Protein AF-A0A3D4P7Y1-F1 (afdb_monomer)

Solvent-accessible surface area (backbone atoms only — not comparable to full-atom values): 39171 Å² total; per-residue (Å²): 140,80,93,87,83,83,74,100,61,92,59,95,66,49,61,38,55,25,68,18,43,74,47,66,62,67,62,36,53,53,43,44,75,72,70,48,55,57,65,36,82,91,61,59,46,40,88,91,63,63,77,65,74,54,50,28,49,48,73,47,78,39,27,16,21,24,69,93,56,85,46,46,64,48,61,42,47,24,67,36,56,42,85,52,76,59,93,48,49,47,78,55,70,54,76,62,45,60,67,29,68,47,60,91,87,57,82,50,56,31,33,36,39,35,15,42,27,80,40,62,62,55,13,34,49,51,38,46,52,34,61,71,57,42,43,72,35,61,48,51,47,32,51,69,45,54,46,40,50,58,67,31,68,53,51,60,70,69,68,65,56,99,54,43,71,86,73,36,69,70,49,70,68,68,82,79,78,82,56,48,70,61,21,40,51,49,46,34,51,47,20,55,74,72,45,28,85,93,46,65,93,40,59,69,52,79,44,74,74,84,56,62,67,59,90,76,69,83,91,51,81,76,50,82,16,42,27,50,49,33,73,74,43,37,40,69,47,32,29,55,52,52,62,71,51,67,39,34,35,36,29,37,26,50,67,32,58,12,32,36,34,42,26,75,37,65,78,50,59,45,70,54,52,69,45,31,43,49,43,28,64,51,47,21,60,33,48,24,40,29,55,40,38,50,67,42,49,57,36,25,28,65,74,62,49,29,62,48,67,55,47,46,37,55,42,33,68,46,23,70,24,38,25,35,24,29,43,32,36,26,53,31,40,63,45,93,55,74,40,19,61,64,55,45,42,51,49,46,42,52,43,42,74,52,52,47,39,33,41,38,35,32,38,43,37,59,35,62,83,51,31,46,64,45,44,50,34,30,50,76,62,60,32,34,25,26,38,38,43,65,58,57,76,44,65,76,42,90,83,46,67,84,50,25,65,66,50,56,49,55,50,51,47,51,43,46,75,70,64,37,34,28,40,29,42,34,19,61,36,33,58,62,43,38,69,41,25,30,53,51,39,40,51,44,66,74,70,47,92,55,32,42,32,46,36,49,17,8,32,54,69,53,41,58,50,13,52,53,36,16,43,77,44,67,40,36,31,37,49,19,5,45,53,71,45,28,40,44,43,9,20,27,40,35,57,59,52,51,60,70,27,67,86,43,89,43,29,46,79,68,54,63,69,47,48,54,41,52,26,52,23,46,47,47,50,52,29,51,46,44,50,39,56,56,83,86,68,80,58,51,76,61,50,80,60,36,52,52,20,29,53,52,49,58,50,49,49,53,50,30,44,77,70,72,37,52,92,43,44,68,57,40,43,52,38,27,27,50,42,34,54,64,54,51,62,64,50,48,34,81,64,47,38,50,24,38,45,55,50,16,50,53,26,60,78,65,75,50,52,76,67,58,73,70,36,85,89,57,91,77,88,74,55,67,54,42,46,37,43,67,33,13,64,66,49,56,45,82,92,46,65,42,64,70,53,40,44,68,69,43,55,91,54,87,58,50,87,61,61,54,30,78,76,42,71,72,70,63,60,69,59,43,41,54,53,46,22,66,72,66,77,42,90,65,54,72,67,56,36,51,46,30,73,63,34,52,66,48,39,51,54,30,49,53,46,36,72,62,26,32,76,53,41,54,43,57,69,47,40,62,53,54,14,76,59,93,90,65,84,85,84,68,76,90,121

Mean predicted aligned error: 7.91 Å

Nearest PDB structures (foldseek):
  3tw6-assembly1_A-2  TM=9.078E-01  e=8.905E-88  Rhizobium etli CFN 42
  3tw6-assembly2_D-3  TM=8.125E-01  e=9.048E-86  Rhizobium etli CFN 42
  4jx4-assembly1_A  TM=9.872E-01  e=5.400E-67  Rhizobium etli CFN 42
  4jx6-assembly1_A  TM=9.865E-01  e=1.508E-66  Rhizobium etli CFN 42
  4mim-assembly1_A  TM=9.852E-01  e=2.393E-66  Rhizobium etli CFN 42

Structure (mmCIF, N/CA/C/O backbone):
data_AF-A0A3D4P7Y1-F1
#
_entry.id   AF-A0A3D4P7Y1-F1
#
loop_
_atom_site.group_PDB
_atom_site.id
_atom_site.type_symbol
_atom_site.label_atom_id
_atom_site.label_alt_id
_atom_site.label_comp_id
_atom_site.label_asym_id
_atom_site.label_entity_id
_atom_site.label_seq_id
_atom_site.pdbx_PDB_ins_code
_atom_site.Cartn_x
_atom_site.Cartn_y
_atom_site.Cartn_z
_atom_site.occupancy
_atom_site.B_iso_or_equiv
_atom_site.auth_seq_id
_atom_site.auth_comp_id
_atom_site.auth_asym_id
_atom_site.auth_atom_id
_atom_site.pdbx_PDB_model_num
ATOM 1 N N . VAL A 1 1 ? 45.507 18.214 -51.808 1.00 87.06 1 VAL A N 1
ATOM 2 C CA . VAL A 1 1 ? 45.651 16.740 -51.769 1.00 87.06 1 VAL A CA 1
ATOM 3 C C . VAL A 1 1 ? 47.129 16.429 -51.632 1.00 87.06 1 VAL A C 1
ATOM 5 O O . VAL A 1 1 ? 47.903 17.001 -52.387 1.00 87.06 1 VAL A O 1
ATOM 8 N N . TYR A 1 2 ? 47.508 15.592 -50.666 1.00 94.31 2 TYR A N 1
ATOM 9 C CA . TYR A 1 2 ? 48.885 15.137 -50.454 1.00 94.31 2 TYR A CA 1
ATOM 10 C C . TYR A 1 2 ? 48.887 13.608 -50.479 1.00 94.31 2 TYR A C 1
ATOM 12 O O . TYR A 1 2 ? 48.035 12.993 -49.841 1.00 94.31 2 TYR A O 1
ATOM 20 N N . PHE A 1 3 ? 49.796 13.004 -51.241 1.00 95.81 3 PHE A N 1
ATOM 21 C CA . PHE A 1 3 ? 49.959 11.551 -51.260 1.00 95.81 3 PHE A CA 1
ATOM 22 C C . PHE A 1 3 ? 50.552 11.066 -49.929 1.00 95.81 3 PHE A C 1
ATOM 24 O O . PHE A 1 3 ? 51.461 11.708 -49.404 1.00 95.81 3 PHE A O 1
ATOM 31 N N . ILE A 1 4 ? 50.044 9.944 -49.405 1.00 96.00 4 ILE A N 1
ATOM 32 C CA . ILE A 1 4 ? 50.495 9.365 -48.128 1.00 96.00 4 ILE A CA 1
ATOM 33 C C . ILE A 1 4 ? 50.930 7.901 -48.244 1.00 96.00 4 ILE A C 1
ATOM 35 O O . ILE A 1 4 ? 51.923 7.522 -47.633 1.00 96.00 4 ILE A O 1
ATOM 39 N N . GLU A 1 5 ? 50.216 7.075 -49.013 1.00 95.88 5 GLU A N 1
ATOM 40 C CA . GLU A 1 5 ? 50.400 5.622 -49.019 1.00 95.88 5 GLU A CA 1
ATOM 41 C C . GLU A 1 5 ? 49.778 4.987 -50.278 1.00 95.88 5 GLU A C 1
ATOM 43 O O . GLU A 1 5 ? 48.851 5.540 -50.875 1.00 95.88 5 GLU A O 1
ATOM 48 N N . VAL A 1 6 ? 50.266 3.799 -50.651 1.00 96.25 6 VAL A N 1
ATOM 49 C CA . VAL A 1 6 ? 49.567 2.838 -51.518 1.00 96.25 6 VAL A CA 1
ATOM 50 C C . VAL A 1 6 ? 49.255 1.585 -50.705 1.00 96.25 6 VAL A C 1
ATOM 52 O O . VAL A 1 6 ? 50.143 1.037 -50.058 1.00 96.25 6 VAL A O 1
ATOM 55 N N . ASN A 1 7 ? 48.022 1.088 -50.802 1.00 95.69 7 ASN A N 1
ATOM 56 C CA . ASN A 1 7 ? 47.625 -0.208 -50.258 1.00 95.69 7 ASN A CA 1
ATOM 57 C C . ASN A 1 7 ? 47.592 -1.238 -51.403 1.00 95.69 7 ASN A C 1
ATOM 59 O O . ASN A 1 7 ? 46.615 -1.268 -52.150 1.00 95.69 7 ASN A O 1
ATOM 63 N N . PRO A 1 8 ? 48.630 -2.080 -51.590 1.00 94.81 8 PRO A N 1
ATOM 64 C CA . PRO A 1 8 ? 48.731 -3.000 -52.730 1.00 94.81 8 PRO A CA 1
ATOM 65 C C . PRO A 1 8 ? 47.887 -4.272 -52.526 1.00 94.81 8 PRO A C 1
ATOM 67 O O . PRO A 1 8 ? 48.345 -5.391 -52.744 1.00 94.81 8 PRO A O 1
ATOM 70 N N . ARG A 1 9 ? 46.656 -4.109 -52.036 1.00 96.00 9 ARG A N 1
ATOM 71 C CA . ARG A 1 9 ? 45.696 -5.177 -51.734 1.00 96.00 9 ARG A CA 1
ATOM 72 C C . ARG A 1 9 ? 44.276 -4.615 -51.709 1.00 96.00 9 ARG A C 1
ATOM 74 O O . ARG A 1 9 ? 44.085 -3.406 -51.611 1.00 96.00 9 ARG A O 1
ATOM 81 N N . ILE A 1 10 ? 43.281 -5.501 -51.712 1.00 97.19 10 ILE A N 1
ATOM 82 C CA . ILE A 1 10 ? 41.899 -5.103 -51.423 1.00 97.19 10 ILE A CA 1
ATOM 83 C C . ILE A 1 10 ? 41.807 -4.491 -50.015 1.00 97.19 10 ILE A C 1
ATOM 85 O O . ILE A 1 10 ? 42.505 -4.912 -49.081 1.00 97.19 10 ILE A O 1
ATOM 89 N N . GLN A 1 11 ? 40.949 -3.487 -49.861 1.00 97.25 11 GLN A N 1
ATOM 90 C CA . GLN A 1 11 ? 40.673 -2.859 -48.571 1.00 97.25 11 GLN A CA 1
ATOM 91 C C . GLN A 1 11 ? 39.293 -3.248 -48.046 1.00 97.25 11 GLN A C 1
ATOM 93 O O . GLN A 1 11 ? 38.419 -3.690 -48.793 1.00 97.25 11 GLN A O 1
ATOM 98 N N . VAL A 1 12 ? 39.093 -3.113 -46.736 1.00 96.38 12 VAL A N 1
ATOM 99 C CA . VAL A 1 12 ? 37.854 -3.542 -46.073 1.00 96.38 12 VAL A CA 1
ATOM 100 C C . VAL A 1 12 ? 36.636 -2.752 -46.571 1.00 96.38 12 VAL A C 1
ATOM 102 O O . VAL A 1 12 ? 35.534 -3.296 -46.628 1.00 96.38 12 VAL A O 1
ATOM 105 N N . GLU A 1 13 ? 36.860 -1.506 -46.978 1.00 97.25 13 GLU A N 1
ATOM 106 C CA . GLU A 1 13 ? 35.926 -0.507 -47.492 1.00 97.25 13 GLU A CA 1
ATOM 107 C C . GLU A 1 13 ? 35.675 -0.562 -49.003 1.00 97.25 13 GLU A C 1
ATOM 109 O O . GLU A 1 13 ? 34.955 0.288 -49.512 1.00 97.25 13 GLU A O 1
ATOM 114 N N . HIS A 1 14 ? 36.185 -1.561 -49.734 1.00 97.75 14 HIS A N 1
ATOM 115 C CA . HIS A 1 14 ? 35.887 -1.692 -51.171 1.00 97.75 14 HIS A CA 1
ATOM 116 C C . HIS A 1 14 ? 34.377 -1.721 -51.467 1.00 97.75 14 HIS A C 1
ATOM 118 O O . HIS A 1 14 ? 33.945 -1.216 -52.498 1.00 97.75 14 HIS A O 1
ATOM 124 N N . THR A 1 15 ? 33.576 -2.233 -50.527 1.00 97.94 15 THR A N 1
ATOM 125 C CA . THR A 1 15 ? 32.117 -2.363 -50.636 1.00 97.94 15 THR A CA 1
ATOM 126 C C . THR A 1 15 ? 31.417 -1.041 -50.959 1.00 97.94 15 THR A C 1
ATOM 128 O O . THR A 1 15 ? 30.469 -1.053 -51.735 1.00 97.94 15 THR A O 1
ATOM 131 N N . VAL A 1 16 ? 31.871 0.113 -50.440 1.00 97.94 16 VAL A N 1
ATOM 132 C CA . VAL A 1 16 ? 31.232 1.403 -50.777 1.00 97.94 16 VAL A CA 1
ATOM 133 C C . VAL A 1 16 ? 31.453 1.775 -52.238 1.00 97.94 16 VAL A C 1
ATOM 135 O O . VAL A 1 16 ? 30.556 2.335 -52.863 1.00 97.94 16 VAL A O 1
ATOM 138 N N . THR A 1 17 ? 32.619 1.436 -52.791 1.00 97.12 17 THR A N 1
ATOM 139 C CA . THR A 1 17 ? 32.945 1.669 -54.199 1.00 97.12 17 THR A CA 1
ATOM 140 C C . THR A 1 17 ? 32.098 0.774 -55.091 1.00 97.12 17 THR A C 1
ATOM 142 O O . THR A 1 17 ? 31.533 1.263 -56.066 1.00 97.12 17 THR A O 1
ATOM 145 N N . GLU A 1 18 ? 31.957 -0.506 -54.743 1.00 97.12 18 GLU A N 1
ATOM 146 C CA . GLU A 1 18 ? 31.109 -1.441 -55.493 1.00 97.12 18 GLU A CA 1
ATOM 147 C C . GLU A 1 18 ? 29.651 -0.967 -55.522 1.00 97.12 18 GLU A C 1
ATOM 149 O O . GLU A 1 18 ? 29.050 -0.911 -56.590 1.00 97.12 18 GLU A O 1
ATOM 154 N N . GLU A 1 19 ? 29.103 -0.526 -54.385 1.00 97.12 19 GLU A N 1
ATOM 155 C CA . GLU A 1 19 ? 27.711 -0.059 -54.301 1.00 97.12 19 GLU A CA 1
ATOM 156 C C . GLU A 1 19 ? 27.434 1.197 -55.141 1.00 97.12 19 GLU A C 1
ATOM 158 O O . GLU A 1 19 ? 26.353 1.326 -55.714 1.00 97.12 19 GLU A O 1
ATOM 163 N N . VAL A 1 20 ? 28.383 2.137 -55.243 1.00 97.25 20 VAL A N 1
ATOM 164 C CA . VAL A 1 20 ? 28.171 3.354 -56.052 1.00 97.25 20 VAL A CA 1
ATOM 165 C C . VAL A 1 20 ? 28.552 3.177 -57.517 1.00 97.25 20 VAL A C 1
ATOM 167 O O . VAL A 1 20 ? 28.049 3.917 -58.353 1.00 97.25 20 VAL A O 1
ATOM 170 N N . THR A 1 21 ? 29.428 2.235 -57.864 1.00 94.88 21 THR A N 1
ATOM 171 C CA . THR A 1 21 ? 29.854 2.025 -59.263 1.00 94.88 21 THR A CA 1
ATOM 172 C C . THR A 1 21 ? 29.117 0.881 -59.953 1.00 94.88 21 THR A C 1
ATOM 174 O O . THR A 1 21 ? 29.083 0.838 -61.180 1.00 94.88 21 THR A O 1
ATOM 177 N N . GLY A 1 22 ? 28.532 -0.039 -59.184 1.00 92.38 22 GLY A N 1
ATOM 178 C CA . GLY A 1 22 ? 28.003 -1.309 -59.680 1.00 92.38 22 GLY A CA 1
ATOM 179 C C . GLY A 1 22 ? 29.092 -2.291 -60.125 1.00 92.38 22 GLY A C 1
ATOM 180 O O . GLY A 1 22 ? 28.776 -3.282 -60.779 1.00 92.38 22 GLY A O 1
ATOM 181 N N . PHE A 1 23 ? 30.362 -2.010 -59.820 1.00 92.12 23 PHE A N 1
ATOM 182 C CA . PHE A 1 23 ? 31.501 -2.783 -60.296 1.00 92.12 23 PHE A CA 1
ATOM 183 C C . PHE A 1 23 ? 32.023 -3.731 -59.213 1.00 92.12 23 PHE A C 1
ATOM 185 O O . PHE A 1 23 ? 32.364 -3.280 -58.124 1.00 92.12 23 PHE A O 1
ATOM 192 N N . ASP A 1 24 ? 32.115 -5.027 -59.517 1.00 94.31 24 ASP A N 1
ATOM 193 C CA . ASP A 1 24 ? 32.625 -6.053 -58.595 1.00 94.31 24 ASP A CA 1
ATOM 194 C C . ASP A 1 24 ? 34.160 -6.100 -58.644 1.00 94.31 24 ASP A C 1
ATOM 196 O O . ASP A 1 24 ? 34.776 -6.585 -59.602 1.00 94.31 24 ASP A O 1
ATOM 200 N N . ILE A 1 25 ? 34.787 -5.555 -57.604 1.00 95.38 25 ILE A N 1
ATOM 201 C CA . ILE A 1 25 ? 36.235 -5.379 -57.525 1.00 95.38 25 ILE A CA 1
ATOM 202 C C . ILE A 1 25 ? 36.915 -6.724 -57.271 1.00 95.38 25 ILE A C 1
ATOM 204 O O . ILE A 1 25 ? 37.978 -6.988 -57.835 1.00 95.38 25 ILE A O 1
ATOM 208 N N . VAL A 1 26 ? 36.317 -7.594 -56.454 1.00 96.69 26 VAL A N 1
ATOM 209 C CA . VAL A 1 26 ? 36.908 -8.896 -56.111 1.00 96.69 26 VAL A CA 1
ATOM 210 C C . VAL A 1 26 ? 36.896 -9.824 -57.325 1.00 96.69 26 VAL A C 1
ATOM 212 O O . VAL A 1 26 ? 37.917 -10.443 -57.638 1.00 96.69 26 VAL A O 1
ATOM 215 N N . LYS A 1 27 ? 35.786 -9.864 -58.072 1.00 95.75 27 LYS A N 1
ATOM 216 C CA . LYS A 1 27 ? 35.703 -10.572 -59.356 1.00 95.75 27 LYS A CA 1
ATOM 217 C C . LYS A 1 27 ? 36.771 -10.067 -60.324 1.00 95.75 27 LYS A C 1
ATOM 219 O O . LYS A 1 27 ? 37.481 -10.874 -60.925 1.00 95.75 27 LYS A O 1
ATOM 224 N N . ALA A 1 28 ? 36.924 -8.748 -60.450 1.00 94.31 28 ALA A N 1
ATOM 225 C CA . ALA A 1 28 ? 37.934 -8.166 -61.326 1.00 94.31 28 ALA A CA 1
ATOM 226 C C . ALA A 1 28 ? 39.361 -8.562 -60.910 1.00 94.31 28 ALA A C 1
ATOM 228 O O . ALA A 1 28 ? 40.154 -8.931 -61.772 1.00 94.31 28 ALA A O 1
ATOM 229 N N . GLN A 1 29 ? 39.688 -8.568 -59.612 1.00 96.69 29 GLN A N 1
ATOM 230 C CA . GLN A 1 29 ? 40.996 -9.031 -59.127 1.00 96.69 29 GLN A CA 1
ATOM 231 C C . GLN A 1 29 ? 41.293 -10.478 -59.547 1.00 96.69 29 GLN A C 1
ATOM 233 O O . GLN A 1 29 ? 42.399 -10.766 -60.009 1.00 96.69 29 GLN A O 1
ATOM 238 N N . ILE A 1 30 ? 40.308 -11.375 -59.439 1.00 97.19 30 ILE A N 1
ATOM 239 C CA . ILE A 1 30 ? 40.445 -12.784 -59.835 1.00 97.19 30 ILE A CA 1
ATOM 240 C C . ILE A 1 30 ? 40.667 -12.906 -61.349 1.00 97.19 30 ILE A C 1
ATOM 242 O O . ILE A 1 30 ? 41.593 -13.595 -61.786 1.00 97.19 30 ILE A O 1
ATOM 246 N N . LEU A 1 31 ? 39.872 -12.206 -62.159 1.00 96.31 31 LEU A N 1
ATOM 247 C CA . LEU A 1 31 ? 39.979 -12.266 -63.620 1.00 96.31 31 LEU A CA 1
ATOM 248 C C . LEU A 1 31 ? 41.294 -11.662 -64.130 1.00 96.31 31 LEU A C 1
ATOM 250 O O . LEU A 1 31 ? 41.964 -12.266 -64.967 1.00 96.31 31 LEU A O 1
ATOM 254 N N . VAL A 1 32 ? 41.732 -10.533 -63.565 1.00 95.62 32 VAL A N 1
ATOM 255 C CA . VAL A 1 32 ? 43.046 -9.944 -63.875 1.00 95.62 32 VAL A CA 1
ATOM 256 C C . VAL A 1 32 ? 44.169 -10.912 -63.512 1.00 95.62 32 VAL A C 1
ATOM 258 O O . VAL A 1 32 ? 45.087 -11.112 -64.306 1.00 95.62 32 VAL A O 1
ATOM 261 N N . SER A 1 33 ? 44.086 -11.572 -62.350 1.00 96.25 33 SER A N 1
ATOM 262 C CA . SER A 1 33 ? 45.079 -12.581 -61.955 1.00 96.25 33 SER A CA 1
ATOM 263 C C . SER A 1 33 ? 45.100 -13.803 -62.885 1.00 96.25 33 SER A C 1
ATOM 265 O O . SER A 1 33 ? 46.129 -14.465 -63.004 1.00 96.25 33 SER A O 1
ATOM 267 N N . SER A 1 34 ? 43.998 -14.051 -63.600 1.00 96.25 34 SER A N 1
ATOM 268 C CA . SER A 1 34 ? 43.862 -15.105 -64.613 1.00 96.25 34 SER A CA 1
ATOM 269 C C . SER A 1 34 ? 44.314 -14.661 -66.016 1.00 96.25 34 SER A C 1
ATOM 271 O O . SER A 1 34 ? 44.172 -15.412 -66.976 1.00 96.25 34 SER A O 1
ATOM 273 N N . GLY A 1 35 ? 44.875 -13.453 -66.152 1.00 95.50 35 GLY A N 1
ATOM 274 C CA . GLY A 1 35 ? 45.423 -12.926 -67.406 1.00 95.50 35 GLY A CA 1
ATOM 275 C C . GLY A 1 35 ? 44.443 -12.117 -68.260 1.00 95.50 35 GLY A C 1
ATOM 276 O O . GLY A 1 35 ? 44.823 -11.672 -69.346 1.00 95.50 35 GLY A O 1
ATOM 277 N N . HIS A 1 36 ? 43.211 -11.887 -67.794 1.00 95.94 36 HIS A N 1
ATOM 278 C CA . HIS A 1 36 ? 42.263 -11.028 -68.504 1.00 95.94 36 HIS A CA 1
ATOM 279 C C . HIS A 1 36 ? 42.707 -9.559 -68.451 1.00 95.94 36 HIS A C 1
ATOM 281 O O . HIS A 1 36 ? 43.233 -9.069 -67.448 1.00 95.94 36 HIS A O 1
ATOM 287 N N . LYS A 1 37 ? 42.474 -8.831 -69.547 1.00 94.00 37 LYS A N 1
ATOM 288 C CA . LYS A 1 37 ? 42.652 -7.371 -69.595 1.00 94.00 37 LYS A CA 1
ATOM 289 C C . LYS A 1 37 ? 41.461 -6.695 -68.918 1.00 94.00 37 LYS A C 1
ATOM 291 O O . LYS A 1 37 ? 40.361 -7.221 -68.975 1.00 94.00 37 LYS A O 1
ATOM 296 N N . LEU A 1 38 ? 41.639 -5.493 -68.367 1.00 91.25 38 LEU A N 1
ATOM 297 C CA . LEU A 1 38 ? 40.538 -4.738 -67.740 1.00 91.25 38 LEU A CA 1
ATOM 298 C C . LEU A 1 38 ? 39.335 -4.518 -68.678 1.00 91.25 38 LEU A C 1
ATOM 300 O O . LEU A 1 38 ? 38.191 -4.553 -68.235 1.00 91.25 38 LEU A O 1
ATOM 304 N N . THR A 1 39 ? 39.603 -4.365 -69.977 1.00 91.88 39 THR A N 1
ATOM 305 C CA . THR A 1 39 ? 38.596 -4.184 -71.032 1.00 91.88 39 THR A CA 1
ATOM 306 C C . THR A 1 39 ? 37.911 -5.477 -71.476 1.00 91.88 39 THR A C 1
ATOM 308 O O . THR A 1 39 ? 37.048 -5.431 -72.351 1.00 91.88 39 THR A O 1
ATOM 311 N N . ASP A 1 40 ? 38.299 -6.632 -70.930 1.00 92.06 40 ASP A N 1
ATOM 312 C CA . ASP A 1 40 ? 37.631 -7.902 -71.207 1.00 92.06 40 ASP A CA 1
ATOM 313 C C . ASP A 1 40 ? 36.137 -7.789 -70.855 1.00 92.06 40 ASP A C 1
ATOM 315 O O . ASP A 1 40 ? 35.834 -7.289 -69.771 1.00 92.06 40 ASP A O 1
ATOM 319 N N . PRO A 1 41 ? 35.197 -8.224 -71.715 1.00 89.69 41 PRO A N 1
ATOM 320 C CA . PRO A 1 41 ? 33.762 -8.120 -71.448 1.00 89.69 41 PRO A CA 1
ATOM 321 C C . PRO A 1 41 ? 33.302 -8.734 -70.118 1.00 89.69 41 PRO A C 1
ATOM 323 O O . PRO A 1 41 ? 32.285 -8.300 -69.579 1.00 89.69 41 PRO A O 1
ATOM 326 N N . GLU A 1 42 ? 34.024 -9.718 -69.568 1.00 88.38 42 GLU A N 1
ATOM 327 C CA . GLU A 1 42 ? 33.702 -10.297 -68.259 1.00 88.38 42 GLU A CA 1
ATOM 328 C C . GLU A 1 42 ? 34.056 -9.379 -67.077 1.00 88.38 42 GLU A C 1
ATOM 330 O O . GLU A 1 42 ? 33.420 -9.472 -66.018 1.00 88.38 42 GLU A O 1
ATOM 335 N N . ILE A 1 43 ? 35.047 -8.498 -67.258 1.00 90.94 43 ILE A N 1
ATOM 336 C CA . ILE A 1 43 ? 35.441 -7.449 -66.308 1.00 90.94 43 ILE A CA 1
ATOM 337 C C . ILE A 1 43 ? 34.653 -6.169 -66.603 1.00 90.94 43 ILE A C 1
ATOM 339 O O . ILE A 1 43 ? 33.995 -5.641 -65.716 1.00 90.94 43 ILE A O 1
ATOM 343 N N . GLY A 1 44 ? 34.688 -5.690 -67.847 1.00 87.50 44 GLY A N 1
ATOM 344 C CA . GLY A 1 44 ? 33.907 -4.554 -68.329 1.00 87.50 44 GLY A CA 1
ATOM 345 C C . GLY A 1 44 ? 34.437 -3.183 -67.902 1.00 87.50 44 GLY A C 1
ATOM 346 O O . GLY A 1 44 ? 33.652 -2.240 -67.821 1.00 87.50 44 GLY A O 1
ATOM 347 N N . LEU A 1 45 ? 35.738 -3.052 -67.610 1.00 89.50 45 LEU A N 1
ATOM 348 C CA . LEU A 1 45 ? 36.347 -1.789 -67.186 1.00 89.50 45 LEU A CA 1
ATOM 349 C C . LEU A 1 45 ? 37.144 -1.147 -68.326 1.00 89.50 45 LEU A C 1
ATOM 351 O O . LEU A 1 45 ? 38.293 -1.509 -68.585 1.00 89.50 45 LEU A O 1
ATOM 355 N N . ASP A 1 46 ? 36.536 -0.161 -68.982 1.00 86.94 46 ASP A N 1
ATOM 356 C CA . ASP A 1 46 ? 37.192 0.667 -69.993 1.00 86.94 46 ASP A CA 1
ATOM 357 C C . ASP A 1 46 ? 37.892 1.875 -69.338 1.00 86.94 46 ASP A C 1
ATOM 359 O O . ASP A 1 46 ? 37.208 2.727 -68.762 1.00 86.94 46 ASP A O 1
ATOM 363 N N . PRO A 1 47 ? 39.234 1.988 -69.410 1.00 80.62 47 PRO A N 1
ATOM 364 C CA . PRO A 1 47 ? 39.959 3.142 -68.879 1.00 80.62 47 PRO A CA 1
ATOM 365 C C . PRO A 1 47 ? 39.548 4.479 -69.508 1.00 80.62 47 PRO A C 1
ATOM 367 O O . PRO A 1 47 ? 39.644 5.507 -68.840 1.00 80.62 47 PRO A O 1
ATOM 370 N N . GLU A 1 48 ? 39.076 4.473 -70.758 1.00 87.94 48 GLU A N 1
ATOM 371 C CA . GLU A 1 48 ? 38.634 5.686 -71.458 1.00 87.94 48 GLU A CA 1
ATOM 372 C C . GLU A 1 48 ? 37.220 6.118 -71.034 1.00 87.94 48 GLU A C 1
ATOM 374 O O . GLU A 1 48 ? 36.838 7.279 -71.192 1.00 87.94 48 GLU A O 1
ATOM 379 N N . ASN A 1 49 ? 36.438 5.203 -70.453 1.00 85.44 49 ASN A N 1
ATOM 380 C CA . ASN A 1 49 ? 35.093 5.473 -69.955 1.00 85.44 49 ASN A CA 1
ATOM 381 C C . ASN A 1 49 ? 34.852 4.788 -68.597 1.00 85.44 49 ASN A C 1
ATOM 383 O O . ASN A 1 49 ? 34.083 3.824 -68.508 1.00 85.44 49 ASN A O 1
ATOM 387 N N . PRO A 1 50 ? 35.498 5.277 -67.523 1.00 84.38 50 PRO A N 1
ATOM 388 C CA . PRO A 1 50 ? 35.382 4.665 -66.209 1.00 84.38 50 PRO A CA 1
ATOM 389 C C . PRO A 1 50 ? 33.950 4.782 -65.657 1.00 84.38 50 PRO A C 1
ATOM 391 O O . PRO A 1 50 ? 33.256 5.773 -65.922 1.00 84.38 50 PRO A O 1
ATOM 394 N N . PRO A 1 51 ? 33.501 3.810 -64.840 1.00 86.44 51 PRO A N 1
ATOM 395 C CA . PRO A 1 51 ? 32.180 3.844 -64.229 1.00 86.44 51 PRO A CA 1
ATOM 396 C C . PRO A 1 51 ? 32.027 5.093 -63.359 1.00 86.44 51 PRO A C 1
ATOM 398 O O . PRO A 1 51 ? 32.862 5.399 -62.504 1.00 86.44 51 PRO A O 1
ATOM 401 N N . LYS A 1 52 ? 30.936 5.830 -63.578 1.00 91.06 52 LYS A N 1
ATOM 402 C CA . LYS A 1 52 ? 30.618 7.022 -62.791 1.00 91.06 52 LYS A CA 1
ATOM 403 C C . LYS A 1 52 ? 29.917 6.608 -61.496 1.00 91.06 52 LYS A C 1
ATOM 405 O O . LYS A 1 52 ? 28.986 5.806 -61.567 1.00 91.06 52 LYS A O 1
ATOM 410 N N . PRO A 1 53 ? 30.292 7.179 -60.339 1.00 93.06 53 PRO A N 1
ATOM 411 C CA . PRO A 1 53 ? 29.556 6.955 -59.103 1.00 93.06 53 PRO A CA 1
ATOM 412 C C . PRO A 1 53 ? 28.081 7.356 -59.248 1.00 93.06 53 PRO A C 1
ATOM 414 O O . PRO A 1 53 ? 27.763 8.453 -59.710 1.00 93.06 53 PRO A O 1
ATOM 417 N N . ASN A 1 54 ? 27.184 6.470 -58.830 1.00 95.31 54 ASN A N 1
ATOM 418 C CA . ASN A 1 54 ? 25.745 6.660 -58.782 1.00 95.31 54 ASN A CA 1
ATOM 419 C C . ASN A 1 54 ? 25.273 6.659 -57.323 1.00 95.31 54 ASN A C 1
ATOM 421 O O . ASN A 1 54 ? 25.155 5.611 -56.685 1.00 95.31 54 ASN A O 1
ATOM 425 N N . GLY A 1 55 ? 24.977 7.851 -56.807 1.00 96.19 55 GLY A N 1
ATOM 426 C CA . GLY A 1 55 ? 24.556 8.042 -55.423 1.00 96.19 55 GLY A CA 1
ATOM 427 C C . GLY A 1 55 ? 25.722 8.019 -54.436 1.00 96.19 55 GLY A C 1
ATOM 428 O O . GLY A 1 55 ? 26.847 8.392 -54.762 1.00 96.19 55 GLY A O 1
ATOM 429 N N . PHE A 1 56 ? 25.421 7.621 -53.205 1.00 97.94 56 PHE A N 1
ATOM 430 C CA . PHE A 1 56 ? 26.339 7.601 -52.073 1.00 97.94 56 PHE A CA 1
ATOM 431 C C . PHE A 1 56 ? 26.262 6.248 -51.377 1.00 97.94 56 PHE A C 1
ATOM 433 O O . PHE A 1 56 ? 25.198 5.630 -51.334 1.00 97.94 56 PHE A O 1
ATOM 440 N N . ALA A 1 57 ? 27.376 5.826 -50.782 1.00 98.06 57 ALA A N 1
ATOM 441 C CA . ALA A 1 57 ? 27.417 4.661 -49.916 1.00 98.06 57 ALA A CA 1
ATOM 442 C C . ALA A 1 57 ? 28.169 4.964 -48.616 1.00 98.06 57 ALA A C 1
ATOM 444 O O . ALA A 1 57 ? 29.120 5.744 -48.598 1.00 98.06 57 ALA A O 1
ATOM 445 N N . ILE A 1 58 ? 27.724 4.352 -47.520 1.00 98.44 58 ILE A N 1
ATOM 446 C CA . ILE A 1 58 ? 28.336 4.447 -46.191 1.00 98.44 58 ILE A CA 1
ATOM 447 C C . ILE A 1 58 ? 28.534 3.026 -45.681 1.00 98.44 58 ILE A C 1
ATOM 449 O O . ILE A 1 58 ? 27.572 2.264 -45.643 1.00 98.44 58 ILE A O 1
ATOM 453 N N . GLN A 1 59 ? 29.747 2.686 -45.243 1.00 98.44 59 GLN A N 1
ATOM 454 C CA . GLN A 1 59 ? 30.017 1.423 -44.559 1.00 98.44 59 GLN A CA 1
ATOM 455 C C . GLN A 1 59 ? 30.208 1.651 -43.057 1.00 98.44 59 GLN A C 1
ATOM 457 O O . GLN A 1 59 ? 31.019 2.477 -42.642 1.00 98.44 59 GLN A O 1
ATOM 462 N N . CYS A 1 60 ? 29.527 0.849 -42.244 1.00 98.31 60 CYS A N 1
ATOM 463 C CA . CYS A 1 60 ? 29.775 0.711 -40.815 1.00 98.31 60 CYS A CA 1
ATOM 464 C C . CYS A 1 60 ? 30.221 -0.720 -40.500 1.00 98.31 60 CYS A C 1
ATOM 466 O O . CYS A 1 60 ? 29.631 -1.691 -40.973 1.00 98.31 60 CYS A O 1
ATOM 468 N N . ARG A 1 61 ? 31.259 -0.862 -39.674 1.00 97.94 61 ARG A N 1
ATOM 469 C CA . ARG A 1 61 ? 31.719 -2.159 -39.160 1.00 97.94 61 ARG A CA 1
ATOM 470 C C . ARG A 1 61 ? 31.136 -2.358 -37.771 1.00 97.94 61 ARG A C 1
ATOM 472 O O . ARG A 1 61 ? 31.517 -1.643 -36.848 1.00 97.94 61 ARG A O 1
ATOM 479 N N . ILE A 1 62 ? 30.215 -3.303 -37.633 1.00 97.31 62 ILE A N 1
ATOM 480 C CA . ILE A 1 62 ? 29.675 -3.680 -36.330 1.00 97.31 62 ILE A CA 1
ATOM 481 C C . ILE A 1 62 ? 30.671 -4.636 -35.673 1.00 97.31 62 ILE A C 1
ATOM 483 O O . ILE A 1 62 ? 30.951 -5.704 -36.221 1.00 97.31 62 ILE A O 1
ATOM 487 N N . THR A 1 63 ? 31.198 -4.245 -34.516 1.00 97.12 63 THR A N 1
ATOM 488 C CA . THR A 1 63 ? 32.202 -4.990 -33.739 1.00 97.12 63 THR A CA 1
ATOM 489 C C . THR A 1 63 ? 31.686 -5.307 -32.336 1.00 97.12 63 THR A C 1
ATOM 491 O O . THR A 1 63 ? 30.639 -4.785 -31.938 1.00 97.12 63 THR A O 1
ATOM 494 N N . THR A 1 64 ? 32.409 -6.138 -31.578 1.00 95.88 64 THR A N 1
ATOM 495 C CA . THR A 1 64 ? 32.148 -6.371 -30.144 1.00 95.88 64 THR A CA 1
ATOM 496 C C . THR A 1 64 ? 32.791 -5.350 -29.206 1.00 95.88 64 THR A C 1
ATOM 498 O O . THR A 1 64 ? 32.711 -5.501 -27.991 1.00 95.88 64 THR A O 1
ATOM 501 N N . GLU A 1 65 ? 33.414 -4.297 -29.731 1.00 95.88 65 GLU A N 1
ATOM 502 C CA . GLU A 1 65 ? 34.026 -3.238 -28.921 1.00 95.88 65 GLU A CA 1
ATOM 503 C C . GLU A 1 65 ? 32.956 -2.506 -28.108 1.00 95.88 65 GLU A C 1
ATOM 505 O O . GLU A 1 65 ? 31.969 -2.023 -28.671 1.00 95.88 65 GLU A O 1
ATOM 510 N N . ASP A 1 66 ? 33.143 -2.422 -26.788 1.00 92.69 66 ASP A N 1
ATOM 511 C CA . ASP A 1 66 ? 32.238 -1.698 -25.896 1.00 92.69 66 ASP A CA 1
ATOM 512 C C . ASP A 1 66 ? 32.669 -0.226 -25.778 1.00 92.69 66 ASP A C 1
ATOM 514 O O . ASP A 1 66 ? 33.663 0.073 -25.106 1.00 92.69 66 ASP A O 1
ATOM 518 N N . PRO A 1 67 ? 31.929 0.732 -26.371 1.00 90.75 67 PRO A N 1
ATOM 519 C CA . PRO A 1 67 ? 32.309 2.140 -26.314 1.00 90.75 67 PRO A CA 1
ATOM 520 C C . PRO A 1 67 ? 32.287 2.720 -24.893 1.00 90.75 67 PRO A C 1
ATOM 522 O O . PRO A 1 67 ? 32.912 3.747 -24.646 1.00 90.75 67 PRO A O 1
ATOM 525 N N . MET A 1 68 ? 31.563 2.088 -23.961 1.00 86.38 68 MET A N 1
ATOM 526 C CA . MET A 1 68 ? 31.525 2.498 -22.553 1.00 86.38 68 MET A CA 1
ATOM 527 C C . MET A 1 68 ? 32.710 1.955 -21.747 1.00 86.38 68 MET A C 1
ATOM 529 O O . MET A 1 68 ? 32.912 2.366 -20.608 1.00 86.38 68 MET A O 1
ATOM 533 N N . ASN A 1 69 ? 33.490 1.046 -22.330 1.00 89.00 69 ASN A N 1
ATOM 534 C CA . ASN A 1 69 ? 34.641 0.406 -21.707 1.00 89.00 69 ASN A CA 1
ATOM 535 C C . ASN A 1 69 ? 35.891 0.576 -22.581 1.00 89.00 69 ASN A C 1
ATOM 537 O O . ASN A 1 69 ? 36.579 -0.387 -22.919 1.00 89.00 69 ASN A O 1
ATOM 541 N N . SER A 1 70 ? 36.142 1.818 -23.006 1.00 89.62 70 SER A N 1
ATOM 542 C CA . SER A 1 70 ? 37.304 2.200 -23.822 1.00 89.62 70 SER A CA 1
ATOM 543 C C . SER A 1 70 ? 37.462 1.383 -25.112 1.00 89.62 70 SER A C 1
ATOM 545 O O . SER A 1 70 ? 38.583 1.129 -25.543 1.00 89.62 70 SER A O 1
ATOM 547 N N . PHE A 1 71 ? 36.346 0.961 -25.720 1.00 92.69 71 PHE A N 1
ATOM 548 C CA . PHE A 1 71 ? 36.314 0.125 -26.926 1.00 92.69 71 PHE A CA 1
ATOM 549 C C . PHE A 1 71 ? 37.043 -1.214 -26.766 1.00 92.69 71 PHE A C 1
ATOM 551 O O . PHE A 1 71 ? 37.430 -1.828 -27.757 1.00 92.69 71 PHE A O 1
ATOM 558 N N . MET A 1 72 ? 37.200 -1.715 -25.535 1.00 92.81 72 MET A N 1
ATOM 559 C CA . MET A 1 72 ? 37.690 -3.077 -25.342 1.00 92.81 72 MET A CA 1
ATOM 560 C C . MET A 1 72 ? 36.710 -4.067 -25.990 1.00 92.81 72 MET A C 1
ATOM 562 O O . MET A 1 72 ? 35.501 -3.961 -25.749 1.00 92.81 72 MET A O 1
ATOM 566 N N . PRO A 1 73 ? 37.191 -5.013 -26.817 1.00 92.94 73 PRO A N 1
ATOM 567 C CA . PRO A 1 73 ? 36.333 -6.035 -27.392 1.00 92.94 73 PRO A CA 1
ATOM 568 C C . PRO A 1 73 ? 35.732 -6.932 -26.315 1.00 92.94 73 PRO A C 1
ATOM 570 O O . PRO A 1 73 ? 36.442 -7.451 -25.454 1.00 92.94 73 PRO A O 1
ATOM 573 N N . ASP A 1 74 ? 34.421 -7.124 -26.387 1.00 91.81 74 ASP A N 1
ATOM 574 C CA . ASP A 1 74 ? 33.707 -8.118 -25.599 1.00 91.81 74 ASP A CA 1
ATOM 575 C C . ASP A 1 74 ? 33.785 -9.496 -26.274 1.00 91.81 74 ASP A C 1
ATOM 577 O O . ASP A 1 74 ? 33.891 -9.611 -27.502 1.00 91.81 74 ASP A O 1
ATOM 581 N N . TYR A 1 75 ? 33.717 -10.552 -25.467 1.00 91.19 75 TYR A N 1
ATOM 582 C CA . TYR A 1 75 ? 33.899 -11.933 -25.906 1.00 91.19 75 TYR A CA 1
ATOM 583 C C . TYR A 1 75 ? 32.825 -12.837 -25.316 1.00 91.19 75 TYR A C 1
ATOM 585 O O . TYR A 1 75 ? 32.259 -12.568 -24.261 1.00 91.19 75 TYR A O 1
ATOM 593 N N . GLY A 1 76 ? 32.580 -13.964 -25.978 1.00 91.06 76 GLY A N 1
ATOM 594 C CA . GLY A 1 76 ? 31.627 -14.959 -25.506 1.00 91.06 76 GLY A CA 1
ATOM 595 C C . GLY A 1 76 ? 30.590 -15.334 -26.549 1.00 91.06 76 GLY A C 1
ATOM 596 O O . GLY A 1 76 ? 30.771 -15.145 -27.754 1.00 91.06 76 GLY A O 1
ATOM 597 N N . ARG A 1 77 ? 29.507 -15.954 -26.081 1.00 91.06 77 ARG A N 1
ATOM 598 C CA . ARG A 1 77 ? 28.476 -16.508 -26.956 1.00 91.06 77 ARG A CA 1
ATOM 599 C C . ARG A 1 77 ? 27.478 -15.430 -27.364 1.00 91.06 77 ARG A C 1
ATOM 601 O O . ARG A 1 77 ? 26.808 -14.851 -26.515 1.00 91.06 77 ARG A O 1
ATOM 608 N N . VAL A 1 78 ? 27.288 -15.256 -28.667 1.00 90.62 78 VAL A N 1
ATOM 609 C CA . VAL A 1 78 ? 26.173 -14.489 -29.227 1.00 90.62 78 VAL A CA 1
ATOM 610 C C . VAL A 1 78 ? 24.899 -15.311 -29.039 1.00 90.62 78 VAL A C 1
ATOM 612 O O . VAL A 1 78 ? 24.664 -16.279 -29.759 1.00 90.62 78 VAL A O 1
ATOM 615 N N . SER A 1 79 ? 24.080 -14.970 -28.045 1.00 85.44 79 SER A N 1
ATOM 616 C CA . SER A 1 79 ? 22.853 -15.713 -27.733 1.00 85.44 79 SER A CA 1
ATOM 617 C C . SER A 1 79 ? 21.757 -15.488 -28.770 1.00 85.44 79 SER A C 1
ATOM 619 O O . SER A 1 79 ? 21.006 -16.407 -29.078 1.00 85.44 79 SER A O 1
ATOM 621 N N . HIS A 1 80 ? 21.694 -14.287 -29.351 1.00 87.06 80 HIS A N 1
ATOM 622 C CA . HIS A 1 80 ? 20.739 -13.960 -30.405 1.00 87.06 80 HIS A CA 1
ATOM 623 C C . HIS A 1 80 ? 21.356 -12.993 -31.405 1.00 87.06 80 HIS A C 1
ATOM 625 O O . HIS A 1 80 ? 21.894 -11.959 -31.009 1.00 87.06 80 HIS A O 1
ATOM 631 N N . TYR A 1 81 ? 21.240 -13.308 -32.692 1.00 91.38 81 TYR A N 1
ATOM 632 C CA . TYR A 1 81 ? 21.664 -12.457 -33.795 1.00 91.38 81 TYR A CA 1
ATOM 633 C C . TYR A 1 81 ? 20.535 -12.349 -34.821 1.00 91.38 81 TYR A C 1
ATOM 635 O O . TYR A 1 81 ? 20.132 -13.339 -35.431 1.00 91.38 81 TYR A O 1
ATOM 643 N N . ARG A 1 82 ? 20.025 -11.134 -35.030 1.00 92.06 82 ARG A N 1
ATOM 644 C CA . ARG A 1 82 ? 19.184 -10.796 -36.182 1.00 92.06 82 ARG A CA 1
ATOM 645 C C . ARG A 1 82 ? 19.762 -9.586 -36.889 1.00 92.06 82 ARG A C 1
ATOM 647 O O . ARG A 1 82 ? 19.906 -8.521 -36.279 1.00 92.06 82 ARG A O 1
ATOM 654 N N . SER A 1 83 ? 20.087 -9.781 -38.161 1.00 92.25 83 SER A N 1
ATOM 655 C CA . SER A 1 83 ? 20.541 -8.727 -39.051 1.00 92.25 83 SER A CA 1
ATOM 656 C C . SER A 1 83 ? 19.376 -7.901 -39.587 1.00 92.25 83 SER A C 1
ATOM 658 O O . SER A 1 83 ? 18.250 -8.385 -39.701 1.00 92.25 83 SER A O 1
ATOM 660 N N . ALA A 1 84 ? 19.660 -6.641 -39.905 1.00 89.81 84 ALA A N 1
ATOM 661 C CA . ALA A 1 84 ? 18.718 -5.735 -40.543 1.00 89.81 84 ALA A CA 1
ATOM 662 C C . ALA A 1 84 ? 19.038 -5.627 -42.039 1.00 89.81 84 ALA A C 1
ATOM 664 O O . ALA A 1 84 ? 20.158 -5.278 -42.406 1.00 89.81 84 ALA A O 1
ATOM 665 N N . SER A 1 85 ? 18.068 -5.932 -42.900 1.00 89.81 85 SER A N 1
ATOM 666 C CA . SER A 1 85 ? 18.225 -5.976 -44.363 1.00 89.81 85 SER A CA 1
ATOM 667 C C . SER A 1 85 ? 17.183 -5.093 -45.067 1.00 89.81 85 SER A C 1
ATOM 669 O O . SER A 1 85 ? 16.534 -4.258 -44.437 1.00 89.81 85 SER A O 1
ATOM 671 N N . GLY A 1 86 ? 17.037 -5.206 -46.387 1.00 92.81 86 GLY A N 1
ATOM 672 C CA . GLY A 1 86 ? 16.068 -4.447 -47.185 1.00 92.81 86 GLY A CA 1
ATOM 673 C C . GLY A 1 86 ? 16.734 -3.491 -48.172 1.00 92.81 86 GLY A C 1
ATOM 674 O O . GLY A 1 86 ? 17.951 -3.496 -48.330 1.00 92.81 86 GLY A O 1
ATOM 675 N N . MET A 1 87 ? 15.926 -2.678 -48.858 1.00 95.06 87 MET A N 1
ATOM 676 C CA . MET A 1 87 ? 16.387 -1.827 -49.961 1.00 95.06 87 MET A CA 1
ATOM 677 C C . MET A 1 87 ? 17.592 -0.955 -49.572 1.00 95.06 87 MET A C 1
ATOM 679 O O . MET A 1 87 ? 17.531 -0.189 -48.606 1.00 95.06 87 MET A O 1
ATOM 683 N N . GLY A 1 88 ? 18.661 -1.052 -50.369 1.00 95.44 88 GLY A N 1
ATOM 684 C CA . GLY A 1 88 ? 19.885 -0.270 -50.208 1.00 95.44 88 GLY A CA 1
ATOM 685 C C . GLY A 1 88 ? 20.730 -0.645 -48.994 1.00 95.44 88 GLY A C 1
ATOM 686 O O . GLY A 1 88 ? 21.467 0.213 -48.520 1.00 95.44 88 GLY A O 1
ATOM 687 N N . ILE A 1 89 ? 20.595 -1.864 -48.460 1.00 98.19 89 ILE A N 1
ATOM 688 C CA . ILE A 1 89 ? 21.467 -2.407 -47.414 1.00 98.19 89 ILE A CA 1
ATOM 689 C C . ILE A 1 89 ? 22.149 -3.673 -47.931 1.00 98.19 89 ILE A C 1
ATOM 691 O O . ILE A 1 89 ? 21.484 -4.661 -48.243 1.00 98.19 89 ILE A O 1
ATOM 695 N N . ARG A 1 90 ? 23.479 -3.651 -47.941 1.00 97.81 90 ARG A N 1
ATOM 696 C CA . ARG A 1 90 ? 24.362 -4.795 -48.166 1.00 97.81 90 ARG A CA 1
ATOM 697 C C . ARG A 1 90 ? 24.997 -5.223 -46.844 1.00 97.81 90 ARG A C 1
ATOM 699 O O . ARG A 1 90 ? 25.361 -4.382 -46.020 1.00 97.81 90 ARG A O 1
ATOM 706 N N . LEU A 1 91 ? 25.119 -6.534 -46.645 1.00 97.31 91 LEU A N 1
ATOM 707 C CA . LEU A 1 91 ? 25.714 -7.133 -45.453 1.00 97.31 91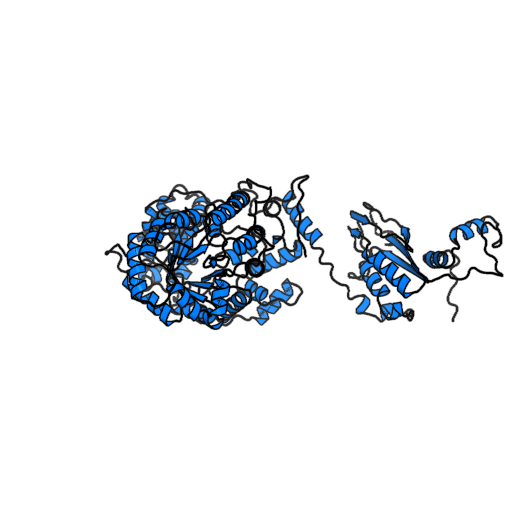 LEU A CA 1
ATOM 708 C C . LEU A 1 91 ? 26.823 -8.107 -45.850 1.00 97.31 91 LEU A C 1
ATOM 710 O O . LEU A 1 91 ? 26.564 -9.089 -46.541 1.00 97.31 91 LEU A O 1
ATOM 714 N N . ASP A 1 92 ? 28.022 -7.880 -45.328 1.00 96.12 92 ASP A N 1
ATOM 715 C CA . ASP A 1 92 ? 29.167 -8.776 -45.475 1.00 96.12 92 ASP A CA 1
ATOM 716 C C . ASP A 1 92 ? 29.521 -9.288 -44.070 1.00 96.12 92 ASP A C 1
ATOM 718 O O . ASP A 1 92 ? 30.175 -8.600 -43.274 1.00 96.12 92 ASP A O 1
ATOM 722 N N . ALA A 1 93 ? 28.993 -10.462 -43.718 1.00 89.38 93 ALA A N 1
ATOM 723 C CA . ALA A 1 93 ? 29.119 -11.035 -42.380 1.00 89.38 93 ALA A CA 1
ATOM 724 C C . ALA A 1 93 ? 30.525 -11.599 -42.116 1.00 89.38 93 ALA A C 1
ATOM 726 O O . ALA A 1 93 ? 31.133 -12.217 -42.987 1.00 89.38 93 ALA A O 1
ATOM 727 N N . GLY A 1 94 ? 31.016 -11.399 -40.891 1.00 85.88 94 GLY A N 1
ATOM 728 C CA . GLY A 1 94 ? 32.123 -12.162 -40.322 1.00 85.88 94 GLY A CA 1
ATOM 729 C C . GLY A 1 94 ? 31.590 -13.391 -39.582 1.00 85.88 94 GLY A C 1
ATOM 730 O O . GLY A 1 94 ? 30.690 -14.084 -40.055 1.00 85.88 94 GLY A O 1
ATOM 731 N N . SER A 1 95 ? 32.090 -13.634 -38.371 1.00 78.50 95 SER A N 1
ATOM 732 C CA . SER A 1 95 ? 31.706 -14.784 -37.535 1.00 78.50 95 SER A CA 1
ATOM 733 C C . SER A 1 95 ? 30.474 -14.511 -36.657 1.00 78.50 95 SER A C 1
ATOM 735 O O . SER A 1 95 ? 30.500 -14.761 -35.453 1.00 78.50 95 SER A O 1
ATOM 737 N N . ALA A 1 96 ? 29.393 -13.973 -37.232 1.00 84.38 96 ALA A N 1
ATOM 738 C CA . ALA A 1 96 ? 28.210 -13.552 -36.476 1.00 84.38 96 ALA A CA 1
ATOM 739 C C . ALA A 1 96 ? 26.928 -14.289 -36.900 1.00 84.38 96 ALA A C 1
ATOM 741 O O . ALA A 1 96 ? 26.344 -14.013 -37.944 1.00 84.38 96 ALA A O 1
ATOM 742 N N . PHE A 1 97 ? 26.469 -15.204 -36.044 1.00 89.38 97 PHE A N 1
ATOM 743 C CA . PHE A 1 97 ? 25.177 -15.893 -36.129 1.00 89.38 97 PHE A CA 1
ATOM 744 C C . PHE A 1 97 ? 24.709 -16.296 -34.721 1.00 89.38 97 PHE A C 1
ATOM 746 O O . PHE A 1 97 ? 25.503 -16.308 -33.777 1.00 89.38 97 PHE A O 1
ATOM 753 N N . SER A 1 98 ? 23.422 -16.616 -34.546 1.00 88.44 98 SER A N 1
ATOM 754 C CA . SER A 1 98 ? 22.902 -17.062 -33.244 1.00 88.44 98 SER A CA 1
ATOM 755 C C . SER A 1 98 ? 23.609 -18.345 -32.801 1.00 88.44 98 SER A C 1
ATOM 757 O O . SER A 1 98 ? 23.571 -19.352 -33.502 1.00 88.44 98 SER A O 1
ATOM 759 N N . GLY A 1 99 ? 24.258 -18.306 -31.640 1.00 87.69 99 GLY A N 1
ATOM 760 C CA . GLY A 1 99 ? 25.067 -19.396 -31.099 1.00 87.69 99 GLY A CA 1
ATOM 761 C C . GLY A 1 99 ? 26.572 -19.282 -31.370 1.00 87.69 99 GLY A C 1
ATOM 762 O O . GLY A 1 99 ? 27.323 -20.043 -30.755 1.00 87.69 99 GLY A O 1
ATOM 763 N N . ALA A 1 100 ? 27.024 -18.344 -32.211 1.00 91.56 100 ALA A N 1
ATOM 764 C CA . ALA A 1 100 ? 28.446 -18.110 -32.476 1.00 91.56 100 ALA A CA 1
ATOM 765 C C . ALA A 1 100 ? 29.214 -17.735 -31.196 1.00 91.56 100 ALA A C 1
ATOM 767 O O . ALA A 1 100 ? 28.655 -17.126 -30.282 1.00 91.56 100 ALA A O 1
ATOM 768 N N . VAL A 1 101 ? 30.501 -18.086 -31.133 1.00 91.81 101 VAL A N 1
ATOM 769 C CA . VAL A 1 101 ? 31.394 -17.737 -30.018 1.00 91.81 101 VAL A CA 1
ATOM 770 C C . VAL A 1 101 ? 32.474 -16.791 -30.528 1.00 91.81 101 VAL A C 1
ATOM 772 O O . VAL A 1 101 ? 33.271 -17.163 -31.388 1.00 91.81 101 VAL A O 1
ATOM 775 N N . VAL A 1 102 ? 32.493 -15.572 -29.992 1.00 91.69 102 VAL A N 1
ATOM 776 C CA . VAL A 1 102 ? 33.514 -14.563 -30.288 1.00 91.69 102 VAL A CA 1
ATOM 777 C C . VAL A 1 102 ? 34.710 -14.812 -29.376 1.00 91.69 102 VAL A C 1
ATOM 779 O O . VAL A 1 102 ? 34.577 -14.764 -28.153 1.00 91.69 102 VAL A O 1
ATOM 782 N N . ASN A 1 103 ? 35.864 -15.103 -29.977 1.00 89.38 103 ASN A N 1
ATOM 783 C CA . ASN A 1 103 ? 37.109 -15.396 -29.268 1.00 89.38 103 ASN A CA 1
ATOM 784 C C . ASN A 1 103 ? 38.033 -14.168 -29.224 1.00 89.38 103 ASN A C 1
ATOM 786 O O . ASN A 1 103 ? 38.025 -13.384 -30.172 1.00 89.38 103 ASN A O 1
ATOM 790 N N . PRO A 1 104 ? 38.906 -14.053 -28.207 1.00 90.75 104 PRO A N 1
ATOM 791 C CA . PRO A 1 104 ? 39.826 -12.923 -28.056 1.00 90.75 104 PRO A CA 1
ATOM 792 C C . PRO A 1 104 ? 41.039 -12.929 -28.990 1.00 90.75 104 PRO A C 1
ATOM 794 O O . PRO A 1 104 ? 41.878 -12.039 -28.916 1.00 90.75 104 PRO A O 1
ATOM 797 N N . PHE A 1 105 ? 41.169 -13.938 -29.850 1.00 91.50 105 PHE A N 1
ATOM 798 C CA . PHE A 1 105 ? 42.371 -14.150 -30.660 1.00 91.50 105 PHE A CA 1
ATOM 799 C C . PHE A 1 105 ? 42.361 -13.418 -32.009 1.00 91.50 105 PHE A C 1
ATOM 801 O O . PHE A 1 105 ? 43.389 -13.383 -32.682 1.00 91.50 105 PHE A O 1
ATOM 808 N N . TYR A 1 106 ? 41.220 -12.867 -32.425 1.00 91.75 106 TYR A N 1
ATOM 809 C CA . TYR A 1 106 ? 41.032 -12.247 -33.739 1.00 91.75 106 TYR A CA 1
ATOM 810 C C . TYR A 1 106 ? 40.347 -10.881 -33.618 1.00 91.75 106 TYR A C 1
ATOM 812 O O . TYR A 1 106 ? 39.981 -10.453 -32.525 1.00 91.75 106 TYR A O 1
ATOM 820 N N . ASP A 1 107 ? 40.176 -10.204 -34.756 1.00 90.94 107 ASP A N 1
ATOM 821 C CA . ASP A 1 107 ? 39.379 -8.978 -34.853 1.00 90.94 107 ASP A CA 1
ATOM 822 C C . ASP A 1 107 ? 37.956 -9.200 -34.300 1.00 90.94 107 ASP A C 1
ATOM 824 O O . ASP A 1 107 ? 37.351 -10.260 -34.472 1.00 90.94 107 ASP A O 1
ATOM 828 N N . SER A 1 108 ? 37.419 -8.166 -33.661 1.00 93.31 108 SER A N 1
ATOM 829 C CA . SER A 1 108 ? 36.107 -8.103 -33.019 1.00 93.31 108 SER A CA 1
ATOM 830 C C . SER A 1 108 ? 34.945 -7.930 -34.009 1.00 93.31 108 SER A C 1
ATOM 832 O O . SER A 1 108 ? 33.796 -7.746 -33.600 1.00 93.31 108 SER A O 1
ATOM 834 N N . LEU A 1 109 ? 35.220 -7.961 -35.318 1.00 96.25 109 LEU A N 1
ATOM 835 C CA . LEU A 1 109 ? 34.239 -7.775 -36.384 1.00 96.25 109 LEU A CA 1
ATOM 836 C C . LEU A 1 109 ? 33.136 -8.845 -36.368 1.00 96.25 109 LEU A C 1
ATOM 838 O O . LEU A 1 109 ? 33.383 -10.035 -36.558 1.00 96.25 109 LEU A O 1
ATOM 842 N N . LEU A 1 110 ? 31.887 -8.386 -36.273 1.00 95.69 110 LEU A N 1
ATOM 843 C CA . LEU A 1 110 ? 30.696 -9.216 -36.433 1.00 95.69 110 LEU A CA 1
ATOM 844 C C . LEU A 1 110 ? 30.174 -9.174 -37.872 1.00 95.69 110 LEU A C 1
ATOM 846 O O . LEU A 1 110 ? 29.974 -10.210 -38.502 1.00 95.69 110 LEU A O 1
ATOM 850 N N . VAL A 1 111 ? 29.934 -7.975 -38.402 1.00 97.00 111 VAL A N 1
ATOM 851 C CA . VAL A 1 111 ? 29.374 -7.776 -39.747 1.00 97.00 111 VAL A CA 1
ATOM 852 C C . VAL A 1 111 ? 29.718 -6.386 -40.266 1.00 97.00 111 VAL A C 1
ATOM 854 O O . VAL A 1 111 ? 29.718 -5.410 -39.511 1.00 97.00 111 VAL A O 1
ATOM 857 N N . LYS A 1 112 ? 29.996 -6.279 -41.565 1.00 97.81 112 LYS A N 1
ATOM 858 C CA . LYS A 1 112 ? 30.051 -4.993 -42.261 1.00 97.81 112 LYS A CA 1
ATOM 859 C C . LYS A 1 112 ? 28.679 -4.706 -42.850 1.00 97.81 112 LYS A C 1
ATOM 861 O O . LYS A 1 112 ? 28.085 -5.563 -43.499 1.00 97.81 112 LYS A O 1
ATOM 866 N N . VAL A 1 113 ? 28.193 -3.500 -42.612 1.00 98.00 113 VAL A N 1
ATOM 867 C CA . VAL A 1 113 ? 26.938 -2.996 -43.154 1.00 98.00 113 VAL A CA 1
ATOM 868 C C . VAL A 1 113 ? 27.290 -1.893 -44.126 1.00 98.00 113 VAL A C 1
ATOM 870 O O . VAL A 1 113 ? 27.934 -0.928 -43.721 1.00 98.00 113 VAL A O 1
ATOM 873 N N . THR A 1 114 ? 26.847 -2.006 -45.371 1.00 98.44 114 THR A N 1
ATOM 874 C CA . THR A 1 114 ? 26.981 -0.939 -46.360 1.00 98.44 114 THR A CA 1
ATOM 875 C C . THR A 1 114 ? 25.594 -0.468 -46.761 1.00 98.44 114 THR A C 1
ATOM 877 O O . THR A 1 114 ? 24.776 -1.246 -47.241 1.00 98.44 114 THR A O 1
ATOM 880 N N . ALA A 1 115 ? 25.306 0.808 -46.519 1.00 98.25 115 ALA A N 1
ATOM 881 C CA . ALA A 1 115 ? 24.078 1.448 -46.962 1.00 98.25 115 ALA A CA 1
ATOM 882 C C . ALA A 1 115 ? 24.343 2.226 -48.250 1.00 98.25 115 ALA A C 1
ATOM 884 O O . ALA A 1 115 ? 25.361 2.907 -48.336 1.00 98.25 115 ALA A O 1
ATOM 885 N N . HIS A 1 116 ? 23.410 2.179 -49.198 1.00 98.06 116 HIS A N 1
ATOM 886 C CA . HIS A 1 116 ? 23.427 2.941 -50.450 1.00 98.06 116 HIS A CA 1
ATOM 887 C C . HIS A 1 116 ? 22.174 3.813 -50.571 1.00 98.06 116 HIS A C 1
ATOM 889 O O . HIS A 1 116 ? 21.086 3.406 -50.149 1.00 98.06 116 HIS A O 1
ATOM 895 N N . GLY A 1 117 ? 22.301 5.011 -51.140 1.00 96.94 117 GLY A N 1
ATOM 896 C CA . GLY A 1 117 ? 21.190 5.934 -51.376 1.00 96.94 117 GLY A CA 1
ATOM 897 C C . GLY A 1 117 ? 21.511 6.997 -52.427 1.00 96.94 117 GLY A C 1
ATOM 898 O O . GLY A 1 117 ? 22.651 7.157 -52.854 1.00 96.94 117 GLY A O 1
ATOM 899 N N . ARG A 1 118 ? 20.501 7.763 -52.860 1.00 96.56 118 ARG A N 1
ATOM 900 C CA . ARG A 1 118 ? 20.691 8.787 -53.908 1.00 96.56 118 ARG A CA 1
ATOM 901 C C . ARG A 1 118 ? 21.397 10.032 -53.385 1.00 96.56 118 ARG A C 1
ATOM 903 O O . ARG A 1 118 ? 22.069 10.723 -54.143 1.00 96.56 118 ARG A O 1
ATOM 910 N N . THR A 1 119 ? 21.228 10.324 -52.098 1.00 96.81 119 THR A N 1
ATOM 911 C CA . THR A 1 119 ? 21.869 11.448 -51.405 1.00 96.81 119 THR A CA 1
ATOM 912 C C . THR A 1 119 ? 22.581 10.963 -50.146 1.00 96.81 119 THR A C 1
ATOM 914 O O . THR A 1 119 ? 22.197 9.947 -49.557 1.00 96.81 119 THR A O 1
ATOM 917 N N . PHE A 1 120 ? 23.599 11.697 -49.698 1.00 96.69 120 PHE A N 1
ATOM 918 C CA . PHE A 1 120 ? 24.324 11.353 -48.475 1.00 96.69 120 PHE A CA 1
ATOM 919 C C . PHE A 1 120 ? 23.410 11.309 -47.227 1.00 96.69 120 PHE A C 1
ATOM 921 O O . PHE A 1 120 ? 23.427 10.290 -46.533 1.00 96.69 120 PHE A O 1
ATOM 928 N N . PRO A 1 121 ? 22.505 12.286 -46.981 1.00 96.19 121 PRO A N 1
ATOM 929 C CA . PRO A 1 121 ? 21.577 12.215 -45.845 1.00 96.19 121 PRO A CA 1
ATOM 930 C C . PRO A 1 121 ? 20.566 11.063 -45.930 1.00 96.19 121 PRO A C 1
ATOM 932 O O . PRO A 1 121 ? 20.150 10.515 -44.911 1.00 96.19 121 PRO A O 1
ATOM 935 N N . GLU A 1 122 ? 20.131 10.674 -47.131 1.00 96.50 122 GLU A N 1
ATOM 936 C CA . GLU A 1 122 ? 19.295 9.478 -47.304 1.00 96.50 122 GLU A CA 1
ATOM 937 C C . GLU A 1 122 ? 20.065 8.205 -46.938 1.00 96.50 122 GLU A C 1
ATOM 939 O O . GLU A 1 122 ? 19.547 7.355 -46.215 1.00 96.50 122 GLU A O 1
ATOM 944 N N . THR A 1 123 ? 21.312 8.102 -47.390 1.00 98.00 123 THR A N 1
ATOM 945 C CA . THR A 1 123 ? 22.200 6.969 -47.103 1.00 98.00 123 THR A CA 1
ATOM 946 C C . THR A 1 123 ? 22.465 6.846 -45.602 1.00 98.00 123 THR A C 1
ATOM 948 O O . THR A 1 123 ? 22.328 5.761 -45.037 1.00 98.00 123 THR A O 1
ATOM 951 N N . ALA A 1 124 ? 22.735 7.968 -44.925 1.00 97.81 124 ALA A N 1
ATOM 952 C CA . ALA A 1 124 ? 22.905 8.016 -43.474 1.00 97.81 124 ALA A CA 1
ATOM 953 C C . ALA A 1 124 ? 21.628 7.595 -42.726 1.00 97.81 124 ALA A C 1
ATOM 955 O O . ALA A 1 124 ? 21.706 6.822 -41.772 1.00 97.81 124 ALA A O 1
ATOM 956 N N . ARG A 1 125 ? 20.437 8.009 -43.189 1.00 97.25 125 ARG A N 1
ATOM 957 C CA . ARG A 1 125 ? 19.153 7.550 -42.622 1.00 97.25 125 ARG A CA 1
ATOM 958 C C . ARG A 1 125 ? 18.929 6.047 -42.809 1.00 97.25 125 ARG A C 1
ATOM 960 O O . ARG A 1 125 ? 18.448 5.392 -41.887 1.00 97.25 125 ARG A O 1
ATOM 967 N N . ARG A 1 126 ? 19.293 5.482 -43.966 1.00 97.88 126 ARG A N 1
ATOM 968 C CA . ARG A 1 126 ? 19.229 4.027 -44.204 1.00 97.88 126 ARG A CA 1
ATOM 969 C C . ARG A 1 126 ? 20.186 3.270 -43.281 1.00 97.88 126 ARG A C 1
ATOM 971 O O . ARG A 1 126 ? 19.776 2.271 -42.693 1.00 97.88 126 ARG A O 1
ATOM 978 N N . MET A 1 127 ? 21.407 3.780 -43.100 1.00 98.25 127 MET A N 1
ATOM 979 C CA . MET A 1 127 ? 22.377 3.230 -42.149 1.00 98.25 127 MET A CA 1
ATOM 980 C C . MET A 1 127 ? 21.848 3.285 -40.712 1.00 98.25 127 MET A C 1
ATOM 982 O O . MET A 1 127 ? 21.851 2.272 -40.021 1.00 98.25 127 MET A O 1
ATOM 986 N N . LEU A 1 128 ? 21.321 4.435 -40.282 1.00 97.38 128 LEU A N 1
ATOM 987 C CA . LEU A 1 128 ? 20.722 4.610 -38.958 1.00 97.38 128 LEU A CA 1
ATOM 988 C C . LEU A 1 128 ? 19.604 3.593 -38.702 1.00 97.38 128 LEU A C 1
ATOM 990 O O . LEU A 1 128 ? 19.612 2.917 -37.674 1.00 97.38 128 LEU A O 1
ATOM 994 N N . ARG A 1 129 ? 18.678 3.448 -39.656 1.00 97.00 129 ARG A N 1
ATOM 995 C CA . ARG A 1 129 ? 17.588 2.467 -39.588 1.00 97.00 129 ARG A CA 1
ATOM 996 C C . ARG A 1 129 ? 18.136 1.051 -39.423 1.00 97.00 129 ARG A C 1
ATOM 998 O O . ARG A 1 129 ? 17.707 0.330 -38.529 1.00 97.00 129 ARG A O 1
ATOM 1005 N N . CYS A 1 130 ? 19.115 0.672 -40.243 1.00 96.88 130 CYS A N 1
ATOM 1006 C CA . CYS A 1 130 ? 19.751 -0.640 -40.171 1.00 96.88 130 CYS A CA 1
ATOM 1007 C C . CYS A 1 130 ? 20.393 -0.884 -38.790 1.00 96.88 130 CYS A C 1
ATOM 1009 O O . CYS A 1 130 ? 20.088 -1.883 -38.138 1.00 96.88 130 CYS A O 1
ATOM 1011 N N . LEU A 1 131 ? 21.197 0.062 -38.289 1.00 96.19 131 LEU A N 1
ATOM 1012 C CA . LEU A 1 131 ? 21.837 -0.008 -36.968 1.00 96.19 131 LEU A CA 1
ATOM 1013 C C . LEU A 1 131 ? 20.819 -0.143 -35.818 1.00 96.19 131 LEU A C 1
ATOM 1015 O O . LEU A 1 131 ? 21.058 -0.898 -34.875 1.00 96.19 131 LEU A O 1
ATOM 1019 N N . GLN A 1 132 ? 19.679 0.552 -35.894 1.00 93.31 132 GLN A N 1
ATOM 1020 C CA . GLN A 1 132 ? 18.609 0.481 -34.890 1.00 93.31 132 GLN A CA 1
ATOM 1021 C C . GLN A 1 132 ? 17.818 -0.834 -34.934 1.00 93.31 132 GLN A C 1
ATOM 1023 O O . GLN A 1 132 ? 17.307 -1.280 -33.903 1.00 93.31 132 GLN A O 1
ATOM 1028 N N . GLU A 1 133 ? 17.709 -1.467 -36.100 1.00 93.94 133 GLU A N 1
ATOM 1029 C CA . GLU A 1 133 ? 16.989 -2.731 -36.289 1.00 93.94 133 GLU A CA 1
ATOM 1030 C C . GLU A 1 133 ? 17.808 -3.963 -35.889 1.00 93.94 133 GLU A C 1
ATOM 1032 O O . GLU A 1 133 ? 17.222 -4.972 -35.490 1.00 93.94 133 GLU A O 1
ATOM 1037 N N . PHE A 1 134 ? 19.143 -3.885 -35.906 1.00 93.25 134 PHE A N 1
ATOM 1038 C CA . PHE A 1 134 ? 19.997 -4.983 -35.448 1.00 93.25 134 PHE A CA 1
ATOM 1039 C C . PHE A 1 134 ? 19.623 -5.442 -34.028 1.00 93.25 134 PHE A C 1
ATOM 1041 O O . PHE A 1 134 ? 19.409 -4.648 -33.102 1.00 93.25 134 PHE A O 1
ATOM 1048 N N . ARG A 1 135 ? 19.558 -6.762 -33.828 1.00 90.75 135 ARG A N 1
ATOM 1049 C CA . ARG A 1 135 ? 19.391 -7.381 -32.505 1.00 90.75 135 ARG A CA 1
ATOM 1050 C C . ARG A 1 135 ? 20.537 -8.347 -32.274 1.00 90.75 135 ARG A C 1
ATOM 1052 O O . ARG A 1 135 ? 20.521 -9.459 -32.786 1.00 90.75 135 ARG A O 1
ATOM 1059 N N . ILE A 1 136 ? 21.511 -7.903 -31.490 1.00 90.75 136 ILE A N 1
ATOM 1060 C CA . ILE A 1 136 ? 22.666 -8.698 -31.074 1.00 90.75 136 ILE A CA 1
ATOM 1061 C C . ILE A 1 136 ? 22.615 -8.799 -29.547 1.00 90.75 136 ILE A C 1
ATOM 1063 O O . ILE A 1 136 ? 22.497 -7.783 -28.856 1.00 90.75 136 ILE A O 1
ATOM 1067 N N . ARG A 1 137 ? 22.604 -10.027 -29.027 1.00 88.44 137 ARG A N 1
ATOM 1068 C CA . ARG A 1 137 ? 22.554 -10.351 -27.594 1.00 88.44 137 ARG A CA 1
ATOM 1069 C C . ARG A 1 137 ? 23.673 -11.330 -27.250 1.00 88.44 137 ARG A C 1
ATOM 1071 O O . ARG A 1 137 ? 24.088 -12.111 -28.099 1.00 88.44 137 ARG A O 1
ATOM 1078 N N . GLY A 1 138 ? 24.130 -11.288 -26.002 1.00 86.31 138 GLY A N 1
ATOM 1079 C CA . GLY A 1 138 ? 25.210 -12.135 -25.484 1.00 86.31 138 GLY A CA 1
ATOM 1080 C C . GLY A 1 138 ? 26.584 -11.462 -25.460 1.00 86.31 138 GLY A C 1
ATOM 1081 O O . GLY A 1 138 ? 27.392 -11.818 -24.617 1.00 86.31 138 GLY A O 1
ATOM 1082 N N . VAL A 1 139 ? 26.803 -10.443 -26.297 1.00 91.12 139 VAL A N 1
ATOM 1083 C CA . VAL A 1 139 ? 28.002 -9.587 -26.292 1.00 91.12 139 VAL A CA 1
ATOM 1084 C C . VAL A 1 139 ? 27.618 -8.116 -26.485 1.00 91.12 139 VAL A C 1
ATOM 1086 O O . VAL A 1 139 ? 26.546 -7.810 -27.027 1.00 91.12 139 VAL A O 1
ATOM 1089 N N . LYS A 1 140 ? 28.474 -7.197 -26.036 1.00 91.69 140 LYS A N 1
ATOM 1090 C CA . LYS A 1 140 ? 28.403 -5.760 -26.336 1.00 91.69 140 LYS A CA 1
ATOM 1091 C C . LYS A 1 140 ? 28.736 -5.492 -27.803 1.00 91.69 140 LYS A C 1
ATOM 1093 O O . LYS A 1 140 ? 29.273 -6.345 -28.500 1.00 91.69 140 LYS A O 1
ATOM 1098 N N . THR A 1 141 ? 28.354 -4.307 -28.284 1.00 94.44 141 THR A N 1
ATOM 1099 C CA . THR A 1 141 ? 28.614 -3.886 -29.667 1.00 94.44 141 THR A CA 1
ATOM 1100 C C . THR A 1 141 ? 28.856 -2.389 -29.762 1.00 94.44 141 THR A C 1
ATOM 1102 O O . THR A 1 141 ? 28.200 -1.628 -29.043 1.00 94.44 141 THR A O 1
ATOM 1105 N N . ASN A 1 142 ? 29.613 -1.958 -30.766 1.00 96.19 142 ASN A N 1
ATOM 1106 C CA . ASN A 1 142 ? 29.856 -0.543 -31.064 1.00 96.19 142 ASN A CA 1
ATOM 1107 C C . ASN A 1 142 ? 28.664 0.206 -31.720 1.00 96.19 142 ASN A C 1
ATOM 1109 O O . ASN A 1 142 ? 28.762 1.403 -31.994 1.00 96.19 142 ASN A O 1
ATOM 1113 N N . ILE A 1 143 ? 27.514 -0.449 -31.946 1.00 95.69 143 ILE A N 1
ATOM 1114 C CA . ILE A 1 143 ? 26.308 0.139 -32.574 1.00 95.69 143 ILE A CA 1
ATOM 1115 C C . ILE A 1 143 ? 25.880 1.495 -31.970 1.00 95.69 143 ILE A C 1
ATOM 1117 O O . ILE A 1 143 ? 25.554 2.397 -32.749 1.00 95.69 143 ILE A O 1
ATOM 1121 N N . PRO A 1 144 ? 25.854 1.700 -30.633 1.00 94.06 144 PRO A N 1
ATOM 1122 C CA . PRO A 1 144 ? 25.467 2.993 -30.064 1.00 94.06 144 PRO A CA 1
ATOM 1123 C C . PRO A 1 144 ? 26.390 4.140 -30.497 1.00 94.06 144 PRO A C 1
ATOM 1125 O O . PRO A 1 144 ? 25.910 5.233 -30.792 1.00 94.06 144 PRO A O 1
ATOM 1128 N N . PHE A 1 145 ? 27.695 3.875 -30.596 1.00 96.38 145 PHE A N 1
ATOM 1129 C CA . PHE A 1 145 ? 28.676 4.842 -31.084 1.00 96.38 145 PHE A CA 1
ATOM 1130 C C . PHE A 1 145 ? 28.475 5.133 -32.576 1.00 96.38 145 PHE A C 1
ATOM 1132 O O . PHE A 1 145 ? 28.364 6.293 -32.970 1.00 96.38 145 PHE A O 1
ATOM 1139 N N . LEU A 1 146 ? 28.317 4.093 -33.402 1.00 97.19 146 LEU A N 1
ATOM 1140 C CA . LEU A 1 146 ? 28.040 4.251 -34.836 1.00 97.19 146 LEU A CA 1
ATOM 1141 C C . LEU A 1 146 ? 26.768 5.072 -35.086 1.00 97.19 146 LEU A C 1
ATOM 1143 O O . LEU A 1 146 ? 26.748 5.931 -35.962 1.00 97.19 146 LEU A O 1
ATOM 1147 N N . THR A 1 147 ? 25.732 4.853 -34.271 1.00 95.81 147 THR A N 1
ATOM 1148 C CA . THR A 1 147 ? 24.477 5.615 -34.309 1.00 95.81 147 THR A CA 1
ATOM 1149 C C . THR A 1 147 ? 24.730 7.106 -34.088 1.00 95.81 147 THR A C 1
ATOM 1151 O O . THR A 1 147 ? 24.261 7.922 -34.878 1.00 95.81 147 THR A O 1
ATOM 1154 N N . LYS A 1 148 ? 25.518 7.472 -33.067 1.00 95.38 148 LYS A N 1
ATOM 1155 C CA . LYS A 1 148 ? 25.894 8.869 -32.801 1.00 95.38 148 LYS A CA 1
ATOM 1156 C C . LYS A 1 148 ? 26.640 9.491 -33.977 1.00 95.38 148 LYS A C 1
ATOM 1158 O O . LYS A 1 148 ? 26.287 10.598 -34.378 1.00 95.38 148 LYS A O 1
ATOM 1163 N N . VAL A 1 149 ? 27.603 8.769 -34.554 1.00 96.62 149 VAL A N 1
ATOM 1164 C CA . VAL A 1 149 ? 28.385 9.235 -35.709 1.00 96.62 149 VAL A CA 1
ATOM 1165 C C . VAL A 1 149 ? 27.477 9.543 -36.899 1.00 96.62 149 VAL A C 1
ATOM 1167 O O . VAL A 1 149 ? 27.509 10.663 -37.399 1.00 96.62 149 VAL A O 1
ATOM 1170 N N . VAL A 1 150 ? 26.616 8.605 -37.315 1.00 96.62 150 VAL A N 1
ATOM 1171 C CA . VAL A 1 150 ? 25.776 8.795 -38.516 1.00 96.62 150 VAL A CA 1
ATOM 1172 C C . VAL A 1 150 ? 24.679 9.849 -38.343 1.00 96.62 150 VAL A C 1
ATOM 1174 O O . VAL A 1 150 ? 24.129 10.323 -39.334 1.00 96.62 150 VAL A O 1
ATOM 1177 N N . THR A 1 151 ? 24.364 10.226 -37.100 1.00 96.12 151 THR A N 1
ATOM 1178 C CA . THR A 1 151 ? 23.418 11.310 -36.774 1.00 96.12 151 THR A CA 1
ATOM 1179 C C . THR A 1 151 ? 24.079 12.656 -36.492 1.00 96.12 151 THR A C 1
ATOM 1181 O O . THR A 1 151 ? 23.372 13.648 -36.333 1.00 96.12 151 THR A O 1
ATOM 1184 N N . ASN A 1 152 ? 25.409 12.716 -36.394 1.00 96.62 152 ASN A N 1
ATOM 1185 C CA . ASN A 1 152 ? 26.103 13.953 -36.062 1.00 96.62 152 ASN A CA 1
ATOM 1186 C C . ASN A 1 152 ? 26.034 14.950 -37.229 1.00 96.62 152 ASN A C 1
ATOM 1188 O O . ASN A 1 152 ? 26.218 14.582 -38.389 1.00 96.62 152 ASN A O 1
ATOM 1192 N N . GLU A 1 153 ? 25.804 16.225 -36.921 1.00 95.81 153 GLU A N 1
ATOM 1193 C CA . GLU A 1 153 ? 25.609 17.261 -37.936 1.00 95.81 153 GLU A CA 1
ATOM 1194 C C . GLU A 1 153 ? 26.847 17.464 -38.828 1.00 95.81 153 GLU A C 1
ATOM 1196 O O . GLU A 1 153 ? 26.707 17.629 -40.039 1.00 95.81 153 GLU A O 1
ATOM 1201 N N . VAL A 1 154 ? 28.057 17.371 -38.263 1.00 95.88 154 VAL A N 1
ATOM 1202 C CA . VAL A 1 154 ? 29.324 17.477 -39.013 1.00 95.88 154 VAL A CA 1
ATOM 1203 C C . VAL A 1 154 ? 29.470 16.310 -39.990 1.00 95.88 154 VAL A C 1
ATOM 1205 O O . VAL A 1 154 ? 29.866 16.506 -41.140 1.00 95.88 154 VAL A O 1
ATOM 1208 N N . PHE A 1 155 ? 29.090 15.102 -39.557 1.00 96.56 155 PHE A N 1
ATOM 1209 C CA . PHE A 1 155 ? 29.073 13.925 -40.424 1.00 96.56 155 PHE A CA 1
ATOM 1210 C C . PHE A 1 155 ? 28.071 14.097 -41.561 1.00 96.56 155 PHE A C 1
ATOM 1212 O O . PHE A 1 155 ? 28.437 13.931 -42.720 1.00 96.56 155 PHE A O 1
ATOM 1219 N N . LEU A 1 156 ? 26.837 14.503 -41.255 1.00 96.06 156 LEU A N 1
ATOM 1220 C CA . LEU A 1 156 ? 25.768 14.694 -42.240 1.00 96.06 156 LEU A CA 1
ATOM 1221 C C . LEU A 1 156 ? 26.078 15.773 -43.288 1.00 96.06 156 LEU A C 1
ATOM 1223 O O . LEU A 1 156 ? 25.611 15.655 -44.422 1.00 96.06 156 LEU A O 1
ATOM 1227 N N . LYS A 1 157 ? 26.873 16.789 -42.932 1.00 95.88 157 LYS A N 1
ATOM 1228 C CA . LYS A 1 157 ? 27.374 17.818 -43.859 1.00 95.88 157 LYS A CA 1
ATOM 1229 C C . LYS A 1 157 ? 28.558 17.350 -44.715 1.00 95.88 157 LYS A C 1
ATOM 1231 O O . LYS A 1 157 ? 28.902 18.024 -45.679 1.00 95.88 157 LYS A O 1
ATOM 1236 N N . GLY A 1 158 ? 29.162 16.201 -44.401 1.00 93.81 158 GLY A N 1
ATOM 1237 C CA . GLY A 1 158 ? 30.357 15.702 -45.087 1.00 93.81 158 GLY A CA 1
ATOM 1238 C C . GLY A 1 158 ? 31.629 16.482 -44.739 1.00 93.81 158 GLY A C 1
ATOM 1239 O O . GLY A 1 158 ? 32.589 16.460 -45.503 1.00 93.81 158 GLY A O 1
ATOM 1240 N N . GLU A 1 159 ? 31.645 17.171 -43.595 1.00 95.38 159 GLU A N 1
ATOM 1241 C CA . GLU A 1 159 ? 32.719 18.086 -43.175 1.00 95.38 159 GLU A CA 1
ATOM 1242 C C . GLU A 1 159 ? 33.696 17.440 -42.171 1.00 95.38 159 GLU A C 1
ATOM 1244 O O . GLU A 1 159 ? 34.516 18.116 -41.547 1.00 95.38 159 GLU A O 1
ATOM 1249 N N . CYS A 1 160 ? 33.623 16.118 -41.984 1.00 94.50 160 CYS A N 1
ATOM 1250 C CA . CYS A 1 160 ? 34.509 15.401 -41.072 1.00 94.50 160 CYS A CA 1
ATOM 1251 C C . CYS A 1 160 ? 35.982 15.510 -41.494 1.00 94.50 160 CYS A C 1
ATOM 1253 O O . CYS A 1 160 ? 36.348 15.278 -42.645 1.00 94.50 160 CYS A O 1
ATOM 1255 N N . THR A 1 161 ? 36.849 15.762 -40.514 1.00 96.06 161 THR A N 1
ATOM 1256 C CA . THR A 1 161 ? 38.306 15.626 -40.649 1.00 96.06 161 THR A CA 1
ATOM 1257 C C . THR A 1 161 ? 38.789 14.375 -39.915 1.00 96.06 161 THR A C 1
ATOM 1259 O O . THR A 1 161 ? 38.040 13.762 -39.153 1.00 96.06 161 THR A O 1
ATOM 1262 N N . THR A 1 162 ? 40.063 14.008 -40.071 1.00 94.56 162 THR A N 1
ATOM 1263 C CA . THR A 1 162 ? 40.664 12.875 -39.342 1.00 94.56 162 THR A CA 1
ATOM 1264 C C . THR A 1 162 ? 40.654 13.047 -37.818 1.00 94.56 162 THR A C 1
ATOM 1266 O O . THR A 1 162 ? 40.799 12.065 -37.103 1.00 94.56 162 THR A O 1
ATOM 1269 N N . ARG A 1 163 ? 40.444 14.273 -37.316 1.00 95.12 163 ARG A N 1
ATOM 1270 C CA . ARG A 1 163 ? 40.322 14.599 -35.884 1.00 95.12 163 ARG A CA 1
ATOM 1271 C C . ARG A 1 163 ? 38.878 14.705 -35.395 1.00 95.12 163 ARG A C 1
ATOM 1273 O O . ARG A 1 163 ? 38.661 15.054 -34.243 1.00 95.12 163 ARG A O 1
ATOM 1280 N N . PHE A 1 164 ? 37.886 14.447 -36.249 1.00 96.31 164 PHE A N 1
ATOM 1281 C CA . PHE A 1 164 ? 36.472 14.622 -35.906 1.00 96.31 164 PHE A CA 1
ATOM 1282 C C . PHE A 1 164 ? 36.073 13.846 -34.644 1.00 96.31 164 PHE A C 1
ATOM 1284 O O . PHE A 1 164 ? 35.500 14.435 -33.734 1.00 96.31 164 PHE A O 1
ATOM 1291 N N . ILE A 1 165 ? 36.405 12.555 -34.573 1.00 94.38 165 ILE A N 1
ATOM 1292 C CA . ILE A 1 165 ? 36.052 11.713 -33.423 1.00 94.38 165 ILE A CA 1
ATOM 1293 C C . ILE A 1 165 ? 36.792 12.191 -32.165 1.00 94.38 165 ILE A C 1
ATOM 1295 O O . ILE A 1 165 ? 36.145 12.424 -31.146 1.00 94.38 165 ILE A O 1
ATOM 1299 N N . ASP A 1 166 ? 38.107 12.424 -32.264 1.00 92.81 166 ASP A N 1
ATOM 1300 C CA . ASP A 1 166 ? 38.952 12.923 -31.165 1.00 92.81 166 ASP A CA 1
ATOM 1301 C C . ASP A 1 166 ? 38.424 14.244 -30.571 1.00 92.81 166 ASP A C 1
ATOM 1303 O O . ASP A 1 166 ? 38.485 14.462 -29.363 1.00 92.81 166 ASP A O 1
ATOM 1307 N N . ASN A 1 167 ? 37.881 15.121 -31.422 1.00 94.19 167 ASN A N 1
ATOM 1308 C CA . ASN A 1 167 ? 37.437 16.466 -31.055 1.00 94.19 167 ASN A CA 1
ATOM 1309 C C . ASN A 1 167 ? 35.933 16.568 -30.756 1.00 94.19 167 ASN A C 1
ATOM 1311 O O . ASN A 1 167 ? 35.449 17.673 -30.511 1.00 94.19 167 ASN A O 1
ATOM 1315 N N . THR A 1 168 ? 35.186 15.458 -30.770 1.00 94.19 168 THR A N 1
ATOM 1316 C CA . THR A 1 168 ? 33.730 15.465 -30.535 1.00 94.19 168 THR A CA 1
ATOM 1317 C C . THR A 1 168 ? 33.353 14.565 -29.349 1.00 94.19 168 THR A C 1
ATOM 1319 O O . THR A 1 168 ? 32.832 13.464 -29.553 1.00 94.19 168 THR A O 1
ATOM 1322 N N . PRO A 1 169 ? 33.559 15.022 -28.094 1.00 92.00 169 PRO A N 1
ATOM 1323 C CA . PRO A 1 169 ? 33.259 14.241 -26.888 1.00 92.00 169 PRO A CA 1
ATOM 1324 C C . PRO A 1 169 ? 31.816 13.716 -26.814 1.00 92.00 169 PRO A C 1
ATOM 1326 O O . PRO A 1 169 ? 31.567 12.635 -26.284 1.00 92.00 169 PRO A O 1
ATOM 1329 N N . ASP A 1 170 ? 30.857 14.430 -27.410 1.00 90.69 170 ASP A N 1
ATOM 1330 C CA . ASP A 1 170 ? 29.438 14.053 -27.406 1.00 90.69 170 ASP A CA 1
ATOM 1331 C C . ASP A 1 170 ? 29.120 12.729 -28.117 1.00 90.69 170 ASP A C 1
ATOM 1333 O O . ASP A 1 170 ? 28.054 12.143 -27.882 1.00 90.69 170 ASP A O 1
ATOM 1337 N N . LEU A 1 171 ? 30.029 12.224 -28.960 1.00 92.00 171 LEU A N 1
ATOM 1338 C CA . LEU A 1 171 ? 29.899 10.899 -29.575 1.00 92.00 171 LEU A CA 1
ATOM 1339 C C . LEU A 1 171 ? 29.994 9.765 -28.542 1.00 92.00 171 LEU A C 1
ATOM 1341 O O . LEU A 1 171 ? 29.441 8.689 -28.771 1.00 92.00 171 LEU A O 1
ATOM 1345 N N . PHE A 1 172 ? 30.644 10.016 -27.403 1.00 90.50 172 PHE A N 1
ATOM 1346 C CA . PHE A 1 172 ? 30.832 9.052 -26.314 1.00 90.50 172 PHE A CA 1
ATOM 1347 C C . PHE A 1 172 ? 29.754 9.167 -25.222 1.00 90.50 172 PHE A C 1
ATOM 1349 O O . PHE A 1 172 ? 29.631 8.287 -24.372 1.00 90.50 172 PHE A O 1
ATOM 1356 N N . ASN A 1 173 ? 28.904 10.198 -25.287 1.00 87.75 173 ASN A N 1
ATOM 1357 C CA . ASN A 1 173 ? 27.742 10.366 -24.414 1.00 87.75 173 ASN A CA 1
ATOM 1358 C C . ASN A 1 173 ? 26.586 9.466 -24.887 1.00 87.75 173 ASN A C 1
ATOM 1360 O O . ASN A 1 173 ? 25.665 9.902 -25.593 1.00 87.75 173 ASN A O 1
ATOM 1364 N N . LEU A 1 174 ? 26.668 8.179 -24.541 1.00 85.62 174 LEU A N 1
ATOM 1365 C CA . LEU A 1 174 ? 25.743 7.139 -24.991 1.00 85.62 174 LEU A CA 1
ATOM 1366 C C . LEU A 1 174 ? 24.551 6.957 -24.038 1.00 85.62 174 LEU A C 1
ATOM 1368 O O . LEU A 1 174 ? 24.736 6.916 -22.822 1.00 85.62 174 LEU A O 1
ATOM 1372 N N . PRO A 1 175 ? 23.320 6.793 -24.559 1.00 72.38 175 PRO A N 1
ATOM 1373 C CA . PRO A 1 175 ? 22.164 6.518 -23.717 1.00 72.38 175 PRO A CA 1
ATOM 1374 C C . PRO A 1 175 ? 22.266 5.123 -23.087 1.00 72.38 175 PRO A C 1
ATOM 1376 O O . PRO A 1 175 ? 22.514 4.127 -23.774 1.00 72.38 175 PRO A O 1
ATOM 1379 N N . LEU A 1 176 ? 22.004 5.037 -21.782 1.00 68.50 176 LEU A N 1
ATOM 1380 C CA . LEU A 1 176 ? 21.915 3.765 -21.069 1.00 68.50 176 LEU A CA 1
ATOM 1381 C C . LEU A 1 176 ? 20.709 2.961 -21.578 1.00 68.50 176 LEU A C 1
ATOM 1383 O O . LEU A 1 176 ? 19.558 3.392 -21.487 1.00 68.50 176 LEU A O 1
ATOM 1387 N N . ARG A 1 177 ? 20.951 1.750 -22.092 1.00 71.12 177 ARG A N 1
ATOM 1388 C CA . ARG A 1 177 ? 19.866 0.815 -22.421 1.00 71.12 177 ARG A CA 1
ATOM 1389 C C . ARG A 1 177 ? 19.240 0.300 -21.123 1.00 71.12 177 ARG A C 1
ATOM 1391 O O . ARG A 1 177 ? 19.867 -0.479 -20.415 1.00 71.12 177 ARG A O 1
ATOM 1398 N N . LYS A 1 178 ? 17.976 0.654 -20.861 1.00 70.00 178 LYS A N 1
ATOM 1399 C CA . LYS A 1 178 ? 17.230 0.239 -19.653 1.00 70.00 178 LYS A CA 1
ATOM 1400 C C . LYS A 1 178 ? 17.157 -1.290 -19.452 1.00 70.00 178 LYS A C 1
ATOM 1402 O O . LYS A 1 178 ? 17.068 -1.756 -18.324 1.00 70.00 178 LYS A O 1
ATOM 1407 N N . ASN A 1 179 ? 17.200 -2.075 -20.539 1.00 79.81 179 ASN A N 1
ATOM 1408 C CA . ASN A 1 179 ? 17.220 -3.552 -20.550 1.00 79.81 179 ASN A CA 1
ATOM 1409 C C . ASN A 1 179 ? 16.120 -4.244 -19.704 1.00 79.81 179 ASN A C 1
ATOM 1411 O O . ASN A 1 179 ? 16.319 -5.373 -19.260 1.00 79.81 179 ASN A O 1
ATOM 1415 N N . ARG A 1 180 ? 14.965 -3.586 -19.509 1.00 85.62 180 ARG A N 1
ATOM 1416 C CA . ARG A 1 180 ? 13.882 -4.024 -18.603 1.00 85.62 180 ARG A CA 1
ATOM 1417 C C . ARG A 1 180 ? 13.415 -5.456 -18.857 1.00 85.62 180 ARG A C 1
ATOM 1419 O O . ARG A 1 180 ? 13.414 -6.251 -17.933 1.00 85.62 180 ARG A O 1
ATOM 1426 N N . ALA A 1 181 ? 13.125 -5.809 -20.112 1.00 87.19 181 ALA A N 1
ATOM 1427 C CA . ALA A 1 181 ? 12.668 -7.157 -20.465 1.00 87.19 181 ALA A CA 1
ATOM 1428 C C . ALA A 1 181 ? 13.664 -8.252 -20.047 1.00 87.19 181 ALA A C 1
ATOM 1430 O O . ALA A 1 181 ? 13.267 -9.253 -19.469 1.00 87.19 181 ALA A O 1
ATOM 1431 N N . THR A 1 182 ? 14.967 -8.047 -20.274 1.00 87.00 182 THR A N 1
ATOM 1432 C CA . THR A 1 182 ? 15.985 -9.017 -19.837 1.00 87.00 182 THR A CA 1
ATOM 1433 C C . THR A 1 182 ? 16.034 -9.110 -18.315 1.00 87.00 182 THR A C 1
ATOM 1435 O O . THR A 1 182 ? 16.157 -10.208 -17.797 1.00 87.00 182 THR A O 1
ATOM 1438 N N . LYS A 1 183 ? 15.919 -7.984 -17.598 1.00 91.75 183 LYS A N 1
ATOM 1439 C CA . LYS A 1 183 ? 15.923 -7.972 -16.127 1.00 91.75 183 LYS A CA 1
ATOM 1440 C C . LYS A 1 183 ? 14.713 -8.711 -15.540 1.00 91.75 183 LYS A C 1
ATOM 1442 O O . LYS A 1 183 ? 14.886 -9.511 -14.627 1.00 91.75 183 LYS A O 1
ATOM 1447 N N . LEU A 1 184 ? 13.525 -8.515 -16.115 1.00 94.62 184 LEU A N 1
ATOM 1448 C CA . LEU A 1 184 ? 12.319 -9.256 -15.732 1.00 94.62 184 LEU A CA 1
ATOM 1449 C C . LEU A 1 184 ? 12.455 -10.752 -16.034 1.00 94.62 184 LEU A C 1
ATOM 1451 O O . LEU A 1 184 ? 12.156 -11.577 -15.178 1.00 94.62 184 LEU A O 1
ATOM 1455 N N . LEU A 1 185 ? 12.979 -11.114 -17.211 1.00 93.44 185 LEU A N 1
ATOM 1456 C CA . LEU A 1 185 ? 13.274 -12.512 -17.545 1.00 93.44 185 LEU A CA 1
ATOM 1457 C C . LEU A 1 185 ? 14.302 -13.130 -16.589 1.00 93.44 185 LEU A C 1
ATOM 1459 O O . LEU A 1 185 ? 14.166 -14.298 -16.242 1.00 93.44 185 LEU A O 1
ATOM 1463 N N . SER A 1 186 ? 15.294 -12.362 -16.127 1.00 94.25 186 SER A N 1
ATOM 1464 C CA . SER A 1 186 ? 16.227 -12.821 -15.094 1.00 94.25 186 SER A CA 1
ATOM 1465 C C . SER A 1 186 ? 15.519 -13.106 -13.772 1.00 94.25 186 SER A C 1
ATOM 1467 O O . SER A 1 186 ? 15.807 -14.130 -13.164 1.00 94.25 186 SER A O 1
ATOM 1469 N N . TYR A 1 187 ? 14.579 -12.257 -13.340 1.00 96.75 187 TYR A N 1
ATOM 1470 C CA . TYR A 1 187 ? 13.785 -12.510 -12.131 1.00 96.75 187 TYR A CA 1
ATOM 1471 C C . TYR A 1 187 ? 12.935 -13.777 -12.261 1.00 96.75 187 TYR A C 1
ATOM 1473 O O . TYR A 1 187 ? 12.911 -14.613 -11.359 1.00 96.75 187 TYR A O 1
ATOM 1481 N N . ILE A 1 188 ? 12.269 -13.942 -13.407 1.00 96.62 188 ILE A N 1
ATOM 1482 C CA . ILE A 1 188 ? 11.460 -15.130 -13.697 1.00 96.62 188 ILE A CA 1
ATOM 1483 C C . ILE A 1 188 ? 12.346 -16.380 -13.689 1.00 96.62 188 ILE A C 1
ATOM 1485 O O . ILE A 1 188 ? 12.013 -17.352 -13.021 1.00 96.62 188 ILE A O 1
ATOM 1489 N N . GLY A 1 189 ? 13.498 -16.346 -14.368 1.00 95.81 189 GLY A N 1
ATOM 1490 C CA . GLY A 1 189 ? 14.450 -17.458 -14.392 1.00 95.81 189 GLY A CA 1
ATOM 1491 C C . GLY A 1 189 ? 14.990 -17.813 -13.004 1.00 95.81 189 GLY A C 1
ATOM 1492 O O . GLY A 1 189 ? 15.019 -18.987 -12.646 1.00 95.81 189 GLY A O 1
ATOM 1493 N N . GLU A 1 190 ? 15.349 -16.810 -12.203 1.00 96.31 190 GLU A N 1
ATOM 1494 C CA . GLU A 1 190 ? 15.773 -16.987 -10.809 1.00 96.31 190 GLU A CA 1
ATOM 1495 C C . GLU A 1 190 ? 14.671 -17.649 -9.972 1.00 96.31 190 GLU A C 1
ATOM 1497 O O . GLU A 1 190 ? 14.924 -18.617 -9.255 1.00 96.31 190 GLU A O 1
ATOM 1502 N N . THR A 1 191 ? 13.430 -17.185 -10.122 1.00 96.25 191 THR A N 1
ATOM 1503 C CA . THR A 1 191 ? 12.272 -17.744 -9.415 1.00 96.25 191 THR A CA 1
ATOM 1504 C C . THR A 1 191 ? 11.999 -19.195 -9.817 1.00 96.25 191 THR A C 1
ATOM 1506 O O . THR A 1 191 ? 11.741 -20.016 -8.940 1.00 96.25 191 THR A O 1
ATOM 1509 N N . ILE A 1 192 ? 12.110 -19.539 -11.108 1.00 95.44 192 ILE A N 1
ATOM 1510 C CA . ILE A 1 192 ? 11.945 -20.917 -11.604 1.00 95.44 192 ILE A CA 1
ATOM 1511 C C . ILE A 1 192 ? 13.010 -21.848 -11.008 1.00 95.44 192 ILE A C 1
ATOM 1513 O O . ILE A 1 192 ? 12.700 -22.967 -10.605 1.00 95.44 192 ILE A O 1
ATOM 1517 N N . VAL A 1 193 ? 14.273 -21.410 -10.972 1.00 95.38 193 VAL A N 1
ATOM 1518 C CA . VAL A 1 193 ? 15.402 -22.272 -10.589 1.00 95.38 193 VAL A CA 1
ATOM 1519 C C . VAL A 1 193 ? 15.543 -22.390 -9.071 1.00 95.38 193 VAL A C 1
ATOM 1521 O O . VAL A 1 193 ? 15.741 -23.491 -8.558 1.00 95.38 193 VAL A O 1
ATOM 1524 N N . ASN A 1 194 ? 15.450 -21.275 -8.346 1.00 95.56 194 ASN A N 1
ATOM 1525 C CA . ASN A 1 194 ? 15.781 -21.216 -6.917 1.00 95.56 194 ASN A CA 1
ATOM 1526 C C . ASN A 1 194 ? 14.547 -21.162 -5.999 1.00 95.56 194 ASN A C 1
ATOM 1528 O O . ASN A 1 194 ? 14.654 -21.443 -4.792 1.00 95.56 194 ASN A O 1
ATOM 1532 N N . GLY A 1 195 ? 13.375 -20.877 -6.577 1.00 94.06 195 GLY A N 1
ATOM 1533 C CA . GLY A 1 195 ? 12.128 -20.626 -5.865 1.00 94.06 195 GLY A CA 1
ATOM 1534 C C . GLY A 1 195 ? 12.093 -19.230 -5.242 1.00 94.06 195 GLY A C 1
ATOM 1535 O O . GLY A 1 195 ? 13.125 -18.647 -4.906 1.00 94.06 195 GLY A O 1
ATOM 1536 N N . ASN A 1 196 ? 10.892 -18.693 -5.033 1.00 94.88 196 ASN A N 1
ATOM 1537 C CA . ASN A 1 196 ? 10.731 -17.437 -4.311 1.00 94.88 196 ASN A CA 1
ATOM 1538 C C . ASN A 1 196 ? 10.752 -17.694 -2.783 1.00 94.88 196 ASN A C 1
ATOM 1540 O O . ASN A 1 196 ? 9.914 -18.451 -2.275 1.00 94.88 196 ASN A O 1
ATOM 1544 N N . PRO A 1 197 ? 11.665 -17.063 -2.015 1.00 92.19 197 PRO A N 1
ATOM 1545 C CA . PRO A 1 197 ? 11.845 -17.340 -0.589 1.00 92.19 197 PRO A CA 1
ATOM 1546 C C . PRO A 1 197 ? 10.605 -17.060 0.270 1.00 92.19 197 PRO A C 1
ATOM 1548 O O . PRO A 1 197 ? 10.472 -17.653 1.337 1.00 92.19 197 PRO A O 1
ATOM 1551 N N . ILE A 1 198 ? 9.680 -16.194 -0.164 1.00 92.06 198 ILE A N 1
ATOM 1552 C CA . ILE A 1 198 ? 8.469 -15.913 0.623 1.00 92.06 198 ILE A CA 1
ATOM 1553 C C . ILE A 1 198 ? 7.392 -17.001 0.507 1.00 92.06 198 ILE A C 1
ATOM 1555 O O . ILE A 1 198 ? 6.496 -17.015 1.350 1.00 92.06 198 ILE A O 1
ATOM 1559 N N . VAL A 1 199 ? 7.479 -17.914 -0.473 1.00 94.38 199 VAL A N 1
ATOM 1560 C CA . VAL A 1 199 ? 6.497 -19.003 -0.691 1.00 94.38 199 VAL A CA 1
ATOM 1561 C C . VAL A 1 199 ? 7.096 -20.413 -0.743 1.00 94.38 199 VAL A C 1
ATOM 1563 O O . VAL A 1 199 ? 6.336 -21.373 -0.699 1.00 94.38 199 VAL A O 1
ATOM 1566 N N . LYS A 1 200 ? 8.427 -20.556 -0.804 1.00 88.06 200 LYS A N 1
ATOM 1567 C CA . LYS A 1 200 ? 9.132 -21.832 -1.038 1.00 88.06 200 LYS A CA 1
ATOM 1568 C C . LYS A 1 200 ? 8.665 -23.008 -0.166 1.00 88.06 200 LYS A C 1
ATOM 1570 O O . LYS A 1 200 ? 8.507 -24.105 -0.686 1.00 88.06 200 LYS A O 1
ATOM 1575 N N . ASP A 1 201 ? 8.400 -22.764 1.117 1.00 86.62 201 ASP A N 1
ATOM 1576 C CA . ASP A 1 201 ? 8.009 -23.793 2.096 1.00 86.62 201 ASP A CA 1
ATOM 1577 C C . ASP A 1 201 ? 6.546 -23.647 2.556 1.00 86.62 201 ASP A C 1
ATOM 1579 O O . ASP A 1 201 ? 6.186 -23.972 3.688 1.00 86.62 201 ASP A O 1
ATOM 1583 N N . ARG A 1 202 ? 5.693 -23.086 1.694 1.00 88.88 202 ARG A N 1
ATOM 1584 C CA . ARG A 1 202 ? 4.287 -22.787 1.990 1.00 88.88 202 ARG A CA 1
ATOM 1585 C C . ARG A 1 202 ? 3.351 -23.512 1.016 1.00 88.88 202 ARG A C 1
ATOM 1587 O O . ARG A 1 202 ? 3.797 -23.961 -0.039 1.00 88.88 202 ARG A O 1
ATOM 1594 N N . PRO A 1 203 ? 2.046 -23.629 1.335 1.00 87.81 203 PRO A N 1
ATOM 1595 C CA . PRO A 1 203 ? 1.062 -24.133 0.381 1.00 87.81 203 PRO A CA 1
ATOM 1596 C C . PRO A 1 203 ? 1.124 -23.359 -0.938 1.00 87.81 203 PRO A C 1
ATOM 1598 O O . PRO A 1 203 ? 1.190 -22.136 -0.915 1.00 87.81 203 PRO A O 1
ATOM 1601 N N . VAL A 1 204 ? 1.084 -24.050 -2.075 1.00 90.38 204 VAL A N 1
ATOM 1602 C CA . VAL A 1 204 ? 1.115 -23.412 -3.401 1.00 90.38 204 VAL A CA 1
ATOM 1603 C C . VAL A 1 204 ? -0.220 -22.749 -3.751 1.00 90.38 204 VAL A C 1
ATOM 1605 O O . VAL A 1 204 ? -1.275 -23.120 -3.228 1.00 90.38 204 VAL A O 1
ATOM 1608 N N . ALA A 1 205 ? -0.181 -21.773 -4.662 1.00 89.50 205 ALA A N 1
ATOM 1609 C CA . ALA A 1 205 ? -1.381 -21.138 -5.197 1.00 89.50 205 ALA A CA 1
ATOM 1610 C C . ALA A 1 205 ? -2.334 -22.171 -5.815 1.00 89.50 205 ALA A C 1
ATOM 1612 O O . ALA A 1 205 ? -1.918 -23.098 -6.508 1.00 89.50 205 ALA A O 1
ATOM 1613 N N . LYS A 1 206 ? -3.635 -21.973 -5.594 1.00 91.12 206 LYS A N 1
ATOM 1614 C CA . LYS A 1 206 ? -4.692 -22.847 -6.131 1.00 91.12 206 LYS A CA 1
ATOM 1615 C C . LYS A 1 206 ? -5.069 -22.496 -7.572 1.00 91.12 206 LYS A C 1
ATOM 1617 O O . LYS A 1 206 ? -5.803 -23.243 -8.213 1.00 91.12 206 LYS A O 1
ATOM 1622 N N . ARG A 1 207 ? -4.579 -21.359 -8.071 1.00 93.25 207 ARG A N 1
ATOM 1623 C CA . ARG A 1 207 ? -4.917 -20.788 -9.374 1.00 93.25 207 ARG A CA 1
ATOM 1624 C C . ARG A 1 207 ? -3.681 -20.190 -10.036 1.00 93.25 207 ARG A C 1
ATOM 1626 O O . ARG A 1 207 ? -2.844 -19.595 -9.362 1.00 93.25 207 ARG A O 1
ATOM 1633 N N . ARG A 1 208 ? -3.617 -20.308 -11.363 1.00 92.81 208 ARG A N 1
ATOM 1634 C CA . ARG A 1 208 ? -2.671 -19.574 -12.224 1.00 92.81 208 ARG A CA 1
ATOM 1635 C C . ARG A 1 208 ? -3.355 -18.759 -13.322 1.00 92.81 208 ARG A C 1
ATOM 1637 O O . ARG A 1 208 ? -2.856 -17.712 -13.705 1.00 92.81 208 ARG A O 1
ATOM 1644 N N . SER A 1 209 ? -4.509 -19.225 -13.802 1.00 91.94 209 SER A N 1
ATOM 1645 C CA . SER A 1 209 ? -5.328 -18.522 -14.794 1.00 91.94 209 SER A CA 1
ATOM 1646 C C . SER A 1 209 ? -5.792 -17.166 -14.279 1.00 91.94 209 SER A C 1
ATOM 1648 O O . SER A 1 209 ? -6.184 -17.088 -13.115 1.00 91.94 209 SER A O 1
ATOM 1650 N N . GLU A 1 210 ? -5.884 -16.175 -15.162 1.00 92.75 210 GLU A N 1
ATOM 1651 C CA . GLU A 1 210 ? -6.351 -14.826 -14.837 1.00 92.75 210 GLU A CA 1
ATOM 1652 C C . GLU A 1 210 ? -7.683 -14.806 -14.059 1.00 92.75 210 GLU A C 1
ATOM 1654 O O . GLU A 1 210 ? -8.547 -15.694 -14.166 1.00 92.75 210 GLU A O 1
ATOM 1659 N N . ALA A 1 211 ? -7.829 -13.779 -13.221 1.00 96.00 211 ALA A N 1
ATOM 1660 C CA . ALA A 1 211 ? -9.029 -13.560 -12.433 1.00 96.00 211 ALA A CA 1
ATOM 1661 C C . ALA A 1 211 ? -10.064 -12.840 -13.314 1.00 96.00 211 ALA A C 1
ATOM 1663 O O . ALA A 1 211 ? -9.706 -11.903 -14.027 1.00 96.00 211 ALA A O 1
ATOM 1664 N N . PRO A 1 212 ? -11.340 -13.259 -13.297 1.00 96.38 212 PRO A N 1
ATOM 1665 C CA . PRO A 1 212 ? -12.355 -12.659 -14.151 1.00 96.38 212 PRO A CA 1
ATOM 1666 C C . PRO A 1 212 ? -12.670 -11.237 -13.674 1.00 96.38 212 PRO A C 1
ATOM 1668 O O . PRO A 1 212 ? -13.282 -11.055 -12.623 1.00 96.38 212 PRO A O 1
ATOM 1671 N N . VAL A 1 213 ? -12.256 -10.231 -14.444 1.00 97.12 213 VAL A N 1
ATOM 1672 C CA . VAL A 1 213 ? -12.632 -8.830 -14.207 1.00 97.12 213 VAL A CA 1
ATOM 1673 C C . VAL A 1 213 ? -14.089 -8.633 -14.657 1.00 97.12 213 VAL A C 1
ATOM 1675 O O . VAL A 1 213 ? -14.446 -9.064 -15.761 1.00 97.12 213 VAL A O 1
ATOM 1678 N N . PRO A 1 214 ? -14.955 -8.015 -13.834 1.00 96.75 214 PRO A N 1
ATOM 1679 C CA . PRO A 1 214 ? -16.346 -7.787 -14.194 1.00 96.75 214 PRO A CA 1
ATOM 1680 C C . PRO A 1 214 ? -16.460 -6.815 -15.369 1.00 96.75 214 PRO A C 1
ATOM 1682 O O . PRO A 1 214 ? -15.611 -5.949 -15.579 1.00 96.75 214 PRO A O 1
ATOM 1685 N N . LYS A 1 215 ? -17.524 -6.962 -16.161 1.00 95.19 215 LYS A N 1
ATOM 1686 C CA . LYS A 1 215 ? -17.746 -6.119 -17.340 1.00 95.19 215 LYS A CA 1
ATOM 1687 C C . LYS A 1 215 ? -18.318 -4.766 -16.924 1.00 95.19 215 LYS A C 1
ATOM 1689 O O . LYS A 1 215 ? -19.267 -4.699 -16.154 1.00 95.19 215 LYS A O 1
ATOM 1694 N N . TYR A 1 216 ? -17.800 -3.699 -17.516 1.00 94.12 216 TYR A N 1
ATOM 1695 C CA . TYR A 1 216 ? -18.319 -2.339 -17.389 1.00 94.12 216 TYR A CA 1
ATOM 1696 C C . TYR A 1 216 ? -18.231 -1.628 -18.742 1.00 94.12 216 TYR A C 1
ATOM 1698 O O . TYR A 1 216 ? -17.499 -2.052 -19.640 1.00 94.12 216 TYR A O 1
ATOM 1706 N N . ASN A 1 217 ? -19.035 -0.580 -18.927 1.00 91.44 217 ASN A N 1
ATOM 1707 C CA . ASN A 1 217 ? -19.168 0.072 -20.223 1.00 91.44 217 ASN A CA 1
ATOM 1708 C C . ASN A 1 217 ? -18.237 1.287 -20.359 1.00 91.44 217 ASN A C 1
ATOM 1710 O O . ASN A 1 217 ? -18.588 2.388 -19.943 1.00 91.44 217 ASN A O 1
ATOM 1714 N N . LEU A 1 218 ? -17.101 1.088 -21.030 1.00 90.69 218 LEU A N 1
ATOM 1715 C CA . LEU A 1 218 ? -16.133 2.142 -21.355 1.00 90.69 218 LEU A CA 1
ATOM 1716 C C . LEU A 1 218 ? -16.649 3.192 -22.355 1.00 90.69 218 LEU A C 1
ATOM 1718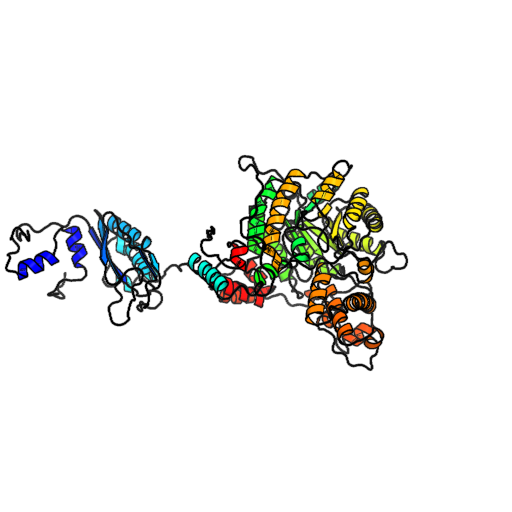 O O . LEU A 1 218 ? -16.012 4.227 -22.531 1.00 90.69 218 LEU A O 1
ATOM 1722 N N . THR A 1 219 ? -17.781 2.957 -23.033 1.00 93.38 219 THR A N 1
ATOM 1723 C CA . THR A 1 219 ? -18.368 3.960 -23.939 1.00 93.38 219 THR A CA 1
ATOM 1724 C C . THR A 1 219 ? -19.193 5.009 -23.200 1.00 93.38 219 THR A C 1
ATOM 1726 O O . THR A 1 219 ? -19.581 6.007 -23.805 1.00 93.38 219 THR A O 1
ATOM 1729 N N . MET A 1 220 ? -19.525 4.771 -21.929 1.00 91.75 220 MET A N 1
ATOM 1730 C CA . MET A 1 220 ? -20.249 5.724 -21.092 1.00 91.75 220 MET A CA 1
ATOM 1731 C C . MET A 1 220 ? -19.257 6.586 -20.313 1.00 91.75 220 MET A C 1
ATOM 1733 O O . MET A 1 220 ? -18.191 6.094 -19.938 1.00 91.75 220 MET A O 1
ATOM 1737 N N . PRO A 1 221 ? -19.590 7.858 -20.028 1.00 93.56 221 PRO A N 1
ATOM 1738 C CA . PRO A 1 221 ? -18.769 8.651 -19.131 1.00 93.56 221 PRO A CA 1
ATOM 1739 C C . PRO A 1 221 ? -18.704 7.971 -17.762 1.00 93.56 221 PRO A C 1
ATOM 1741 O O . PRO A 1 221 ? -19.704 7.447 -17.263 1.00 93.56 221 PRO A O 1
ATOM 1744 N N . ARG A 1 222 ? -17.518 8.002 -17.156 1.00 95.25 222 ARG A N 1
ATOM 1745 C CA . ARG A 1 222 ? -17.305 7.536 -15.786 1.00 95.25 222 ARG A CA 1
ATOM 1746 C C . ARG A 1 222 ? -18.275 8.266 -14.836 1.00 95.25 222 ARG A C 1
ATOM 1748 O O . ARG A 1 222 ? -18.338 9.496 -14.905 1.00 95.25 222 ARG A O 1
ATOM 1755 N N . PRO A 1 223 ? -19.032 7.556 -13.978 1.00 97.12 223 PRO A N 1
ATOM 1756 C CA . PRO A 1 223 ? -19.957 8.197 -13.046 1.00 97.12 223 PRO A CA 1
ATOM 1757 C C . PRO A 1 223 ? -19.224 9.109 -12.058 1.00 97.12 223 PRO A C 1
ATOM 1759 O O . PRO A 1 223 ? -18.131 8.768 -11.604 1.00 97.12 223 PRO A O 1
ATOM 1762 N N . ALA A 1 224 ? -19.835 10.234 -11.687 1.00 98.00 224 ALA A N 1
ATOM 1763 C CA . ALA A 1 224 ? -19.343 11.036 -10.570 1.00 98.00 224 ALA A CA 1
ATOM 1764 C C . ALA A 1 224 ? -19.480 10.252 -9.256 1.00 98.00 224 ALA A C 1
ATOM 1766 O O . ALA A 1 224 ? -20.458 9.527 -9.069 1.00 98.00 224 ALA A O 1
ATOM 1767 N N . GLY A 1 225 ? -18.503 10.398 -8.367 1.00 98.12 225 GLY A N 1
ATOM 1768 C CA . GLY A 1 225 ? -18.465 9.721 -7.075 1.00 98.12 225 GLY A CA 1
ATOM 1769 C C . GLY A 1 225 ? -18.170 10.664 -5.912 1.00 98.12 225 GLY A C 1
ATOM 1770 O O . GLY A 1 225 ? -18.219 11.894 -6.019 1.00 98.12 225 GLY A O 1
ATOM 1771 N N . THR A 1 226 ? -17.862 10.078 -4.759 1.00 98.44 226 THR A N 1
ATOM 1772 C CA . THR A 1 226 ? -17.640 10.809 -3.502 1.00 98.44 226 THR A CA 1
ATOM 1773 C C . THR A 1 226 ? -16.451 11.759 -3.547 1.00 98.44 226 THR A C 1
ATOM 1775 O O . THR A 1 226 ? -16.492 12.817 -2.916 1.00 98.44 226 THR A O 1
ATOM 1778 N N . ARG A 1 227 ? -15.418 11.452 -4.339 1.00 98.62 227 ARG A N 1
ATOM 1779 C CA . ARG A 1 227 ? -14.284 12.360 -4.504 1.00 98.62 227 ARG A CA 1
ATOM 1780 C C . ARG A 1 227 ? -14.645 13.602 -5.295 1.00 98.62 227 ARG A C 1
ATOM 1782 O O . ARG A 1 227 ? -14.205 14.682 -4.921 1.00 98.62 227 ARG A O 1
ATOM 1789 N N . ASP A 1 228 ? -15.450 13.477 -6.345 1.00 98.69 228 ASP A N 1
ATOM 1790 C CA . ASP A 1 228 ? -15.896 14.646 -7.111 1.00 98.69 228 ASP A CA 1
ATOM 1791 C C . ASP A 1 228 ? -16.647 15.619 -6.194 1.00 98.69 228 ASP A C 1
ATOM 1793 O O . ASP A 1 228 ? -16.412 16.827 -6.223 1.00 98.69 228 ASP A O 1
ATOM 1797 N N . LYS A 1 229 ? -17.469 15.074 -5.286 1.00 98.50 229 LYS A N 1
ATOM 1798 C CA . LYS A 1 229 ? -18.181 15.859 -4.276 1.00 98.50 229 LYS A CA 1
ATOM 1799 C C . LYS A 1 229 ? -17.247 16.504 -3.248 1.00 98.50 229 LYS A C 1
ATOM 1801 O O . LYS A 1 229 ? -17.463 17.651 -2.863 1.00 98.50 229 LYS A O 1
ATOM 1806 N N . PHE A 1 230 ? -16.202 15.802 -2.817 1.00 98.75 230 PHE A N 1
ATOM 1807 C CA . PHE A 1 230 ? -15.165 16.376 -1.957 1.00 98.75 230 PHE A CA 1
ATOM 1808 C C . PHE A 1 230 ? -14.417 17.523 -2.648 1.00 98.75 230 PHE A C 1
ATOM 1810 O O . PHE A 1 230 ? -14.256 18.584 -2.048 1.00 98.75 230 PHE A O 1
ATOM 1817 N N . LEU A 1 231 ? -14.014 17.352 -3.909 1.00 98.50 231 LEU A N 1
ATOM 1818 C CA . LEU A 1 231 ? -13.323 18.391 -4.674 1.00 98.50 231 LEU A CA 1
ATOM 1819 C C . LEU A 1 231 ? -14.204 19.629 -4.905 1.00 98.50 231 LEU A C 1
ATOM 1821 O O . LEU A 1 231 ? -13.693 20.745 -4.905 1.00 98.50 231 LEU A O 1
ATOM 1825 N N . GLU A 1 232 ? -15.517 19.443 -5.066 1.00 98.50 232 GLU A N 1
ATOM 1826 C CA . GLU A 1 232 ? -16.495 20.534 -5.174 1.00 98.50 232 GLU A CA 1
ATOM 1827 C C . GLU A 1 232 ? -16.639 21.321 -3.860 1.00 98.50 232 GLU A C 1
ATOM 1829 O O . GLU A 1 232 ? -16.687 22.551 -3.872 1.00 98.50 232 GLU A O 1
ATOM 1834 N N . LEU A 1 233 ? -16.739 20.622 -2.724 1.00 98.62 233 LEU A N 1
ATOM 1835 C CA . LEU A 1 233 ? -17.144 21.219 -1.446 1.00 98.62 233 LEU A CA 1
ATOM 1836 C C . LEU A 1 233 ? -15.980 21.580 -0.508 1.00 98.62 233 LEU A C 1
ATOM 1838 O O . LEU A 1 233 ? -16.182 22.323 0.458 1.00 98.62 233 LEU A O 1
ATOM 1842 N N . GLY A 1 234 ? -14.789 21.025 -0.740 1.00 98.62 234 GLY A N 1
ATOM 1843 C CA . GLY A 1 234 ? -13.690 21.008 0.227 1.00 98.62 234 GLY A CA 1
ATOM 1844 C C . GLY A 1 234 ? -14.011 20.178 1.480 1.00 98.62 234 GLY A C 1
ATOM 1845 O O . GLY A 1 234 ? -15.146 19.757 1.702 1.00 98.62 234 GLY A O 1
ATOM 1846 N N . ALA A 1 235 ? -13.018 19.947 2.344 1.00 98.56 235 ALA A N 1
ATOM 1847 C CA . ALA A 1 235 ? -13.146 19.010 3.468 1.00 98.56 235 ALA A CA 1
ATOM 1848 C C . ALA A 1 235 ? -14.272 19.375 4.462 1.00 98.56 235 ALA A C 1
ATOM 1850 O O . ALA A 1 235 ? -15.076 18.522 4.839 1.00 98.56 235 ALA A O 1
ATOM 1851 N N . THR A 1 236 ? -14.397 20.651 4.847 1.00 98.31 236 THR A N 1
ATOM 1852 C CA . THR A 1 236 ? -15.455 21.109 5.769 1.00 98.31 236 THR A CA 1
ATOM 1853 C C . THR A 1 236 ? -16.852 21.050 5.146 1.00 98.31 236 THR A C 1
ATOM 1855 O O . THR A 1 236 ? -17.813 20.675 5.818 1.00 98.31 236 THR A O 1
ATOM 1858 N N . GLY A 1 237 ? -16.994 21.430 3.871 1.00 98.62 237 GLY A N 1
ATOM 1859 C CA . GLY A 1 237 ? -18.276 21.354 3.167 1.00 98.62 237 GLY A CA 1
ATOM 1860 C C . GLY A 1 237 ? -18.706 19.905 2.946 1.00 98.62 237 GLY A C 1
ATOM 1861 O O . GLY A 1 237 ? -19.868 19.563 3.163 1.00 98.62 237 GLY A O 1
ATOM 1862 N N . PHE A 1 238 ? -17.750 19.043 2.604 1.00 98.81 238 PHE A N 1
ATOM 1863 C CA . PHE A 1 238 ? -17.959 17.613 2.434 1.00 98.81 238 PHE A CA 1
ATOM 1864 C C . PHE A 1 238 ? -18.365 16.924 3.744 1.00 98.81 238 PHE A C 1
ATOM 1866 O O . PHE A 1 238 ? -19.324 16.160 3.749 1.00 98.81 238 PHE A O 1
ATOM 1873 N N . SER A 1 239 ? -17.731 17.269 4.871 1.00 98.69 239 SER A N 1
ATOM 1874 C CA . SER A 1 239 ? -18.129 16.799 6.210 1.00 98.69 239 SER A CA 1
ATOM 1875 C C . SER A 1 239 ? -19.611 17.081 6.508 1.00 98.69 239 SER A C 1
ATOM 1877 O O . SER A 1 239 ? -20.362 16.179 6.871 1.00 98.69 239 SER A O 1
ATOM 1879 N N . LYS A 1 240 ? -20.083 18.305 6.238 1.00 98.56 240 LYS A N 1
ATOM 1880 C CA . LYS A 1 240 ? -21.506 18.662 6.393 1.00 98.56 240 LYS A CA 1
ATOM 1881 C C . LYS A 1 240 ? -22.415 17.897 5.431 1.00 98.56 240 LYS A C 1
ATOM 1883 O O . LYS A 1 240 ? -23.532 17.537 5.799 1.00 98.56 240 LYS A O 1
ATOM 1888 N N . TRP A 1 241 ? -21.954 17.666 4.201 1.00 98.62 241 TRP A N 1
ATOM 1889 C CA . TRP A 1 241 ? -22.694 16.881 3.218 1.00 98.62 241 TRP A CA 1
ATOM 1890 C C . TRP A 1 241 ? -22.899 15.438 3.694 1.00 98.62 241 TRP A C 1
ATOM 1892 O O . TRP A 1 241 ? -24.030 14.960 3.605 1.00 98.62 241 TRP A O 1
ATOM 1902 N N . ILE A 1 242 ? -21.881 14.796 4.281 1.00 98.56 242 ILE A N 1
ATOM 1903 C CA . ILE A 1 242 ? -21.996 13.450 4.870 1.00 98.56 242 ILE A CA 1
ATOM 1904 C C . ILE A 1 242 ? -23.096 13.428 5.940 1.00 98.56 242 ILE A C 1
ATOM 1906 O O . ILE A 1 242 ? -24.014 12.623 5.839 1.00 98.56 242 ILE A O 1
ATOM 1910 N N . THR A 1 243 ? -23.074 14.359 6.902 1.00 97.06 243 THR A N 1
ATOM 1911 C CA . THR A 1 243 ? -24.085 14.423 7.979 1.00 97.06 243 THR A CA 1
ATOM 1912 C C . THR A 1 243 ? -25.515 14.614 7.452 1.00 97.06 243 THR A C 1
ATOM 1914 O O . THR A 1 243 ? -26.477 14.246 8.120 1.00 97.06 243 THR A O 1
ATOM 1917 N N . SER A 1 244 ? -25.681 15.200 6.261 1.00 97.19 244 SER A N 1
ATOM 1918 C CA . SER A 1 244 ? -27.000 15.378 5.634 1.00 97.19 244 SER A CA 1
ATOM 1919 C C . SER A 1 244 ? -27.523 14.137 4.902 1.00 97.19 244 SER A C 1
ATOM 1921 O O . SER A 1 244 ? -28.674 14.135 4.465 1.00 97.19 244 SER A O 1
ATOM 1923 N N . GLN A 1 245 ? -26.703 13.094 4.744 1.00 97.38 245 GLN A N 1
ATOM 1924 C CA . GLN A 1 245 ? -27.100 11.872 4.054 1.00 97.38 245 GLN A CA 1
ATOM 1925 C C . GLN A 1 245 ? -27.977 10.982 4.944 1.00 97.38 245 GLN A C 1
ATOM 1927 O O . GLN A 1 245 ? -27.685 10.729 6.115 1.00 97.38 245 GLN A O 1
ATOM 1932 N N . GLN A 1 246 ? -29.064 10.468 4.367 1.00 96.38 246 GLN A N 1
ATOM 1933 C CA . GLN A 1 246 ? -29.937 9.511 5.049 1.00 96.38 246 GLN A CA 1
ATOM 1934 C C . GLN A 1 246 ? -29.377 8.082 4.982 1.00 96.38 246 GLN A C 1
ATOM 1936 O O . GLN A 1 246 ? -29.561 7.297 5.910 1.00 96.38 246 GLN A O 1
ATOM 1941 N N . GLN A 1 247 ? -28.711 7.727 3.889 1.00 97.56 247 GLN A N 1
ATOM 1942 C CA . GLN A 1 247 ? -28.105 6.417 3.694 1.00 97.56 247 GLN A CA 1
ATOM 1943 C C . GLN A 1 247 ? -26.880 6.211 4.594 1.00 97.56 247 GLN A C 1
ATOM 1945 O O . GLN A 1 247 ? -26.114 7.144 4.828 1.00 97.56 247 GLN A O 1
ATOM 1950 N N . LEU A 1 248 ? -26.655 4.972 5.044 1.00 98.62 248 LEU A N 1
ATOM 1951 C CA . LEU A 1 248 ? -25.357 4.579 5.592 1.00 98.62 248 LEU A CA 1
ATOM 1952 C C . LEU A 1 248 ? -24.351 4.449 4.441 1.00 98.62 248 LEU A C 1
ATOM 1954 O O . LEU A 1 248 ? -24.582 3.695 3.492 1.00 98.62 248 LEU A O 1
ATOM 1958 N N . MET A 1 249 ? -23.240 5.176 4.527 1.00 98.81 249 MET A N 1
ATOM 1959 C CA . MET A 1 249 ? -22.157 5.086 3.549 1.00 98.81 249 MET A CA 1
ATOM 1960 C C . MET A 1 249 ? -21.145 4.004 3.950 1.00 98.81 249 MET A C 1
ATOM 1962 O O . MET A 1 249 ? -21.006 3.683 5.130 1.00 98.81 249 MET A O 1
ATOM 1966 N N . PHE A 1 250 ? -20.413 3.454 2.976 1.00 98.88 250 PHE A N 1
ATOM 1967 C CA . PHE A 1 250 ? -19.429 2.395 3.226 1.00 98.88 250 PHE A CA 1
ATOM 1968 C C . PHE A 1 250 ? -18.047 2.715 2.676 1.00 98.88 250 PHE A C 1
ATOM 1970 O O . PHE A 1 250 ? -17.914 3.105 1.515 1.00 98.88 250 PHE A O 1
ATOM 1977 N N . THR A 1 251 ? -17.030 2.465 3.494 1.00 98.94 251 THR A N 1
ATOM 1978 C CA . THR A 1 251 ? -15.644 2.287 3.051 1.00 98.94 251 THR A CA 1
ATOM 1979 C C . THR A 1 251 ? -15.388 0.819 2.776 1.00 98.94 251 THR A C 1
ATOM 1981 O O . THR A 1 251 ? -15.665 -0.022 3.632 1.00 98.94 251 THR A O 1
ATOM 1984 N N . ASP A 1 252 ? -14.812 0.517 1.612 1.00 98.88 252 ASP A N 1
ATOM 1985 C CA . ASP A 1 252 ? -14.288 -0.818 1.330 1.00 98.88 252 ASP A CA 1
ATOM 1986 C C . ASP A 1 252 ? -12.825 -0.922 1.786 1.00 98.88 252 ASP A C 1
ATOM 1988 O O . ASP A 1 252 ? -11.959 -0.186 1.303 1.00 98.88 252 ASP A O 1
ATOM 1992 N N . THR A 1 253 ? -12.540 -1.852 2.700 1.00 98.81 253 THR A N 1
ATOM 1993 C CA . THR A 1 253 ? -11.191 -2.110 3.237 1.00 98.81 253 THR A CA 1
ATOM 1994 C C . THR A 1 253 ? -10.435 -3.221 2.505 1.00 98.81 253 THR A C 1
ATOM 1996 O O . THR A 1 253 ? -9.312 -3.575 2.888 1.00 98.81 253 THR A O 1
ATOM 1999 N N . THR A 1 254 ? -11.007 -3.768 1.425 1.00 98.81 254 THR A N 1
ATOM 2000 C CA . THR A 1 254 ? -10.448 -4.908 0.679 1.00 98.81 254 THR A CA 1
ATOM 2001 C C . THR A 1 254 ? -9.024 -4.658 0.174 1.00 98.81 254 THR A C 1
ATOM 2003 O O . THR A 1 254 ? -8.201 -5.571 0.175 1.00 98.81 254 THR A O 1
ATOM 2006 N N . PHE A 1 255 ? -8.694 -3.414 -0.187 1.00 98.62 255 PHE A N 1
ATOM 2007 C CA . PHE A 1 255 ? -7.386 -3.027 -0.731 1.00 98.62 255 PHE A CA 1
ATOM 2008 C C . PHE A 1 255 ? -6.299 -2.845 0.342 1.00 98.62 255 PHE A C 1
ATOM 2010 O O . PHE A 1 255 ? -5.119 -2.713 -0.004 1.00 98.62 255 PHE A O 1
ATOM 2017 N N . ARG A 1 256 ? -6.649 -2.844 1.637 1.00 98.38 256 ARG A N 1
ATOM 2018 C CA . ARG A 1 256 ? -5.717 -2.550 2.739 1.00 98.38 256 ARG A CA 1
ATOM 2019 C C . ARG A 1 256 ? -5.911 -3.480 3.929 1.00 98.38 256 ARG A C 1
ATOM 2021 O O . ARG A 1 256 ? -5.131 -4.416 4.093 1.00 98.38 256 ARG A O 1
ATOM 2028 N N . ASP A 1 257 ? -6.894 -3.217 4.788 1.00 97.62 257 ASP A N 1
ATOM 2029 C CA . ASP A 1 257 ? -6.991 -3.894 6.088 1.00 97.62 257 ASP A CA 1
ATOM 2030 C C . ASP A 1 257 ? -7.422 -5.356 5.981 1.00 97.62 257 ASP A C 1
ATOM 2032 O O . ASP A 1 257 ? -6.982 -6.201 6.766 1.00 97.62 257 ASP A O 1
ATOM 2036 N N . ALA A 1 258 ? -8.222 -5.681 4.964 1.00 96.88 258 ALA A N 1
ATOM 2037 C CA . ALA A 1 258 ? -8.713 -7.032 4.768 1.00 96.88 258 ALA A CA 1
ATOM 2038 C C . ALA A 1 258 ? -7.577 -8.029 4.508 1.00 96.88 258 ALA A C 1
ATOM 2040 O O . ALA A 1 258 ? -7.417 -9.014 5.231 1.00 96.88 258 ALA A O 1
ATOM 2041 N N . HIS A 1 259 ? -6.730 -7.756 3.510 1.00 96.00 259 HIS A N 1
ATOM 2042 C CA . HIS A 1 259 ? -5.577 -8.613 3.220 1.00 96.00 259 HIS A CA 1
ATOM 2043 C C . HIS A 1 259 ? -4.448 -8.446 4.243 1.00 96.00 259 HIS A C 1
ATOM 2045 O O . HIS A 1 259 ? -3.689 -9.393 4.452 1.00 96.00 259 HIS A O 1
ATOM 2051 N N . GLN A 1 260 ? -4.366 -7.313 4.951 1.00 94.12 260 GLN A N 1
ATOM 2052 C CA . GLN A 1 260 ? -3.497 -7.186 6.125 1.00 94.12 260 GLN A CA 1
ATOM 2053 C C . GLN A 1 260 ? -3.880 -8.191 7.221 1.00 94.12 260 GLN A C 1
ATOM 2055 O O . GLN A 1 260 ? -2.996 -8.816 7.807 1.00 94.12 260 GLN A O 1
ATOM 2060 N N . SER A 1 261 ? -5.179 -8.389 7.446 1.00 91.75 261 SER A N 1
ATOM 2061 C CA . SER A 1 261 ? -5.707 -9.290 8.476 1.00 91.75 261 SER A CA 1
ATOM 2062 C C . SER A 1 261 ? -5.686 -10.766 8.057 1.00 91.75 261 SER A C 1
ATOM 2064 O O . SER A 1 261 ? -5.353 -11.636 8.863 1.00 91.75 261 SER A O 1
ATOM 2066 N N . LEU A 1 262 ? -6.006 -11.056 6.791 1.00 92.44 262 LEU A N 1
ATOM 2067 C CA . LEU A 1 262 ? -6.200 -12.426 6.294 1.00 92.44 262 LEU A CA 1
ATOM 2068 C C . LEU A 1 262 ? -4.982 -13.023 5.568 1.00 92.44 262 LEU A C 1
ATOM 2070 O O . LEU A 1 262 ? -4.840 -14.240 5.542 1.00 92.44 262 LEU A O 1
ATOM 2074 N N . HIS A 1 263 ? -4.121 -12.185 4.978 1.00 93.62 263 HIS A N 1
ATOM 2075 C CA . HIS A 1 263 ? -3.057 -12.608 4.050 1.00 93.62 263 HIS A CA 1
ATOM 2076 C C . HIS A 1 263 ? -1.707 -11.942 4.334 1.00 93.62 263 HIS A C 1
ATOM 2078 O O . HIS A 1 263 ? -0.898 -11.732 3.425 1.00 93.62 263 HIS A O 1
ATOM 2084 N N . ALA A 1 264 ? -1.474 -11.538 5.585 1.00 92.12 264 ALA A N 1
ATOM 2085 C CA . ALA A 1 264 ? -0.249 -10.868 6.017 1.00 92.12 264 ALA A CA 1
ATOM 2086 C C . ALA A 1 264 ? 0.159 -9.691 5.105 1.00 92.12 264 ALA A C 1
ATOM 2088 O O . ALA A 1 264 ? 1.340 -9.440 4.874 1.00 92.12 264 ALA A O 1
ATOM 2089 N N . THR A 1 265 ? -0.811 -8.946 4.577 1.00 95.19 265 THR A N 1
ATOM 2090 C CA . THR A 1 265 ? -0.592 -7.770 3.718 1.00 95.19 265 THR A CA 1
ATOM 2091 C C . THR A 1 265 ? 0.044 -8.081 2.350 1.00 95.19 265 THR A C 1
ATOM 2093 O O . THR A 1 265 ? 0.728 -7.238 1.774 1.00 95.19 265 THR A O 1
ATOM 2096 N N . ARG A 1 266 ? -0.092 -9.307 1.824 1.00 96.50 266 ARG A N 1
ATOM 2097 C CA . ARG A 1 266 ? 0.644 -9.752 0.621 1.00 96.50 266 ARG A CA 1
ATOM 2098 C C . ARG A 1 266 ? -0.022 -9.453 -0.718 1.00 96.50 266 ARG A C 1
ATOM 2100 O O . ARG A 1 266 ? 0.570 -9.785 -1.741 1.00 96.50 266 ARG A O 1
ATOM 2107 N N . PHE A 1 267 ? -1.190 -8.812 -0.742 1.00 97.88 267 PHE A N 1
ATOM 2108 C CA . PHE A 1 267 ? -1.834 -8.471 -2.010 1.00 97.88 267 PHE A CA 1
ATOM 2109 C C . PHE A 1 267 ? -0.985 -7.463 -2.800 1.00 97.88 267 PHE A C 1
ATOM 2111 O O . PHE A 1 267 ? -0.503 -6.453 -2.270 1.00 97.88 267 PHE A O 1
ATOM 2118 N N . ARG A 1 268 ? -0.768 -7.791 -4.074 1.00 98.44 268 ARG A N 1
ATOM 2119 C CA . ARG A 1 268 ? 0.153 -7.112 -4.986 1.00 98.44 268 ARG A CA 1
ATOM 2120 C C . ARG A 1 268 ? -0.550 -6.027 -5.771 1.00 98.44 268 ARG A C 1
ATOM 2122 O O . ARG A 1 268 ? -1.737 -6.130 -6.065 1.00 98.44 268 ARG A O 1
ATOM 2129 N N . THR A 1 269 ? 0.220 -5.018 -6.164 1.00 98.38 269 THR A N 1
ATOM 2130 C CA . THR A 1 269 ? -0.255 -3.887 -6.971 1.00 98.38 269 THR A CA 1
ATOM 2131 C C . THR A 1 269 ? -0.950 -4.371 -8.242 1.00 98.38 269 THR A C 1
ATOM 2133 O O . THR A 1 269 ? -2.021 -3.866 -8.555 1.00 98.38 269 THR A O 1
ATOM 2136 N N . TYR A 1 270 ? -0.415 -5.407 -8.897 1.00 98.00 270 TYR A N 1
ATOM 2137 C CA . TYR A 1 270 ? -1.005 -6.030 -10.087 1.00 98.00 270 TYR A CA 1
ATOM 2138 C C . TYR A 1 270 ? -2.495 -6.375 -9.910 1.00 98.00 270 TYR A C 1
ATOM 2140 O O . TYR A 1 270 ? -3.349 -5.902 -10.658 1.00 98.00 270 TYR A O 1
ATOM 2148 N N . ASP A 1 271 ? -2.825 -7.145 -8.869 1.00 98.38 271 ASP A N 1
ATOM 2149 C CA . ASP A 1 271 ? -4.196 -7.606 -8.640 1.00 98.38 271 ASP A CA 1
ATOM 2150 C C . ASP A 1 271 ? -5.110 -6.482 -8.133 1.00 98.38 271 ASP A C 1
ATOM 2152 O O . ASP A 1 271 ? -6.308 -6.491 -8.415 1.00 98.38 271 ASP A O 1
ATOM 2156 N N . LEU A 1 272 ? -4.565 -5.494 -7.417 1.00 98.56 272 LEU A N 1
ATOM 2157 C CA . LEU A 1 272 ? -5.323 -4.306 -7.013 1.00 98.56 272 LEU A CA 1
ATOM 2158 C C . LEU A 1 272 ? -5.670 -3.425 -8.230 1.00 98.56 272 LEU A C 1
ATOM 2160 O O . LEU A 1 272 ? -6.790 -2.926 -8.328 1.00 98.56 272 LEU A O 1
ATOM 2164 N N . LEU A 1 273 ? -4.740 -3.250 -9.176 1.00 98.12 273 LEU A N 1
ATOM 2165 C CA . LEU A 1 273 ? -4.931 -2.410 -10.364 1.00 98.12 273 LEU A CA 1
ATOM 2166 C C . LEU A 1 273 ? -5.872 -3.027 -11.396 1.00 98.12 273 LEU A C 1
ATOM 2168 O O . LEU A 1 273 ? -6.646 -2.296 -12.016 1.00 98.12 273 LEU A O 1
ATOM 2172 N N . ASN A 1 274 ? -5.845 -4.349 -11.554 1.00 97.44 274 ASN A N 1
ATOM 2173 C CA . ASN A 1 274 ? -6.693 -5.060 -12.515 1.00 97.44 274 ASN A CA 1
ATOM 2174 C C . ASN A 1 274 ? -8.198 -4.866 -12.260 1.00 97.44 274 ASN A C 1
ATOM 2176 O O . ASN A 1 274 ? -8.986 -4.880 -13.204 1.00 97.44 274 ASN A O 1
ATOM 2180 N N . ILE A 1 275 ? -8.604 -4.652 -11.004 1.00 98.38 275 ILE A N 1
ATOM 2181 C CA . ILE A 1 275 ? -10.010 -4.441 -10.622 1.00 98.38 275 ILE A CA 1
ATOM 2182 C C . ILE A 1 275 ? -10.354 -2.973 -10.349 1.00 98.38 275 ILE A C 1
ATOM 2184 O O . ILE A 1 275 ? -11.530 -2.617 -10.310 1.00 98.38 275 ILE A O 1
ATOM 2188 N N . ALA A 1 276 ? -9.353 -2.105 -10.186 1.00 98.12 276 ALA A N 1
ATOM 2189 C CA . ALA A 1 276 ? -9.534 -0.712 -9.787 1.00 98.12 276 ALA A CA 1
ATOM 2190 C C . ALA A 1 276 ? -10.523 0.042 -10.697 1.00 98.12 276 ALA A C 1
ATOM 2192 O O . ALA A 1 276 ? -11.492 0.627 -10.218 1.00 98.12 276 ALA A O 1
ATOM 2193 N N . GLU A 1 277 ? -10.358 -0.028 -12.020 1.00 97.25 277 GLU A N 1
ATOM 2194 C CA . GLU A 1 277 ? -11.254 0.687 -12.939 1.00 97.25 277 GLU A CA 1
ATOM 2195 C C . GLU A 1 277 ? -12.703 0.171 -12.876 1.00 97.25 277 GLU A C 1
ATOM 2197 O O . GLU A 1 277 ? -13.644 0.963 -12.921 1.00 97.25 277 GLU A O 1
ATOM 2202 N N . ALA A 1 278 ? -12.905 -1.132 -12.657 1.00 98.06 278 ALA A N 1
ATOM 2203 C CA . ALA A 1 278 ? -14.238 -1.688 -12.433 1.00 98.06 278 ALA A CA 1
ATOM 2204 C C . ALA A 1 278 ? -14.915 -1.075 -11.195 1.00 98.06 278 ALA A C 1
ATOM 2206 O O . ALA A 1 278 ? -16.083 -0.706 -11.282 1.00 98.06 278 ALA A O 1
ATOM 2207 N N . TYR A 1 279 ? -14.197 -0.878 -10.081 1.00 98.31 279 TYR A N 1
ATOM 2208 C CA . TYR A 1 279 ? -14.740 -0.157 -8.918 1.00 98.31 279 TYR A CA 1
ATOM 2209 C C . TYR A 1 279 ? -15.206 1.252 -9.283 1.00 98.31 279 TYR A C 1
ATOM 2211 O O . TYR A 1 279 ? -16.298 1.662 -8.894 1.00 98.31 279 TYR A O 1
ATOM 2219 N N . SER A 1 280 ? -14.399 1.973 -10.063 1.00 97.81 280 SER A N 1
ATOM 2220 C CA . SER A 1 280 ? -14.699 3.341 -10.491 1.00 97.81 280 SER A CA 1
ATOM 2221 C C . SER A 1 280 ? -16.018 3.447 -11.268 1.00 97.81 280 SER A C 1
ATOM 2223 O O . SER A 1 280 ? -16.763 4.407 -11.075 1.00 97.81 280 SER A O 1
ATOM 2225 N N . TYR A 1 281 ? -16.339 2.462 -12.113 1.00 98.12 281 TYR A N 1
ATOM 2226 C CA . TYR A 1 281 ? -17.586 2.446 -12.886 1.00 98.12 281 TYR A CA 1
ATOM 2227 C C . TYR A 1 281 ? -18.767 1.812 -12.145 1.00 98.12 281 TYR A C 1
ATOM 2229 O O . TYR A 1 281 ? -19.900 2.259 -12.310 1.00 98.12 281 TYR A O 1
ATOM 2237 N N . LEU A 1 282 ? -18.523 0.756 -11.368 1.00 97.81 282 LEU A N 1
ATOM 2238 C CA . LEU A 1 282 ? -19.575 -0.095 -10.809 1.00 97.81 282 LEU A CA 1
ATOM 2239 C C . LEU A 1 282 ? -19.954 0.273 -9.368 1.00 97.81 282 LEU A C 1
ATOM 2241 O O . LEU A 1 282 ? -21.069 -0.019 -8.935 1.00 97.81 282 LEU A O 1
ATOM 2245 N N . CYS A 1 283 ? -19.056 0.919 -8.621 1.00 97.50 283 CYS A N 1
ATOM 2246 C CA . CYS A 1 283 ? -19.259 1.294 -7.219 1.00 97.50 283 CYS A CA 1
ATOM 2247 C C . CYS A 1 283 ? -18.887 2.763 -6.916 1.00 97.50 283 CYS A C 1
ATOM 2249 O O . CYS A 1 283 ? -18.227 3.020 -5.906 1.00 97.50 283 CYS A O 1
ATOM 2251 N N . PRO A 1 284 ? -19.324 3.751 -7.726 1.00 97.56 284 PRO A N 1
ATOM 2252 C CA . PRO A 1 284 ? -18.927 5.158 -7.562 1.00 97.56 284 PRO A CA 1
ATOM 2253 C C . PRO A 1 284 ? -19.380 5.791 -6.231 1.00 97.56 284 PRO A C 1
ATOM 2255 O O . PRO A 1 284 ? -18.816 6.794 -5.800 1.00 97.56 284 PRO A O 1
ATOM 2258 N N . ASN A 1 285 ? -20.381 5.194 -5.578 1.00 97.81 285 ASN A N 1
ATOM 2259 C CA . ASN A 1 285 ? -21.007 5.685 -4.349 1.00 97.81 285 ASN A CA 1
ATOM 2260 C C . ASN A 1 285 ? -20.389 5.128 -3.055 1.00 97.81 285 ASN A C 1
ATOM 2262 O O . ASN A 1 285 ? -20.893 5.413 -1.966 1.00 97.81 285 ASN A O 1
ATOM 2266 N N . LEU A 1 286 ? -19.318 4.329 -3.137 1.00 98.69 286 LEU A N 1
ATOM 2267 C CA . LEU A 1 286 ? -18.522 4.019 -1.947 1.00 98.69 286 LEU A CA 1
ATOM 2268 C C . LEU A 1 286 ? -18.021 5.327 -1.326 1.00 98.69 286 LEU A C 1
ATOM 2270 O O . LEU A 1 286 ? -17.586 6.226 -2.046 1.00 98.69 286 LEU A O 1
ATOM 2274 N N . PHE A 1 287 ? -18.054 5.432 0.006 1.00 98.88 287 PHE A N 1
ATOM 2275 C CA . PHE A 1 287 ? -17.451 6.565 0.706 1.00 98.88 287 PHE A CA 1
ATOM 2276 C C . PHE A 1 287 ? -15.986 6.680 0.305 1.00 98.88 287 PHE A C 1
ATOM 2278 O O . PHE A 1 287 ? -15.590 7.692 -0.265 1.00 98.88 287 PHE A O 1
ATOM 2285 N N . SER A 1 288 ? -15.216 5.617 0.525 1.00 98.94 288 SER A N 1
ATOM 2286 C CA . SER A 1 288 ? -13.807 5.550 0.161 1.00 98.94 288 SER A CA 1
ATOM 2287 C C . SER A 1 288 ? -13.358 4.117 -0.128 1.00 98.94 288 SER A C 1
ATOM 2289 O O . SER A 1 288 ? -14.003 3.143 0.268 1.00 98.94 288 SER A O 1
ATOM 2291 N N . LEU A 1 289 ? -12.222 3.995 -0.812 1.00 98.81 289 LEU A N 1
ATOM 2292 C CA . LEU A 1 289 ? -11.409 2.786 -0.841 1.00 98.81 289 LEU A CA 1
ATOM 2293 C C . LEU A 1 289 ? -10.269 2.967 0.154 1.00 98.81 289 LEU A C 1
ATOM 2295 O O . LEU A 1 289 ? -9.384 3.803 -0.059 1.00 98.81 289 LEU A O 1
ATOM 2299 N N . GLU A 1 290 ? -10.261 2.184 1.229 1.00 98.88 290 GLU A N 1
ATOM 2300 C CA . GLU A 1 290 ? -9.099 2.136 2.105 1.00 98.88 290 GLU A CA 1
ATOM 2301 C C . GLU A 1 290 ? -8.036 1.254 1.449 1.00 98.88 290 GLU A C 1
ATOM 2303 O O . GLU A 1 290 ? -8.163 0.031 1.390 1.00 98.88 290 GLU A O 1
ATOM 2308 N N . MET A 1 291 ? -6.999 1.894 0.905 1.00 98.56 291 MET A N 1
ATOM 2309 C CA . MET A 1 291 ? -6.066 1.260 -0.036 1.00 98.56 291 MET A CA 1
ATOM 2310 C C . MET A 1 291 ? -4.586 1.513 0.278 1.00 98.56 291 MET A C 1
ATOM 2312 O O . MET A 1 291 ? -3.706 1.050 -0.452 1.00 98.56 291 MET A O 1
ATOM 2316 N N . TRP A 1 292 ? -4.289 2.220 1.376 1.00 98.44 292 TRP A N 1
ATOM 2317 C CA . TRP A 1 292 ? -2.919 2.602 1.723 1.00 98.44 292 TRP A CA 1
ATOM 2318 C C . TRP A 1 292 ? -2.674 2.788 3.224 1.00 98.44 292 TRP A C 1
ATOM 2320 O O . TRP A 1 292 ? -3.591 2.802 4.045 1.00 98.44 292 TRP A O 1
ATOM 2330 N N . GLY A 1 293 ? -1.408 2.960 3.601 1.00 96.69 293 GLY A N 1
ATOM 2331 C CA . GLY A 1 293 ? -1.010 3.063 5.004 1.00 96.69 293 GLY A CA 1
ATOM 2332 C C . GLY A 1 293 ? -1.077 1.720 5.737 1.00 96.69 293 GLY A C 1
ATOM 2333 O O . GLY A 1 293 ? -1.081 0.649 5.119 1.00 96.69 293 GLY A O 1
ATOM 2334 N N . GLY A 1 294 ? -1.070 1.756 7.069 1.00 92.81 294 GLY A N 1
ATOM 2335 C CA . GLY A 1 294 ? -0.858 0.540 7.864 1.00 92.81 294 GLY A CA 1
ATOM 2336 C C . GLY A 1 294 ? 0.428 -0.194 7.447 1.00 92.81 294 GLY A C 1
ATOM 2337 O O . GLY A 1 294 ? 1.446 0.438 7.172 1.00 92.81 294 GLY A O 1
ATOM 2338 N N . ALA A 1 295 ? 0.382 -1.526 7.351 1.00 93.06 295 ALA A N 1
ATOM 2339 C CA . ALA A 1 295 ? 1.551 -2.334 6.983 1.00 93.06 295 ALA A CA 1
ATOM 2340 C C . ALA A 1 295 ? 1.857 -2.341 5.470 1.00 93.06 295 ALA A C 1
ATOM 2342 O O . ALA A 1 295 ? 2.903 -2.847 5.051 1.00 93.06 295 ALA A O 1
ATOM 2343 N N . THR A 1 296 ? 0.960 -1.802 4.632 1.00 96.88 296 THR A N 1
ATOM 2344 C CA . THR A 1 296 ? 1.090 -1.902 3.166 1.00 96.88 296 THR A CA 1
ATOM 2345 C C . THR A 1 296 ? 2.336 -1.203 2.635 1.00 96.88 296 THR A C 1
ATOM 2347 O O . THR A 1 296 ? 2.964 -1.717 1.712 1.00 96.88 296 THR A O 1
ATOM 2350 N N . PHE A 1 297 ? 2.735 -0.079 3.236 1.00 97.19 297 PHE A N 1
ATOM 2351 C CA . PHE A 1 297 ? 3.862 0.722 2.764 1.00 97.19 297 PHE A CA 1
ATOM 2352 C C . PHE A 1 297 ? 5.183 -0.060 2.814 1.00 97.19 297 PHE A C 1
ATOM 2354 O O . PHE A 1 297 ? 5.868 -0.209 1.802 1.00 97.19 297 PHE A O 1
ATOM 2361 N N . ASP A 1 298 ? 5.513 -0.623 3.978 1.00 95.56 298 ASP A N 1
ATOM 2362 C CA . ASP A 1 298 ? 6.729 -1.417 4.175 1.00 95.56 298 ASP A CA 1
ATOM 2363 C C . ASP A 1 298 ? 6.657 -2.765 3.457 1.00 95.56 298 ASP A C 1
ATOM 2365 O O . ASP A 1 298 ? 7.616 -3.157 2.793 1.00 95.56 298 ASP A O 1
ATOM 2369 N N . THR A 1 299 ? 5.516 -3.455 3.537 1.00 95.88 299 THR A N 1
ATOM 2370 C CA . THR A 1 299 ? 5.361 -4.784 2.933 1.00 95.88 299 THR A CA 1
ATOM 2371 C C . THR A 1 299 ? 5.498 -4.749 1.413 1.00 95.88 299 THR A C 1
ATOM 2373 O O . THR A 1 299 ? 6.117 -5.656 0.847 1.00 95.88 299 THR A O 1
ATOM 2376 N N . SER A 1 300 ? 4.998 -3.692 0.761 1.00 97.94 300 SER A N 1
ATOM 2377 C CA . SER A 1 300 ? 5.142 -3.514 -0.689 1.00 97.94 300 SER A CA 1
ATOM 2378 C C . SER A 1 300 ? 6.612 -3.512 -1.099 1.00 97.94 300 SER A C 1
ATOM 2380 O O . SER A 1 300 ? 7.000 -4.280 -1.971 1.00 97.94 300 SER A O 1
ATOM 2382 N N . MET A 1 301 ? 7.466 -2.753 -0.407 1.00 98.25 301 MET A N 1
ATOM 2383 C CA . MET A 1 301 ? 8.898 -2.709 -0.726 1.00 98.25 301 MET A CA 1
ATOM 2384 C C . MET A 1 301 ? 9.636 -3.973 -0.272 1.00 98.25 301 MET A C 1
ATOM 2386 O O . MET A 1 301 ? 10.424 -4.549 -1.024 1.00 98.25 301 MET A O 1
ATOM 2390 N N . ARG A 1 302 ? 9.390 -4.410 0.970 1.00 97.44 302 ARG A N 1
ATOM 2391 C CA . ARG A 1 302 ? 10.163 -5.470 1.630 1.00 97.44 302 ARG A CA 1
ATOM 2392 C C . ARG A 1 302 ? 9.930 -6.842 1.017 1.00 97.44 302 ARG A C 1
ATOM 2394 O O . ARG A 1 302 ? 10.882 -7.600 0.867 1.00 97.44 302 ARG A O 1
ATOM 2401 N N . PHE A 1 303 ? 8.670 -7.181 0.762 1.00 97.00 303 PHE A N 1
ATOM 2402 C CA . PHE A 1 303 ? 8.273 -8.544 0.409 1.00 97.00 303 PHE A CA 1
ATOM 2403 C C . PHE A 1 303 ? 7.767 -8.664 -1.022 1.00 97.00 303 PHE A C 1
ATOM 2405 O O . PHE A 1 303 ? 7.920 -9.724 -1.619 1.00 97.00 303 PHE A O 1
ATOM 2412 N N . LEU A 1 304 ? 7.142 -7.612 -1.553 1.00 98.00 304 LEU A N 1
ATOM 2413 C CA . LEU A 1 304 ? 6.583 -7.629 -2.907 1.00 98.00 304 LEU A CA 1
ATOM 2414 C C . LEU A 1 304 ? 7.531 -6.984 -3.927 1.00 98.00 304 LEU A C 1
ATOM 2416 O O . LEU A 1 304 ? 7.402 -7.229 -5.120 1.00 98.00 304 LEU A O 1
ATOM 2420 N N . HIS A 1 305 ? 8.511 -6.210 -3.453 1.00 97.81 305 HIS A N 1
ATOM 2421 C CA . HIS A 1 305 ? 9.439 -5.436 -4.274 1.00 97.81 305 HIS A CA 1
ATOM 2422 C C . HIS A 1 305 ? 8.727 -4.466 -5.229 1.00 97.81 305 HIS A C 1
ATOM 2424 O O . HIS A 1 305 ? 9.092 -4.329 -6.395 1.00 97.81 305 HIS A O 1
ATOM 2430 N N . GLU A 1 306 ? 7.717 -3.770 -4.705 1.00 97.81 306 GLU A N 1
ATOM 2431 C CA . GLU A 1 306 ? 6.870 -2.816 -5.422 1.00 97.81 306 GLU A CA 1
ATOM 2432 C C . GLU A 1 306 ? 6.899 -1.450 -4.724 1.00 97.81 306 GLU A C 1
ATOM 2434 O O . GLU A 1 306 ? 6.967 -1.362 -3.493 1.00 97.81 306 GLU A O 1
ATOM 2439 N N . CYS A 1 307 ? 6.806 -0.370 -5.502 1.00 97.94 307 CYS A N 1
ATOM 2440 C CA . CYS A 1 307 ? 6.774 0.984 -4.957 1.00 97.94 307 CYS A CA 1
ATOM 2441 C C . CYS A 1 307 ? 5.369 1.321 -4.414 1.00 97.94 307 CYS A C 1
ATOM 2443 O O . CYS A 1 307 ? 4.417 1.392 -5.198 1.00 97.94 307 CYS A O 1
ATOM 2445 N N . PRO A 1 308 ? 5.203 1.602 -3.104 1.00 98.12 308 PRO A N 1
ATOM 2446 C CA . PRO A 1 308 ? 3.895 1.935 -2.542 1.00 98.12 308 PRO A CA 1
ATOM 2447 C C . PRO A 1 308 ? 3.355 3.272 -3.068 1.00 98.12 308 PRO A C 1
ATOM 2449 O O . PRO A 1 308 ? 2.142 3.441 -3.155 1.00 98.12 308 PRO A O 1
ATOM 2452 N N . TRP A 1 309 ? 4.224 4.213 -3.448 1.00 98.50 309 TRP A N 1
ATOM 2453 C CA . TRP A 1 309 ? 3.808 5.486 -4.044 1.00 98.50 309 TRP A CA 1
ATOM 2454 C C . TRP A 1 309 ? 3.251 5.315 -5.452 1.00 98.50 309 TRP A C 1
ATOM 2456 O O . TRP A 1 309 ? 2.241 5.931 -5.780 1.00 98.50 309 TRP A O 1
ATOM 2466 N N . GLN A 1 310 ? 3.883 4.458 -6.260 1.00 97.94 310 GLN A N 1
ATOM 2467 C CA . GLN A 1 310 ? 3.397 4.152 -7.603 1.00 97.94 310 GLN A CA 1
ATOM 2468 C C . GLN A 1 310 ? 2.030 3.467 -7.528 1.00 97.94 310 GLN A C 1
ATOM 2470 O O . GLN A 1 310 ? 1.099 3.895 -8.196 1.00 97.94 310 GLN A O 1
ATOM 2475 N N . ARG A 1 311 ? 1.857 2.518 -6.595 1.00 98.31 311 ARG A N 1
ATOM 2476 C CA . ARG A 1 311 ? 0.552 1.906 -6.298 1.00 98.31 311 ARG A CA 1
ATOM 2477 C C . ARG A 1 311 ? -0.536 2.950 -6.015 1.00 98.31 311 ARG A C 1
ATOM 2479 O O . ARG A 1 311 ? -1.648 2.809 -6.515 1.00 98.31 311 ARG A O 1
ATOM 2486 N N . LEU A 1 312 ? -0.240 3.976 -5.210 1.00 98.62 312 LEU A N 1
ATOM 2487 C CA . LEU A 1 312 ? -1.188 5.062 -4.935 1.00 98.62 312 LEU A CA 1
ATOM 2488 C C . LEU A 1 312 ? -1.508 5.871 -6.198 1.00 98.62 312 LEU A C 1
ATOM 2490 O O . LEU A 1 312 ? -2.682 6.097 -6.481 1.00 98.62 312 LEU A O 1
ATOM 2494 N N . ALA A 1 313 ? -0.488 6.274 -6.957 1.00 98.50 313 ALA A N 1
ATOM 2495 C CA . ALA A 1 313 ? -0.664 7.047 -8.184 1.00 98.50 313 ALA A CA 1
ATOM 2496 C C . ALA A 1 313 ? -1.501 6.290 -9.234 1.00 98.50 313 ALA A C 1
ATOM 2498 O O . ALA A 1 313 ? -2.470 6.836 -9.758 1.00 98.50 313 ALA A O 1
ATOM 2499 N N . ASP A 1 314 ? -1.194 5.014 -9.469 1.00 98.19 314 ASP A N 1
ATOM 2500 C CA . ASP A 1 314 ? -1.872 4.189 -10.473 1.00 98.19 314 ASP A CA 1
ATOM 2501 C C . ASP A 1 314 ? -3.327 3.891 -10.084 1.00 98.19 314 ASP A C 1
ATOM 2503 O O . ASP A 1 314 ? -4.235 3.946 -10.918 1.00 98.19 314 ASP A O 1
ATOM 2507 N N . ILE A 1 315 ? -3.587 3.608 -8.799 1.00 98.44 315 ILE A N 1
ATOM 2508 C CA . ILE A 1 315 ? -4.961 3.424 -8.309 1.00 98.44 315 ILE A CA 1
ATOM 2509 C C . ILE A 1 315 ? -5.737 4.737 -8.424 1.00 98.44 315 ILE A C 1
ATOM 2511 O O . ILE A 1 315 ? -6.888 4.721 -8.858 1.00 98.44 315 ILE A O 1
ATOM 2515 N N . ARG A 1 316 ? -5.119 5.877 -8.086 1.00 98.50 316 ARG A N 1
ATOM 2516 C CA . ARG A 1 316 ? -5.746 7.196 -8.222 1.00 98.50 316 ARG A CA 1
ATOM 2517 C C . ARG A 1 316 ? -6.134 7.500 -9.668 1.00 98.50 316 ARG A C 1
ATOM 2519 O O . ARG A 1 316 ? -7.198 8.080 -9.888 1.00 98.50 316 ARG A O 1
ATOM 2526 N N . GLU A 1 317 ? -5.289 7.131 -10.627 1.00 98.12 317 GLU A N 1
ATOM 2527 C CA . GLU A 1 317 ? -5.558 7.300 -12.056 1.00 98.12 317 GLU A CA 1
ATOM 2528 C C . GLU A 1 317 ? -6.730 6.422 -12.519 1.00 98.12 317 GLU A C 1
ATOM 2530 O O . GLU A 1 317 ? -7.663 6.914 -13.161 1.00 98.12 317 GLU A O 1
ATOM 2535 N N . LYS A 1 318 ? -6.726 5.135 -12.146 1.00 97.69 318 LYS A N 1
ATOM 2536 C CA . LYS A 1 318 ? -7.790 4.184 -12.519 1.00 97.69 318 LYS A CA 1
ATOM 2537 C C . LYS A 1 318 ? -9.120 4.450 -11.816 1.00 97.69 318 LYS A C 1
ATOM 2539 O O . LYS A 1 318 ? -10.177 4.145 -12.366 1.00 97.69 318 LYS A O 1
ATOM 2544 N N . VAL A 1 319 ? -9.077 5.029 -10.623 1.00 98.31 319 VAL A N 1
ATOM 2545 C CA . VAL A 1 319 ? -10.248 5.375 -9.817 1.00 98.31 319 VAL A CA 1
ATOM 2546 C C . VAL A 1 319 ? -10.159 6.847 -9.479 1.00 98.31 319 VAL A C 1
ATOM 2548 O O . VAL A 1 319 ? -9.670 7.142 -8.406 1.00 98.31 319 VAL A O 1
ATOM 2551 N N . PRO A 1 320 ? -10.587 7.803 -10.320 1.00 98.25 320 PRO A N 1
ATOM 2552 C CA . PRO A 1 320 ? -10.486 9.235 -10.004 1.00 98.25 320 PRO A CA 1
ATOM 2553 C C . PRO A 1 320 ? -11.693 9.816 -9.249 1.00 98.25 320 PRO A C 1
ATOM 2555 O O . PRO A 1 320 ? -11.612 10.949 -8.780 1.00 98.25 320 PRO A O 1
ATOM 2558 N N . ASN A 1 321 ? -12.785 9.057 -9.131 1.00 98.62 321 ASN A N 1
ATOM 2559 C CA . ASN A 1 321 ? -14.097 9.508 -8.647 1.00 98.62 321 ASN A CA 1
ATOM 2560 C C . ASN A 1 321 ? -14.459 9.026 -7.225 1.00 98.62 321 ASN A C 1
ATOM 2562 O O . ASN A 1 321 ? -15.341 9.604 -6.598 1.00 98.62 321 ASN A O 1
ATOM 2566 N N . ILE A 1 322 ? -13.774 8.014 -6.683 1.00 98.81 322 ILE A N 1
ATOM 2567 C CA . ILE A 1 322 ? -13.969 7.523 -5.301 1.00 98.81 322 ILE A CA 1
ATOM 2568 C C . ILE A 1 322 ? -12.843 8.061 -4.410 1.00 98.81 322 ILE A C 1
ATOM 2570 O O . ILE A 1 322 ? -11.702 8.177 -4.868 1.00 98.81 322 ILE A O 1
ATOM 2574 N N . LEU A 1 323 ? -13.133 8.410 -3.153 1.00 98.94 323 LEU A N 1
ATOM 2575 C CA . LEU A 1 323 ? -12.089 8.827 -2.210 1.00 98.94 323 LEU A CA 1
ATOM 2576 C C . LEU A 1 323 ? -11.090 7.692 -1.971 1.00 98.94 323 LEU A C 1
ATOM 2578 O O . LEU A 1 323 ? -11.470 6.542 -1.761 1.00 98.94 323 LEU A O 1
ATOM 2582 N N . THR A 1 324 ? -9.806 8.019 -1.953 1.00 98.88 324 THR A N 1
ATOM 2583 C CA . THR A 1 324 ? -8.761 7.114 -1.467 1.00 98.88 324 THR A CA 1
ATOM 2584 C C . THR A 1 324 ? -8.486 7.416 -0.002 1.00 98.88 324 THR A C 1
ATOM 2586 O O . THR A 1 324 ? -8.373 8.579 0.392 1.00 98.88 324 THR A O 1
ATOM 2589 N N . GLN A 1 325 ? -8.411 6.364 0.807 1.00 98.94 325 GLN A N 1
ATOM 2590 C CA . GLN A 1 325 ? -8.237 6.462 2.249 1.00 98.94 325 GLN A CA 1
ATOM 2591 C C . GLN A 1 325 ? -7.013 5.680 2.717 1.00 98.94 325 GLN A C 1
ATOM 2593 O O . GLN A 1 325 ? -6.723 4.579 2.231 1.00 98.94 325 GLN A O 1
ATOM 2598 N N . MET A 1 326 ? -6.320 6.240 3.709 1.00 98.81 326 MET A N 1
ATO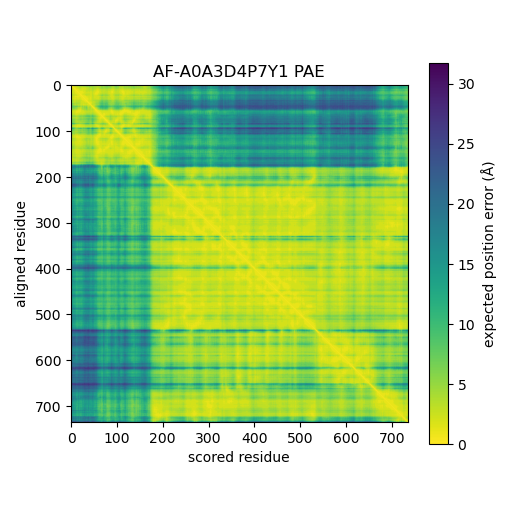M 2599 C CA . MET A 1 326 ? -5.215 5.580 4.389 1.00 98.81 326 MET A CA 1
ATOM 2600 C C . MET A 1 326 ? -5.350 5.576 5.904 1.00 98.81 326 MET A C 1
ATOM 2602 O O . MET A 1 326 ? -5.903 6.500 6.498 1.00 98.81 326 MET A O 1
ATOM 2606 N N . LEU A 1 327 ? -4.728 4.575 6.529 1.00 98.50 327 LEU A N 1
ATOM 2607 C CA . LEU A 1 327 ? -4.464 4.569 7.964 1.00 98.50 327 LEU A CA 1
ATOM 2608 C C . LEU A 1 327 ? -3.096 5.209 8.250 1.00 98.50 327 LEU A C 1
ATOM 2610 O O . LEU A 1 327 ? -2.063 4.688 7.818 1.00 98.50 327 LEU A O 1
ATOM 2614 N N . LEU A 1 328 ? -3.088 6.306 9.010 1.00 97.69 328 LEU A N 1
ATOM 2615 C CA . LEU A 1 328 ? -1.892 7.058 9.390 1.00 97.69 328 LEU A CA 1
ATOM 2616 C C . LEU A 1 328 ? -1.705 7.033 10.910 1.00 97.69 328 LEU A C 1
ATOM 2618 O O . LEU A 1 328 ? -2.564 7.486 11.667 1.00 97.69 328 LEU A O 1
ATOM 2622 N N . ARG A 1 329 ? -0.548 6.562 11.377 1.00 94.69 329 ARG A N 1
ATOM 2623 C CA . ARG A 1 329 ? -0.191 6.670 12.793 1.00 94.69 329 ARG A CA 1
ATOM 2624 C C . ARG A 1 329 ? 0.448 8.027 13.062 1.00 94.69 329 ARG A C 1
ATOM 2626 O O . ARG A 1 329 ? 1.448 8.372 12.439 1.00 94.69 329 ARG A O 1
ATOM 2633 N N . ALA A 1 330 ? -0.080 8.766 14.030 1.00 89.50 330 ALA A N 1
ATOM 2634 C CA . ALA A 1 330 ? 0.266 10.168 14.242 1.00 89.50 330 ALA A CA 1
ATOM 2635 C C . ALA A 1 330 ? 1.773 10.468 14.396 1.00 89.50 330 ALA A C 1
ATOM 2637 O O . ALA A 1 330 ? 2.307 11.313 13.685 1.00 89.50 330 ALA A O 1
ATOM 2638 N N . SER A 1 331 ? 2.482 9.762 15.282 1.00 82.06 331 SER A N 1
ATOM 2639 C CA . SER A 1 331 ? 3.907 10.018 15.572 1.00 82.06 331 SER A CA 1
ATOM 2640 C C . SER A 1 331 ? 4.899 9.362 14.615 1.00 82.06 331 SER A C 1
ATOM 2642 O O . SER A 1 331 ? 6.104 9.610 14.704 1.00 82.06 331 SER A O 1
ATOM 2644 N N . ASN A 1 332 ? 4.426 8.470 13.745 1.00 86.75 332 ASN A N 1
ATOM 2645 C CA . ASN A 1 332 ? 5.298 7.572 12.989 1.00 86.75 332 ASN A CA 1
ATOM 2646 C C . ASN A 1 332 ? 4.952 7.527 11.494 1.00 86.75 332 ASN A C 1
ATOM 2648 O O . ASN A 1 332 ? 5.620 6.821 10.745 1.00 86.75 332 ASN A O 1
ATOM 2652 N N . ALA A 1 333 ? 3.910 8.238 11.059 1.00 92.06 333 ALA A N 1
ATOM 2653 C CA . ALA A 1 333 ? 3.288 8.088 9.751 1.00 92.06 333 ALA A CA 1
ATOM 2654 C C . ALA A 1 333 ? 2.947 6.617 9.440 1.00 92.06 333 ALA A C 1
ATOM 2656 O O . ALA A 1 333 ? 1.948 6.087 9.928 1.00 92.06 333 ALA A O 1
ATOM 2657 N N . VAL A 1 334 ? 3.796 5.954 8.656 1.00 93.44 334 VAL A N 1
ATOM 2658 C CA . VAL A 1 334 ? 3.677 4.538 8.276 1.00 93.44 334 VAL A CA 1
ATOM 2659 C C . VAL A 1 334 ? 4.851 3.688 8.769 1.00 93.44 334 VAL A C 1
ATOM 2661 O O . VAL A 1 334 ? 4.925 2.524 8.410 1.00 93.44 334 VAL A O 1
ATOM 2664 N N . GLY A 1 335 ? 5.768 4.252 9.561 1.00 89.94 335 GLY A N 1
ATOM 2665 C CA . GLY A 1 335 ? 6.975 3.586 10.049 1.00 89.94 335 GLY A CA 1
ATOM 2666 C C . GLY A 1 335 ? 6.875 2.980 11.456 1.00 89.94 335 GLY A C 1
ATOM 2667 O O . GLY A 1 335 ? 5.859 3.089 12.145 1.00 89.94 335 GLY A O 1
ATOM 2668 N N . TYR A 1 336 ? 7.962 2.335 11.900 1.00 81.00 336 TYR A N 1
ATOM 2669 C CA . TYR A 1 336 ? 8.009 1.575 13.163 1.00 81.00 336 TYR A CA 1
ATOM 2670 C C . TYR A 1 336 ? 8.616 2.338 14.354 1.00 81.00 336 TYR A C 1
ATOM 2672 O O . TYR A 1 336 ? 8.441 1.913 15.494 1.00 81.00 336 TYR A O 1
ATOM 2680 N N . THR A 1 337 ? 9.306 3.457 14.120 1.00 83.88 337 THR A N 1
ATOM 2681 C CA . THR A 1 337 ? 9.964 4.283 15.154 1.00 83.88 337 THR A CA 1
ATOM 2682 C C . THR A 1 337 ? 9.446 5.708 15.106 1.00 83.88 337 THR A C 1
ATOM 2684 O O . THR A 1 337 ? 8.846 6.095 14.105 1.00 83.88 337 THR A O 1
ATOM 2687 N N . ASN A 1 338 ? 9.595 6.490 16.176 1.00 85.69 338 ASN A N 1
ATOM 2688 C CA . ASN A 1 338 ? 9.165 7.891 16.131 1.00 85.69 338 ASN A CA 1
ATOM 2689 C C . ASN A 1 338 ? 10.035 8.665 15.150 1.00 85.69 338 ASN A C 1
ATOM 2691 O O . ASN A 1 338 ? 11.249 8.452 15.111 1.00 85.69 338 ASN A O 1
ATOM 2695 N N . TYR A 1 339 ? 9.413 9.554 14.382 1.00 90.44 339 TYR A N 1
ATOM 2696 C CA . TYR A 1 339 ? 10.131 10.411 13.448 1.00 90.44 339 TYR A CA 1
ATOM 2697 C C . TYR A 1 339 ? 10.048 11.873 13.887 1.00 90.44 339 TYR A C 1
ATOM 2699 O O . TYR A 1 339 ? 9.080 12.262 14.549 1.00 90.44 339 TYR A O 1
ATOM 2707 N N . PRO A 1 340 ? 11.052 12.688 13.525 1.00 92.38 340 PRO A N 1
ATOM 2708 C CA . PRO A 1 340 ? 10.977 14.128 13.701 1.00 92.38 340 PRO A CA 1
ATOM 2709 C C . PRO A 1 340 ? 9.795 14.721 12.928 1.00 92.38 340 PRO A C 1
ATOM 2711 O O . PRO A 1 340 ? 9.408 14.216 11.869 1.00 92.38 340 PRO A O 1
ATOM 2714 N N . ASP A 1 341 ? 9.274 15.839 13.424 1.00 93.44 341 ASP A N 1
ATOM 2715 C CA . ASP A 1 341 ? 8.043 16.448 12.912 1.00 93.44 341 ASP A CA 1
ATOM 2716 C C . ASP A 1 341 ? 8.090 16.746 11.409 1.00 93.44 341 ASP A C 1
ATOM 2718 O O . ASP A 1 341 ? 7.133 16.479 10.682 1.00 93.44 341 ASP A O 1
ATOM 2722 N N . ASN A 1 342 ? 9.241 17.218 10.919 1.00 94.81 342 ASN A N 1
ATOM 2723 C CA . ASN A 1 342 ? 9.421 17.560 9.511 1.00 94.81 342 ASN A CA 1
ATOM 2724 C C . ASN A 1 342 ? 9.283 16.354 8.568 1.00 94.81 342 ASN A C 1
ATOM 2726 O O . ASN A 1 342 ? 8.937 16.545 7.405 1.00 94.81 342 ASN A O 1
ATOM 2730 N N . VAL A 1 343 ? 9.521 15.126 9.043 1.00 95.75 343 VAL A N 1
ATOM 2731 C CA . VAL A 1 343 ? 9.311 13.903 8.250 1.00 95.75 343 VAL A CA 1
ATOM 2732 C C . VAL A 1 343 ? 7.825 13.586 8.139 1.00 95.75 343 VAL A C 1
ATOM 2734 O O . VAL A 1 343 ? 7.350 13.303 7.043 1.00 95.75 343 VAL A O 1
ATOM 2737 N N . VAL A 1 344 ? 7.083 13.667 9.248 1.00 95.31 344 VAL A N 1
ATOM 2738 C CA . VAL A 1 344 ? 5.639 13.382 9.271 1.00 95.31 344 VAL A CA 1
ATOM 2739 C C . VAL A 1 344 ? 4.886 14.389 8.403 1.00 95.31 344 VAL A C 1
ATOM 2741 O O . VAL A 1 344 ? 4.111 13.988 7.536 1.00 95.31 344 VAL A O 1
ATOM 2744 N N . THR A 1 345 ? 5.170 15.685 8.558 1.00 96.19 345 THR A N 1
ATOM 2745 C CA . THR A 1 345 ? 4.552 16.740 7.741 1.00 96.19 345 THR A CA 1
ATOM 2746 C C . THR A 1 345 ? 4.882 16.576 6.255 1.00 96.19 345 THR A C 1
ATOM 2748 O O . THR A 1 345 ? 3.987 16.658 5.414 1.00 96.19 345 THR A O 1
ATOM 2751 N N . ALA A 1 346 ? 6.147 16.298 5.910 1.00 97.25 346 ALA A N 1
ATOM 2752 C CA . ALA A 1 346 ? 6.545 16.083 4.519 1.00 97.25 346 ALA A CA 1
ATOM 2753 C C . ALA A 1 346 ? 5.878 14.839 3.911 1.00 97.25 346 ALA A C 1
ATOM 2755 O O . ALA A 1 346 ? 5.440 14.883 2.764 1.00 97.25 346 ALA A O 1
ATOM 2756 N N . PHE A 1 347 ? 5.748 13.758 4.685 1.00 98.19 347 PHE A N 1
ATOM 2757 C CA . PHE A 1 347 ? 5.064 12.544 4.251 1.00 98.19 347 PHE A CA 1
ATOM 2758 C C . PHE A 1 347 ? 3.583 12.789 3.951 1.00 98.19 347 PHE A C 1
ATOM 2760 O O . PHE A 1 347 ? 3.110 12.391 2.889 1.00 98.19 347 PHE A O 1
ATOM 2767 N N . VAL A 1 348 ? 2.860 13.466 4.851 1.00 98.44 348 VAL A N 1
ATOM 2768 C CA . VAL A 1 348 ? 1.436 13.790 4.651 1.00 98.44 348 VAL A CA 1
ATOM 2769 C C . VAL A 1 348 ? 1.246 14.640 3.398 1.00 98.44 348 VAL A C 1
ATOM 2771 O O . VAL A 1 348 ? 0.401 14.320 2.562 1.00 98.44 348 VAL A O 1
ATOM 2774 N N . LYS A 1 349 ? 2.077 15.673 3.226 1.00 98.19 349 LYS A N 1
ATOM 2775 C CA . LYS A 1 349 ? 2.031 16.545 2.050 1.00 98.19 349 LYS A CA 1
ATOM 2776 C C . LYS A 1 349 ? 2.262 15.770 0.752 1.00 98.19 349 LYS A C 1
ATOM 2778 O O . LYS A 1 349 ? 1.513 15.946 -0.205 1.00 98.19 349 LYS A O 1
ATOM 2783 N N . GLU A 1 350 ? 3.273 14.905 0.715 1.00 98.25 350 GLU A N 1
ATOM 2784 C CA . GLU A 1 350 ? 3.586 14.102 -0.470 1.00 98.25 350 GLU A CA 1
ATOM 2785 C C . GLU A 1 350 ? 2.481 13.068 -0.765 1.00 98.25 350 GLU A C 1
ATOM 2787 O O . GLU A 1 350 ? 2.109 12.868 -1.921 1.00 98.25 350 GLU A O 1
ATOM 2792 N N . ALA A 1 351 ? 1.887 12.453 0.266 1.00 98.56 351 ALA A N 1
ATOM 2793 C CA . ALA A 1 351 ? 0.749 11.541 0.120 1.00 98.56 351 ALA A CA 1
ATOM 2794 C C . ALA A 1 351 ? -0.485 12.249 -0.455 1.00 98.56 351 ALA A C 1
ATOM 2796 O O . ALA A 1 351 ? -1.086 11.750 -1.409 1.00 98.56 351 ALA A O 1
ATOM 2797 N N . ALA A 1 352 ? -0.810 13.441 0.053 1.00 98.50 352 ALA A N 1
ATOM 2798 C CA . ALA A 1 352 ? -1.894 14.268 -0.470 1.00 98.50 352 ALA A CA 1
ATOM 2799 C C . ALA A 1 352 ? -1.654 14.640 -1.944 1.00 98.50 352 ALA A C 1
ATOM 2801 O O . ALA A 1 352 ? -2.527 14.454 -2.788 1.00 98.50 352 ALA A O 1
ATOM 2802 N N . GLN A 1 353 ? -0.438 15.081 -2.285 1.00 98.12 353 GLN A N 1
ATOM 2803 C CA . GLN A 1 353 ? -0.058 15.432 -3.660 1.00 98.12 353 GLN A CA 1
ATOM 2804 C C . GLN A 1 353 ? -0.080 14.241 -4.624 1.00 98.12 353 GLN A C 1
ATOM 2806 O O . GLN A 1 353 ? -0.325 14.420 -5.815 1.00 98.12 353 GLN A O 1
ATOM 2811 N N . THR A 1 354 ? 0.178 13.030 -4.127 1.00 98.19 354 THR A N 1
ATOM 2812 C CA . THR A 1 354 ? 0.128 11.804 -4.937 1.00 98.19 354 THR A CA 1
ATOM 2813 C C . THR A 1 354 ? -1.312 11.376 -5.233 1.00 98.19 354 THR A C 1
ATOM 2815 O O . THR A 1 354 ? -1.559 10.757 -6.265 1.00 98.19 354 THR A O 1
ATOM 2818 N N . GLY A 1 355 ? -2.266 11.734 -4.370 1.00 97.75 355 GLY A N 1
ATOM 2819 C CA . GLY A 1 355 ? -3.689 11.496 -4.607 1.00 97.75 355 GLY A CA 1
ATOM 2820 C C . GLY A 1 355 ? -4.482 10.964 -3.419 1.00 97.75 355 GLY A C 1
ATOM 2821 O O . GLY A 1 355 ? -5.621 10.566 -3.647 1.00 97.75 355 GLY A O 1
ATOM 2822 N N . MET A 1 356 ? -3.906 10.937 -2.209 1.00 98.75 356 MET A N 1
ATOM 2823 C CA . MET A 1 356 ? -4.598 10.532 -0.980 1.00 98.75 356 MET A CA 1
ATOM 2824 C C . MET A 1 356 ? -5.604 11.597 -0.532 1.00 98.75 356 MET A C 1
ATOM 2826 O O . MET A 1 356 ? -5.211 12.744 -0.332 1.00 98.75 356 MET A O 1
ATOM 2830 N N . ASP A 1 357 ? -6.867 11.215 -0.317 1.00 98.88 357 ASP A N 1
ATOM 2831 C CA . ASP A 1 357 ? -7.933 12.167 0.033 1.00 98.88 357 ASP A CA 1
ATOM 2832 C C . ASP A 1 357 ? -8.310 12.127 1.527 1.00 98.88 357 ASP A C 1
ATOM 2834 O O . ASP A 1 357 ? -8.566 13.173 2.126 1.00 98.88 357 ASP A O 1
ATOM 2838 N N . VAL A 1 358 ? -8.344 10.935 2.141 1.00 98.94 358 VAL A N 1
ATOM 2839 C CA . VAL A 1 358 ? -8.757 10.727 3.541 1.00 98.94 358 VAL A CA 1
ATOM 2840 C C . VAL A 1 358 ? -7.610 10.145 4.360 1.00 98.94 358 VAL A C 1
ATOM 2842 O O . VAL A 1 358 ? -7.097 9.060 4.079 1.00 98.94 358 VAL A O 1
ATOM 2845 N N . PHE A 1 359 ? -7.237 10.848 5.426 1.00 98.88 359 PHE A N 1
ATOM 2846 C CA . PHE A 1 359 ? -6.237 10.394 6.382 1.00 98.88 359 PHE A CA 1
ATOM 2847 C C . PHE A 1 359 ? -6.927 10.033 7.689 1.00 98.88 359 PHE A C 1
ATOM 2849 O O . PHE A 1 359 ? -7.300 10.917 8.465 1.00 98.88 359 PHE A O 1
ATOM 2856 N N . ARG A 1 360 ? -7.045 8.729 7.949 1.00 98.88 360 ARG A N 1
ATOM 2857 C CA . ARG A 1 360 ? -7.477 8.209 9.242 1.00 98.88 360 ARG A CA 1
ATOM 2858 C C . ARG A 1 360 ? -6.307 8.257 10.216 1.00 98.88 360 ARG A C 1
ATOM 2860 O O . ARG A 1 360 ? -5.455 7.365 10.224 1.00 98.88 360 ARG A O 1
ATOM 2867 N N . VAL A 1 361 ? -6.242 9.325 11.005 1.00 98.56 361 VAL A N 1
ATOM 2868 C CA . VAL A 1 361 ? -5.166 9.589 11.964 1.00 98.56 361 VAL A CA 1
ATOM 2869 C C . VAL A 1 361 ? -5.510 8.961 13.307 1.00 98.56 361 VAL A C 1
ATOM 2871 O O . VAL A 1 361 ? -6.546 9.278 13.888 1.00 98.56 361 VAL A O 1
ATOM 2874 N N . PHE A 1 362 ? -4.630 8.113 13.836 1.00 97.69 362 PHE A N 1
ATOM 2875 C CA . PHE A 1 362 ? -4.792 7.516 15.164 1.00 97.69 362 PHE A CA 1
ATOM 2876 C C . PHE A 1 362 ? -3.498 7.567 15.984 1.00 97.69 362 PHE A C 1
ATOM 2878 O O . PHE A 1 362 ? -2.389 7.641 15.441 1.00 97.69 362 PHE A O 1
ATOM 2885 N N . ASP A 1 363 ? -3.650 7.470 17.302 1.00 96.31 363 ASP A N 1
ATOM 2886 C CA . ASP A 1 363 ? -2.567 7.216 18.246 1.00 96.31 363 ASP A CA 1
ATOM 2887 C C . ASP A 1 363 ? -2.802 5.887 18.977 1.00 96.31 363 ASP A C 1
ATOM 2889 O O . ASP A 1 363 ? -3.938 5.533 19.294 1.00 96.31 363 ASP A O 1
ATOM 2893 N N . ALA A 1 364 ? -1.726 5.146 19.252 1.00 94.12 364 ALA A N 1
ATOM 2894 C CA . ALA A 1 364 ? -1.828 3.796 19.806 1.00 94.12 364 ALA A CA 1
ATOM 2895 C C . ALA A 1 364 ? -2.315 3.751 21.266 1.00 94.12 364 ALA A C 1
ATOM 2897 O O . ALA A 1 364 ? -2.711 2.690 21.741 1.00 94.12 364 ALA A O 1
ATOM 2898 N N . LEU A 1 365 ? -2.290 4.887 21.967 1.00 96.19 365 LEU A N 1
ATOM 2899 C CA . LEU A 1 365 ? -2.747 5.051 23.346 1.00 96.19 365 LEU A CA 1
ATOM 2900 C C . LEU A 1 365 ? -3.885 6.080 23.464 1.00 96.19 365 LEU A C 1
ATOM 2902 O O . LEU A 1 365 ? -4.222 6.487 24.577 1.00 96.19 365 LEU A O 1
ATOM 2906 N N . ASN A 1 366 ? -4.493 6.487 22.337 1.00 96.94 366 ASN A N 1
ATOM 2907 C CA . ASN A 1 366 ? -5.446 7.604 22.246 1.00 96.94 366 ASN A CA 1
ATOM 2908 C C . ASN A 1 366 ? -4.890 8.918 22.826 1.00 96.94 366 ASN A C 1
ATOM 2910 O O . ASN A 1 366 ? -5.617 9.723 23.415 1.00 96.94 366 ASN A O 1
ATOM 2914 N N . TRP A 1 367 ? -3.584 9.144 22.689 1.00 95.38 367 TRP A N 1
ATOM 2915 C CA . TRP A 1 367 ? -2.928 10.314 23.245 1.00 95.38 367 TRP A CA 1
ATOM 2916 C C . TRP A 1 367 ? -3.030 11.514 22.297 1.00 95.38 367 TRP A C 1
ATOM 2918 O O . TRP A 1 367 ? -2.214 11.715 21.397 1.00 95.38 367 TRP A O 1
ATOM 2928 N N . VAL A 1 368 ? -4.051 12.340 22.532 1.00 94.44 368 VAL A N 1
ATOM 2929 C CA . VAL A 1 368 ? -4.426 13.500 21.702 1.00 94.44 368 VAL A CA 1
ATOM 2930 C C . VAL A 1 368 ? -3.261 14.450 21.362 1.00 94.44 368 VAL A C 1
ATOM 2932 O O . VAL A 1 368 ? -3.116 14.792 20.186 1.00 94.44 368 VAL A O 1
ATOM 2935 N N . PRO A 1 369 ? -2.371 14.849 22.300 1.00 92.25 369 PRO A N 1
ATOM 2936 C CA . PRO A 1 369 ? -1.223 15.701 21.972 1.00 92.25 369 PRO A CA 1
ATOM 2937 C C . PRO A 1 369 ? -0.316 15.125 20.880 1.00 92.25 369 PRO A C 1
ATOM 2939 O O . PRO A 1 369 ? 0.290 15.878 20.119 1.00 92.25 369 PRO A O 1
ATOM 2942 N N . ASN A 1 370 ? -0.236 13.797 20.774 1.00 91.50 370 ASN A N 1
ATOM 2943 C CA . ASN A 1 370 ? 0.569 13.128 19.761 1.00 91.50 370 ASN A CA 1
ATOM 2944 C C . ASN A 1 370 ? -0.065 13.197 18.365 1.00 91.50 370 ASN A C 1
ATOM 2946 O O . ASN A 1 370 ? 0.648 13.202 17.366 1.00 91.50 370 ASN A O 1
ATOM 2950 N N . MET A 1 371 ? -1.396 13.296 18.300 1.00 95.44 371 MET A N 1
ATOM 2951 C CA . MET A 1 371 ? -2.168 13.376 17.056 1.00 95.44 371 MET A CA 1
ATOM 2952 C C . MET A 1 371 ? -2.082 14.741 16.381 1.00 95.44 371 MET A C 1
ATOM 2954 O O . MET A 1 371 ? -2.185 14.820 15.157 1.00 95.44 371 MET A O 1
ATOM 2958 N N . LYS A 1 372 ? -1.844 15.800 17.165 1.00 95.06 372 LYS A N 1
ATOM 2959 C CA . LYS A 1 372 ? -1.930 17.189 16.706 1.00 95.06 372 LYS A CA 1
ATOM 2960 C C . LYS A 1 372 ? -1.132 17.471 15.435 1.00 95.06 372 LYS A C 1
ATOM 2962 O O . LYS A 1 372 ? -1.702 17.966 14.475 1.00 95.06 372 LYS A O 1
ATOM 2967 N N . LEU A 1 373 ? 0.152 17.117 15.410 1.00 95.25 373 LEU A N 1
ATOM 2968 C CA . LEU A 1 373 ? 1.025 17.407 14.269 1.00 95.25 373 LEU A CA 1
ATOM 2969 C C . LEU A 1 373 ? 0.500 16.792 12.962 1.00 95.25 373 LEU A C 1
ATOM 2971 O O . LEU A 1 373 ? 0.468 17.454 11.928 1.00 95.25 373 LEU A O 1
ATOM 2975 N N . ALA A 1 374 ? 0.111 15.516 13.006 1.00 97.12 374 ALA A N 1
ATOM 2976 C CA . ALA A 1 374 ? -0.375 14.811 11.828 1.00 97.12 374 ALA A CA 1
ATOM 2977 C C . ALA A 1 374 ? -1.727 15.370 11.365 1.00 97.12 374 ALA A C 1
ATOM 2979 O O . ALA A 1 374 ? -1.923 15.553 10.169 1.00 97.12 374 ALA A O 1
ATOM 2980 N N . MET A 1 375 ? -2.627 15.688 12.302 1.00 98.38 375 MET A N 1
ATOM 2981 C CA . MET A 1 375 ? -3.911 16.322 11.986 1.00 98.38 375 MET A CA 1
ATOM 2982 C C . MET A 1 375 ? -3.714 17.695 11.336 1.00 98.38 375 MET A C 1
ATOM 2984 O O . MET A 1 375 ? -4.267 17.934 10.265 1.00 98.38 375 MET A O 1
ATOM 2988 N N . ASP A 1 376 ? -2.877 18.551 11.929 1.00 98.25 376 ASP A N 1
ATOM 2989 C CA . ASP A 1 376 ? -2.558 19.877 11.391 1.00 98.25 376 ASP A CA 1
ATOM 2990 C C . ASP A 1 376 ? -2.005 19.751 9.957 1.00 98.25 376 ASP A C 1
ATOM 2992 O O . ASP A 1 376 ? -2.510 20.399 9.043 1.00 98.25 376 ASP A O 1
ATOM 2996 N N . ALA A 1 377 ? -1.056 18.836 9.714 1.00 98.25 377 ALA A N 1
ATOM 2997 C CA . ALA A 1 377 ? -0.478 18.617 8.384 1.00 98.25 377 ALA A CA 1
ATOM 2998 C C . ALA A 1 377 ? -1.507 18.154 7.331 1.00 98.25 377 ALA A C 1
ATOM 3000 O O . ALA A 1 377 ? -1.411 18.535 6.160 1.00 98.25 377 ALA A O 1
ATOM 3001 N N . VAL A 1 378 ? -2.491 17.334 7.721 1.00 98.69 378 VAL A N 1
ATOM 3002 C CA . VAL A 1 378 ? -3.569 16.888 6.820 1.00 98.69 378 VAL A CA 1
ATOM 3003 C C . VAL A 1 378 ? -4.496 18.053 6.482 1.00 98.69 378 VAL A C 1
ATOM 3005 O O . VAL A 1 378 ? -4.809 18.266 5.308 1.00 98.69 378 VAL A O 1
ATOM 3008 N N . ILE A 1 379 ? -4.904 18.820 7.497 1.00 98.56 379 ILE A N 1
ATOM 3009 C CA . ILE A 1 379 ? -5.789 19.981 7.347 1.00 98.56 379 ILE A CA 1
ATOM 3010 C C . ILE A 1 379 ? -5.123 21.042 6.461 1.00 98.56 379 ILE A C 1
ATOM 3012 O O . ILE A 1 379 ? -5.740 21.532 5.517 1.00 98.56 379 ILE A O 1
ATOM 3016 N N . GLU A 1 380 ? -3.845 21.346 6.698 1.00 98.38 380 GLU A N 1
ATOM 3017 C CA . GLU A 1 380 ? -3.053 22.284 5.891 1.00 98.38 380 GLU A CA 1
ATOM 3018 C C . GLU A 1 380 ? -2.880 21.825 4.435 1.00 98.38 380 GLU A C 1
ATOM 3020 O O . GLU A 1 380 ? -2.760 22.654 3.532 1.00 98.38 380 GLU A O 1
ATOM 3025 N N . SER A 1 381 ? -2.905 20.512 4.187 1.00 98.00 381 SER A N 1
ATOM 3026 C CA . SER A 1 381 ? -2.863 19.941 2.835 1.00 98.00 381 SER A CA 1
ATOM 3027 C C . SER A 1 381 ? -4.216 20.005 2.108 1.00 98.00 381 SER A C 1
ATOM 3029 O O . SER A 1 381 ? -4.297 19.617 0.944 1.00 98.00 381 SER A O 1
ATOM 3031 N N . GLY A 1 382 ? -5.278 20.484 2.769 1.00 98.19 382 GLY A N 1
ATOM 3032 C CA . GLY A 1 382 ? -6.631 20.588 2.216 1.00 98.19 382 GLY A CA 1
ATOM 3033 C C . GLY A 1 382 ? -7.381 19.256 2.114 1.00 98.19 382 GLY A C 1
ATOM 3034 O O . GLY A 1 382 ? -8.418 19.197 1.455 1.00 98.19 382 GLY A O 1
ATOM 3035 N N . MET A 1 383 ? -6.861 18.198 2.741 1.00 98.69 383 MET A N 1
ATOM 3036 C CA . MET A 1 383 ? -7.417 16.842 2.692 1.00 98.69 383 MET A CA 1
ATOM 3037 C C . MET A 1 383 ? -8.339 16.557 3.886 1.00 98.69 383 MET A C 1
ATOM 3039 O O . MET A 1 383 ? -8.438 17.340 4.836 1.00 98.69 383 MET A O 1
ATOM 3043 N N . ILE A 1 384 ? -9.043 15.425 3.852 1.00 98.94 384 ILE A N 1
ATOM 3044 C CA . ILE A 1 384 ? -9.985 15.035 4.904 1.00 98.94 384 ILE A CA 1
ATOM 3045 C C . ILE A 1 384 ? -9.209 14.412 6.070 1.00 98.94 384 ILE A C 1
ATOM 3047 O O . ILE A 1 384 ? -8.752 13.271 6.015 1.00 98.94 384 ILE A O 1
ATOM 3051 N N . CYS A 1 385 ? -9.078 15.177 7.151 1.00 98.88 385 CYS A N 1
ATOM 3052 C CA . CYS A 1 385 ? -8.631 14.671 8.450 1.00 98.88 385 CYS A CA 1
ATOM 3053 C C . CYS A 1 385 ? -9.752 13.899 9.166 1.00 98.88 385 CYS A C 1
ATOM 3055 O O . CYS A 1 385 ? -10.673 14.509 9.713 1.00 98.88 385 CYS A O 1
ATOM 3057 N N . GLU A 1 386 ? -9.636 12.573 9.205 1.00 98.88 386 GLU A N 1
ATOM 3058 C CA . GLU A 1 386 ? -10.475 11.679 10.003 1.00 98.88 386 GLU A CA 1
ATOM 3059 C C . GLU A 1 386 ? -9.718 11.307 11.291 1.00 98.88 386 GLU A C 1
ATOM 3061 O O . GLU A 1 386 ? -8.783 10.504 11.280 1.00 98.88 386 GLU A O 1
ATOM 3066 N N . ALA A 1 387 ? -10.077 11.916 12.421 1.00 98.69 387 ALA A N 1
ATOM 3067 C CA . ALA A 1 387 ? -9.396 11.668 13.691 1.00 98.69 387 ALA A CA 1
ATOM 3068 C C . ALA A 1 387 ? -10.011 10.462 14.406 1.00 98.69 387 ALA A C 1
ATOM 3070 O O . ALA A 1 387 ? -11.225 10.384 14.561 1.00 98.69 387 ALA A O 1
ATOM 3071 N N . SER A 1 388 ? -9.181 9.523 14.856 1.00 98.50 388 SER A N 1
ATOM 3072 C CA . SER A 1 388 ? -9.643 8.236 15.381 1.00 98.50 388 SER A CA 1
ATOM 3073 C C . SER A 1 388 ? -9.518 8.119 16.893 1.00 98.50 388 SER A C 1
ATOM 3075 O O . SER A 1 388 ? -8.472 8.433 17.460 1.00 98.50 388 SER A O 1
ATOM 3077 N N . ILE A 1 389 ? -10.538 7.536 17.518 1.00 98.50 389 ILE A N 1
ATOM 3078 C CA . ILE A 1 389 ? -10.471 6.999 18.876 1.00 98.50 389 ILE A CA 1
ATOM 3079 C C . ILE A 1 389 ? -10.425 5.476 18.782 1.00 98.50 389 ILE A C 1
ATOM 3081 O O . ILE A 1 389 ? -11.359 4.849 18.283 1.00 98.50 389 ILE A O 1
ATOM 3085 N N . CYS A 1 390 ? -9.350 4.866 19.269 1.00 98.31 390 CYS A N 1
ATOM 3086 C CA . CYS A 1 390 ? -9.255 3.418 19.390 1.00 98.31 390 CYS A CA 1
ATOM 3087 C C . CYS A 1 390 ? -10.184 2.935 20.510 1.00 98.31 390 CYS A C 1
ATOM 3089 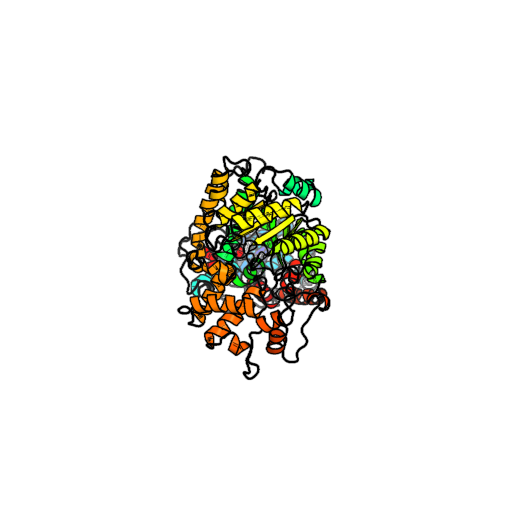O O . CYS A 1 390 ? -10.034 3.358 21.660 1.00 98.31 390 CYS A O 1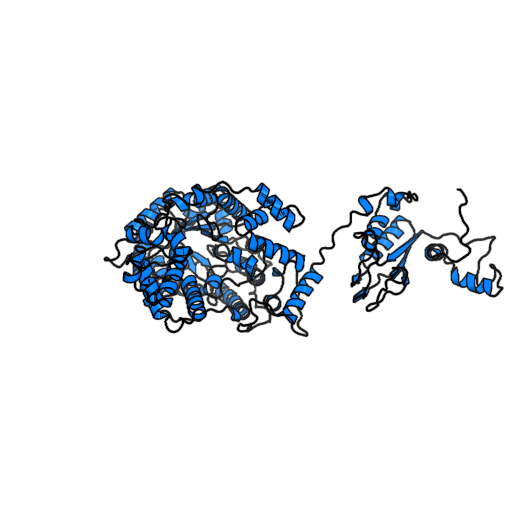
ATOM 3091 N N . TYR A 1 391 ? -11.136 2.065 20.184 1.00 98.31 391 TYR A N 1
ATOM 3092 C CA . TYR A 1 391 ? -12.076 1.505 21.152 1.00 98.31 391 TYR A CA 1
ATOM 3093 C C . TYR A 1 391 ? -11.433 0.328 21.899 1.00 98.31 391 TYR A C 1
ATOM 3095 O O . TYR A 1 391 ? -10.860 -0.569 21.285 1.00 98.31 391 TYR A O 1
ATOM 3103 N N . THR A 1 392 ? -11.522 0.332 23.228 1.00 97.44 392 THR A N 1
ATOM 3104 C CA . THR A 1 392 ? -11.031 -0.736 24.111 1.00 97.44 392 THR A CA 1
ATOM 3105 C C . THR A 1 392 ? -11.937 -0.873 25.335 1.00 97.44 392 THR A C 1
ATOM 3107 O O . THR A 1 392 ? -12.684 0.049 25.675 1.00 97.44 392 THR A O 1
ATOM 3110 N N . GLY A 1 393 ? -11.864 -2.005 26.031 1.00 94.81 393 GLY A N 1
ATOM 3111 C CA . GLY A 1 393 ? -12.716 -2.249 27.188 1.00 94.81 393 GLY A CA 1
ATOM 3112 C C . GLY A 1 393 ? -14.181 -2.470 26.806 1.00 94.81 393 GLY A C 1
ATOM 3113 O O . GLY A 1 393 ? -14.502 -2.962 25.723 1.00 94.81 393 GLY A O 1
ATOM 3114 N N . ASP A 1 394 ? -15.082 -2.138 27.729 1.00 94.94 394 ASP A N 1
ATOM 3115 C CA . ASP A 1 394 ? -16.518 -2.333 27.549 1.00 94.94 394 ASP A CA 1
ATOM 3116 C C . ASP A 1 394 ? -17.310 -1.247 28.279 1.00 94.94 394 ASP A C 1
ATOM 3118 O O . ASP A 1 394 ? -17.445 -1.285 29.499 1.00 94.94 394 ASP A O 1
ATOM 3122 N N . ILE A 1 395 ? -17.859 -0.293 27.525 1.00 95.69 395 ILE A N 1
ATOM 3123 C CA . ILE A 1 395 ? -18.652 0.811 28.088 1.00 95.69 395 ILE A CA 1
ATOM 3124 C C . ILE A 1 395 ? -19.986 0.360 28.697 1.00 95.69 395 ILE A C 1
ATOM 3126 O O . ILE A 1 395 ? -20.633 1.148 29.384 1.00 95.69 395 ILE A O 1
ATOM 3130 N N . SER A 1 396 ? -20.421 -0.875 28.420 1.00 92.25 396 SER A N 1
ATOM 3131 C CA . SER A 1 396 ? -21.632 -1.449 29.010 1.00 92.25 396 SER A CA 1
ATOM 3132 C C . SER A 1 396 ? -21.378 -2.089 30.381 1.00 92.25 396 SER A C 1
ATOM 3134 O O . SER A 1 396 ? -22.333 -2.327 31.121 1.00 92.25 396 SER A O 1
ATOM 3136 N N . ASP A 1 397 ? -20.112 -2.328 30.752 1.00 92.75 397 ASP A N 1
ATOM 3137 C CA . ASP A 1 397 ? -19.741 -2.872 32.059 1.00 92.75 397 ASP A CA 1
ATOM 3138 C C . ASP A 1 397 ? -19.499 -1.737 33.073 1.00 92.75 397 ASP A C 1
ATOM 3140 O O . ASP A 1 397 ? -18.470 -1.058 33.011 1.00 92.75 397 ASP A O 1
ATOM 3144 N N . PRO A 1 398 ? -20.381 -1.546 34.075 1.00 90.12 398 PRO A N 1
ATOM 3145 C CA . PRO A 1 398 ? -20.228 -0.480 35.064 1.00 90.12 398 PRO A CA 1
ATOM 3146 C C . PRO A 1 398 ? -18.995 -0.647 35.968 1.00 90.12 398 PRO A C 1
ATOM 3148 O O . PRO A 1 398 ? -18.644 0.285 36.691 1.00 90.12 398 PRO A O 1
ATOM 3151 N N . LYS A 1 399 ? -18.337 -1.817 35.967 1.00 92.50 399 LYS A N 1
ATOM 3152 C CA . LYS A 1 399 ? -17.088 -2.042 36.709 1.00 92.50 399 LYS A CA 1
ATOM 3153 C C . LYS A 1 399 ? -15.862 -1.516 35.961 1.00 92.50 399 LYS A C 1
ATOM 3155 O O . LYS A 1 399 ? -14.860 -1.211 36.609 1.00 92.50 399 LYS A O 1
ATOM 3160 N N . LYS A 1 400 ? -15.922 -1.380 34.630 1.00 89.81 400 LYS A N 1
ATOM 3161 C CA . LYS A 1 400 ? -14.831 -0.831 33.811 1.00 89.81 400 LYS A CA 1
ATOM 3162 C C . LYS A 1 400 ? -14.944 0.695 33.743 1.00 89.81 400 LYS A C 1
ATOM 3164 O O . LYS A 1 400 ? -15.558 1.259 32.848 1.00 89.81 400 LYS A O 1
ATOM 3169 N N . THR A 1 401 ? -14.323 1.381 34.701 1.00 92.38 401 THR A N 1
ATOM 3170 C CA . THR A 1 401 ? -14.443 2.845 34.855 1.00 92.38 401 THR A CA 1
ATOM 3171 C C . THR A 1 401 ? -13.381 3.660 34.114 1.00 92.38 401 THR A C 1
ATOM 3173 O O . THR A 1 401 ? -13.544 4.866 33.958 1.00 92.38 401 THR A O 1
ATOM 3176 N N . LYS A 1 402 ? -12.285 3.036 33.658 1.00 95.06 402 LYS A N 1
ATOM 3177 C CA . LYS A 1 402 ? -11.176 3.744 32.991 1.00 95.06 402 LYS A CA 1
ATOM 3178 C C . LYS A 1 402 ? -11.543 4.223 31.583 1.00 95.06 402 LYS A C 1
ATOM 3180 O O . LYS A 1 402 ? -11.253 5.362 31.223 1.00 95.06 402 LYS A O 1
ATOM 3185 N N . TYR A 1 403 ? -12.171 3.344 30.808 1.00 96.62 403 TYR A N 1
ATOM 3186 C CA . TYR A 1 403 ? -12.609 3.576 29.432 1.00 96.62 403 TYR A CA 1
ATOM 3187 C C . TYR A 1 403 ? -14.137 3.655 29.377 1.00 96.62 403 TYR A C 1
ATOM 3189 O O . TYR A 1 403 ? -14.786 2.884 28.675 1.00 96.62 403 TYR A O 1
ATOM 3197 N N . ASP A 1 404 ? -14.712 4.549 30.181 1.00 96.38 404 ASP A N 1
ATOM 3198 C CA . ASP A 1 404 ? -16.156 4.762 30.256 1.00 96.38 404 ASP A CA 1
ATOM 3199 C C . ASP A 1 404 ? -16.682 5.622 29.088 1.00 96.38 404 ASP A C 1
ATOM 3201 O O . ASP A 1 404 ? -15.932 6.144 28.261 1.00 96.38 404 ASP A O 1
ATOM 3205 N N . LEU A 1 405 ? -18.000 5.809 29.005 1.00 96.19 405 LEU A N 1
ATOM 3206 C CA . LEU A 1 405 ? -18.605 6.631 27.951 1.00 96.19 405 LEU A CA 1
ATOM 3207 C C . LEU A 1 405 ? -18.098 8.088 27.973 1.00 96.19 405 LEU A C 1
ATOM 3209 O O . LEU A 1 405 ? -17.919 8.707 26.922 1.00 96.19 405 LEU A O 1
ATOM 3213 N N . LYS A 1 406 ? -17.822 8.635 29.164 1.00 97.00 406 LYS A N 1
ATOM 3214 C CA . LYS A 1 406 ? -17.325 10.006 29.336 1.00 97.00 406 LYS A CA 1
ATOM 3215 C C . LYS A 1 406 ? -15.927 10.172 28.742 1.00 97.00 406 LYS A C 1
ATOM 3217 O O . LYS A 1 406 ? -15.646 11.214 28.149 1.00 97.00 406 LYS A O 1
ATOM 3222 N N . TYR A 1 407 ? -15.064 9.167 28.872 1.00 97.81 407 TYR A N 1
ATOM 3223 C CA . TYR A 1 407 ? -13.753 9.132 28.234 1.00 97.81 407 TYR A CA 1
ATOM 3224 C C . TYR A 1 407 ? -13.867 9.315 26.714 1.00 97.81 407 TYR A C 1
ATOM 3226 O O . TYR A 1 407 ? -13.243 10.225 26.163 1.00 97.81 407 TYR A O 1
ATOM 3234 N N . TYR A 1 408 ? -14.725 8.531 26.054 1.00 98.38 408 TYR A N 1
ATOM 3235 C CA . TYR A 1 408 ? -14.918 8.607 24.603 1.00 98.38 408 TYR A CA 1
ATOM 3236 C C . TYR A 1 408 ? -15.490 9.958 24.151 1.00 98.38 408 TYR A C 1
ATOM 3238 O O . TYR A 1 408 ? -14.971 10.555 23.208 1.00 98.38 408 TYR A O 1
ATOM 3246 N N . VAL A 1 409 ? -16.496 10.491 24.855 1.00 98.44 409 VAL A N 1
A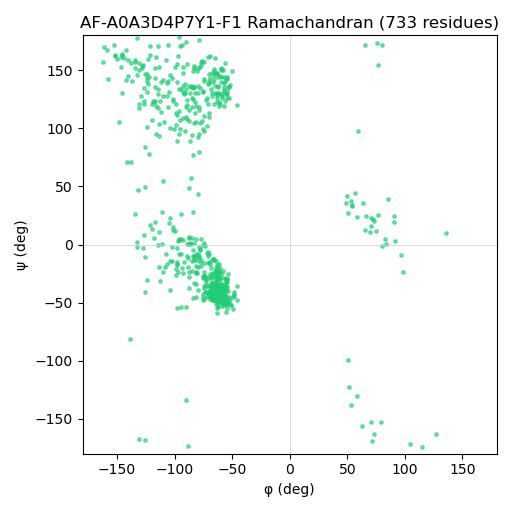TOM 3247 C CA . VAL A 1 409 ? -17.080 11.814 24.551 1.00 98.44 409 VAL A CA 1
ATOM 3248 C C . VAL A 1 409 ? -16.049 12.936 24.704 1.00 98.44 409 VAL A C 1
ATOM 3250 O O . VAL A 1 409 ? -15.959 13.822 23.854 1.00 98.44 409 VAL A O 1
ATOM 3253 N N . ASN A 1 410 ? -15.240 12.907 25.765 1.00 98.38 410 ASN A N 1
ATOM 3254 C CA . ASN A 1 410 ? -14.217 13.928 25.991 1.00 98.38 410 ASN A CA 1
ATOM 3255 C C . ASN A 1 410 ? -13.139 13.915 24.905 1.00 98.38 410 ASN A C 1
ATOM 3257 O O . ASN A 1 410 ? -12.685 14.984 24.495 1.00 98.38 410 ASN A O 1
ATOM 3261 N N . LEU A 1 411 ? -12.723 12.731 24.447 1.00 98.19 411 LEU A N 1
ATOM 3262 C CA . LEU A 1 411 ? -11.787 12.609 23.332 1.00 98.19 411 LEU A CA 1
ATOM 3263 C C . LEU A 1 411 ? -12.401 13.123 22.031 1.00 98.19 411 LEU A C 1
ATOM 3265 O O . LEU A 1 411 ? -11.758 13.901 21.333 1.00 98.19 411 LEU A O 1
ATOM 3269 N N . ALA A 1 412 ? -13.650 12.757 21.738 1.00 98.69 412 ALA A N 1
ATOM 3270 C CA . ALA A 1 412 ? -14.348 13.202 20.535 1.00 98.69 412 ALA A CA 1
ATOM 3271 C C . ALA A 1 412 ? -14.403 14.733 20.444 1.00 98.69 412 ALA A C 1
ATOM 3273 O O . ALA A 1 412 ? -14.004 15.304 19.431 1.00 98.69 412 ALA A O 1
ATOM 3274 N N . LYS A 1 413 ? -14.781 15.404 21.541 1.00 98.62 413 LYS A N 1
ATOM 3275 C CA . LYS A 1 413 ? -14.787 16.873 21.625 1.00 98.62 413 LYS A CA 1
ATOM 3276 C C . LYS A 1 413 ? -13.398 17.482 21.454 1.00 98.62 413 LYS A C 1
ATOM 3278 O O . LYS A 1 413 ? -13.257 18.522 20.821 1.00 98.62 413 LYS A O 1
ATOM 3283 N N . GLN A 1 414 ? -12.359 16.868 22.022 1.00 98.38 414 GLN A N 1
ATOM 3284 C CA . GLN A 1 414 ? -10.985 17.349 21.842 1.00 98.38 414 GLN A CA 1
ATOM 3285 C C . GLN A 1 414 ? -10.545 17.262 20.377 1.00 98.38 414 GLN A C 1
ATOM 3287 O O . GLN A 1 414 ? -9.997 18.230 19.858 1.00 98.38 414 GLN A O 1
ATOM 3292 N N . LEU A 1 415 ? -10.820 16.140 19.710 1.00 98.56 415 LEU A N 1
ATOM 3293 C CA . LEU A 1 415 ? -10.454 15.924 18.310 1.00 98.56 415 LEU A CA 1
ATOM 3294 C C . LEU A 1 415 ? -11.248 16.832 17.357 1.00 98.56 415 LEU A C 1
ATOM 3296 O O . LEU A 1 415 ? -10.666 17.392 16.429 1.00 98.56 415 LEU A O 1
ATOM 3300 N N . GLU A 1 416 ? -12.540 17.049 17.614 1.00 98.44 416 GLU A N 1
ATOM 3301 C CA . GLU A 1 416 ? -13.354 18.027 16.880 1.00 98.44 416 GLU A CA 1
ATOM 3302 C C . GLU A 1 416 ? -12.801 19.451 17.041 1.00 98.44 416 GLU A C 1
ATOM 3304 O O . GLU A 1 416 ? -12.581 20.147 16.051 1.00 98.44 416 GLU A O 1
ATOM 3309 N N . ASN A 1 417 ? -12.472 19.864 18.271 1.00 98.12 417 ASN A N 1
ATOM 3310 C CA . ASN A 1 417 ? -11.865 21.173 18.541 1.00 98.12 417 ASN A CA 1
ATOM 3311 C C . ASN A 1 417 ? -10.486 21.351 17.884 1.00 98.12 417 ASN A C 1
ATOM 3313 O O . ASN A 1 417 ? -10.045 22.479 17.669 1.00 98.12 417 ASN A O 1
ATOM 3317 N N . MET A 1 418 ? -9.798 20.253 17.564 1.00 97.75 418 MET A N 1
ATOM 3318 C CA . MET A 1 418 ? -8.545 20.257 16.804 1.00 97.75 418 MET A CA 1
ATOM 3319 C C . MET A 1 418 ? -8.753 20.329 15.285 1.00 97.75 418 MET A C 1
ATOM 3321 O O . MET A 1 418 ? -7.771 20.331 14.548 1.00 97.75 418 MET A O 1
ATOM 3325 N N . GLY A 1 419 ? -9.997 20.407 14.808 1.00 97.81 419 GLY A N 1
ATOM 3326 C CA . GLY A 1 419 ? -10.319 20.564 13.391 1.00 97.81 419 GLY A CA 1
ATOM 3327 C C . GLY A 1 419 ? -10.507 19.250 12.633 1.00 97.81 419 GLY A C 1
ATOM 3328 O O . GLY A 1 419 ? -10.417 19.247 11.406 1.00 97.81 419 GLY A O 1
ATOM 3329 N N . ALA A 1 420 ? -10.761 18.132 13.324 1.00 98.69 420 ALA A N 1
ATOM 3330 C CA . ALA A 1 420 ? -11.156 16.897 12.651 1.00 98.69 420 ALA A CA 1
ATOM 3331 C C . ALA A 1 420 ? -12.416 17.123 11.798 1.00 98.69 420 ALA A C 1
ATOM 3333 O O . ALA A 1 420 ? -13.380 17.740 12.245 1.00 98.69 420 ALA A O 1
ATOM 3334 N N . HIS A 1 421 ? -12.421 16.600 10.572 1.00 98.88 421 HIS A N 1
ATOM 3335 C CA . HIS A 1 421 ? -13.576 16.677 9.676 1.00 98.88 421 HIS A CA 1
ATOM 3336 C C . HIS A 1 421 ? -14.543 15.514 9.891 1.00 98.88 421 HIS A C 1
ATOM 3338 O O . HIS A 1 421 ? -15.726 15.649 9.594 1.00 98.88 421 HIS A O 1
ATOM 3344 N N . ILE A 1 422 ? -14.029 14.373 10.352 1.00 98.94 422 ILE A N 1
ATOM 3345 C CA . ILE A 1 422 ? -14.759 13.133 10.635 1.00 98.94 422 ILE A CA 1
ATOM 3346 C C . ILE A 1 422 ? -14.141 12.528 11.902 1.00 98.94 422 ILE A C 1
ATOM 3348 O O . ILE A 1 422 ? -12.921 12.592 12.085 1.00 98.94 422 ILE A O 1
ATOM 3352 N N . LEU A 1 423 ? -14.968 11.947 12.770 1.00 98.88 423 LEU A N 1
ATOM 3353 C CA . LEU A 1 423 ? -14.518 11.153 13.909 1.00 98.88 423 LEU A CA 1
ATOM 3354 C C . LEU A 1 423 ? -14.583 9.663 13.561 1.00 98.88 423 LEU A C 1
ATOM 3356 O O . LEU A 1 423 ? -15.669 9.141 13.320 1.00 98.88 423 LEU A O 1
ATOM 3360 N N . ALA A 1 424 ? -13.457 8.955 13.622 1.00 98.88 424 ALA A N 1
ATOM 3361 C CA . ALA A 1 424 ? -13.454 7.499 13.551 1.00 98.88 424 ALA A CA 1
ATOM 3362 C C . ALA A 1 424 ? -13.580 6.876 14.943 1.00 98.88 424 ALA A C 1
ATOM 3364 O O . ALA A 1 424 ? -12.821 7.204 15.859 1.00 98.88 424 ALA A O 1
ATOM 3365 N N . ILE A 1 425 ? -14.457 5.891 15.080 1.00 98.75 425 ILE A N 1
ATOM 3366 C CA . ILE A 1 425 ? -14.397 4.916 16.167 1.00 98.75 425 ILE A CA 1
ATOM 3367 C C . ILE A 1 425 ? -13.653 3.710 15.607 1.00 98.75 425 ILE A C 1
ATOM 3369 O O . ILE A 1 425 ? -14.185 2.973 14.777 1.00 98.75 425 ILE A O 1
ATOM 3373 N N . LYS A 1 426 ? -12.409 3.519 16.042 1.00 98.50 426 LYS A N 1
ATOM 3374 C CA . LYS A 1 426 ? -11.547 2.439 15.572 1.00 98.50 426 LYS A CA 1
ATOM 3375 C C . LYS A 1 426 ? -11.569 1.270 16.555 1.00 98.50 426 LYS A C 1
ATOM 3377 O O . LYS A 1 426 ? -10.724 1.178 17.440 1.00 98.50 426 LYS A O 1
ATOM 3382 N N . ASP A 1 427 ? -12.495 0.342 16.374 1.00 98.31 427 ASP A N 1
ATOM 3383 C CA . ASP A 1 427 ? -12.552 -0.927 17.103 1.00 98.31 427 ASP A CA 1
ATOM 3384 C C . ASP A 1 427 ? -11.639 -1.981 16.451 1.00 98.31 427 ASP A C 1
ATOM 3386 O O . ASP A 1 427 ? -12.068 -2.871 15.723 1.00 98.31 427 ASP A O 1
ATOM 3390 N N . MET A 1 428 ? -10.332 -1.858 16.694 1.00 96.25 428 MET A N 1
ATOM 3391 C CA . MET A 1 428 ? -9.288 -2.691 16.075 1.00 96.25 428 MET A CA 1
ATOM 3392 C C . MET A 1 428 ? -9.341 -4.186 16.433 1.00 96.25 428 MET A C 1
ATOM 3394 O O . MET A 1 428 ? -8.624 -4.979 15.821 1.00 96.25 428 MET A O 1
ATOM 3398 N N . ALA A 1 429 ? -10.105 -4.564 17.458 1.00 96.06 429 ALA A N 1
ATOM 3399 C CA . ALA A 1 429 ? -10.180 -5.937 17.949 1.00 96.06 429 ALA A CA 1
ATOM 3400 C C . ALA A 1 429 ? -11.558 -6.580 17.738 1.00 96.06 429 ALA A C 1
ATOM 3402 O O . ALA A 1 429 ? -11.629 -7.805 17.709 1.00 96.06 429 ALA A O 1
ATOM 3403 N N . GLY A 1 430 ? -12.620 -5.798 17.519 1.00 96.38 430 GLY A N 1
ATOM 3404 C CA . GLY A 1 430 ? -13.987 -6.325 17.444 1.00 96.38 430 GLY A CA 1
ATOM 3405 C C . GLY A 1 430 ? -14.637 -6.442 18.825 1.00 96.38 430 GLY A C 1
ATOM 3406 O O . GLY A 1 430 ? -15.314 -7.425 19.126 1.00 96.38 430 GLY A O 1
ATOM 3407 N N . LEU A 1 431 ? -14.392 -5.465 19.699 1.00 97.38 431 LEU A N 1
ATOM 3408 C CA . LEU A 1 431 ? -14.860 -5.433 21.088 1.00 97.38 431 LEU A CA 1
ATOM 3409 C C . LEU A 1 431 ? -16.183 -4.694 21.258 1.00 97.38 431 LEU A C 1
ATOM 3411 O O . LEU A 1 431 ? -16.895 -4.932 22.235 1.00 97.38 431 LEU A O 1
ATOM 3415 N N . CYS A 1 432 ? -16.517 -3.782 20.346 1.00 97.56 432 CYS A N 1
ATOM 3416 C CA . CYS A 1 432 ? -17.706 -2.953 20.468 1.00 97.56 432 CYS A CA 1
ATOM 3417 C C . CYS A 1 432 ? -18.953 -3.788 20.150 1.00 97.56 432 CYS A C 1
ATOM 3419 O O . CYS A 1 432 ? -19.293 -4.027 18.988 1.00 97.56 432 CYS A O 1
ATOM 3421 N N . LYS A 1 433 ? -19.602 -4.279 21.209 1.00 97.50 433 LYS A N 1
ATOM 3422 C CA . LYS A 1 433 ? -20.828 -5.089 21.160 1.00 97.50 433 LYS A CA 1
ATOM 3423 C C . LYS A 1 433 ? -22.002 -4.285 20.589 1.00 97.50 433 LYS A C 1
ATOM 3425 O O . LYS A 1 433 ? -21.970 -3.058 20.667 1.00 97.50 433 LYS A O 1
ATOM 3430 N N . PRO A 1 434 ? -23.075 -4.938 20.108 1.00 97.94 434 PRO A N 1
ATOM 3431 C CA . PRO A 1 434 ? -24.207 -4.231 19.516 1.00 97.94 434 PRO A CA 1
ATOM 3432 C C . PRO A 1 434 ? -24.839 -3.168 20.422 1.00 97.94 434 PRO A C 1
ATOM 3434 O O . PRO A 1 434 ? -25.065 -2.046 19.975 1.00 97.94 434 PRO A O 1
ATOM 3437 N N . ASP A 1 435 ? -25.062 -3.468 21.702 1.00 97.12 435 ASP A N 1
ATOM 3438 C CA . ASP A 1 435 ? -25.637 -2.496 22.645 1.00 97.12 435 ASP A CA 1
ATOM 3439 C C . ASP A 1 435 ? -24.656 -1.361 22.980 1.00 97.12 435 ASP A C 1
ATOM 3441 O O . ASP A 1 435 ? -25.056 -0.200 23.102 1.00 97.12 435 ASP A O 1
ATOM 3445 N N . SER A 1 436 ? -23.358 -1.671 23.064 1.00 97.69 436 SER A N 1
ATOM 3446 C CA . SER A 1 436 ? -22.300 -0.669 23.226 1.00 97.69 436 SER A CA 1
ATOM 3447 C C . SER A 1 436 ? -22.222 0.252 22.004 1.00 97.69 436 SER A C 1
ATOM 3449 O O . SER A 1 436 ? -22.074 1.459 22.161 1.00 97.69 436 SER A O 1
ATOM 3451 N N . ALA A 1 437 ? -22.390 -0.280 20.792 1.00 98.31 437 ALA A N 1
ATOM 3452 C CA . ALA A 1 437 ? -22.413 0.505 19.562 1.00 98.31 437 ALA A CA 1
ATOM 3453 C C . ALA A 1 437 ? -23.610 1.468 19.531 1.00 98.31 437 ALA A C 1
ATOM 3455 O O . ALA A 1 437 ? -23.420 2.650 19.242 1.00 98.31 437 ALA A O 1
ATOM 3456 N N . THR A 1 438 ? -24.808 1.001 19.915 1.00 98.44 438 THR A N 1
ATOM 3457 C CA . THR A 1 438 ? -25.996 1.855 20.092 1.00 98.44 438 THR A CA 1
ATOM 3458 C C . THR A 1 438 ? -25.702 3.002 21.055 1.00 98.44 438 THR A C 1
ATOM 3460 O O . THR A 1 438 ? -25.881 4.169 20.710 1.00 98.44 438 THR A O 1
ATOM 3463 N N . LEU A 1 439 ? -25.225 2.681 22.264 1.00 98.06 439 LEU A N 1
ATOM 3464 C CA . LEU A 1 439 ? -24.963 3.675 23.304 1.00 98.06 439 LEU A CA 1
ATOM 3465 C C . LEU A 1 439 ? -23.910 4.697 22.856 1.00 98.06 439 LEU A C 1
ATOM 3467 O O . LEU A 1 439 ? -24.129 5.901 22.971 1.00 98.06 439 LEU A O 1
ATOM 3471 N N . LEU A 1 440 ? -22.785 4.220 22.322 1.00 98.38 440 LEU A N 1
ATOM 3472 C CA . LEU A 1 440 ? -21.661 5.058 21.925 1.00 98.38 440 LEU A CA 1
ATOM 3473 C C . LEU A 1 440 ? -22.035 6.012 20.790 1.00 98.38 440 LEU A C 1
ATOM 3475 O O . LEU A 1 440 ? -21.806 7.214 20.904 1.00 98.38 440 LEU A O 1
ATOM 3479 N N . VAL A 1 441 ? -22.617 5.491 19.707 1.00 98.56 441 VAL A N 1
ATOM 3480 C CA . VAL A 1 441 ? -22.944 6.290 18.516 1.00 98.56 441 VAL A CA 1
ATOM 3481 C C . VAL A 1 441 ? -24.019 7.311 18.853 1.00 98.56 441 VAL A C 1
ATOM 3483 O O . VAL A 1 441 ? -23.828 8.493 18.577 1.00 98.56 441 VAL A O 1
ATOM 3486 N N . LYS A 1 442 ? -25.092 6.896 19.537 1.00 98.50 442 LYS A N 1
ATOM 3487 C CA . LYS A 1 442 ? -26.157 7.803 19.975 1.00 98.50 442 LYS A CA 1
ATOM 3488 C C . LYS A 1 442 ? -25.616 8.970 20.791 1.00 98.50 442 LYS A C 1
ATOM 3490 O O . LYS A 1 442 ? -25.957 10.119 20.520 1.00 98.50 442 LYS A O 1
ATOM 3495 N N . THR A 1 443 ? -24.780 8.686 21.790 1.00 98.38 443 THR A N 1
ATOM 3496 C CA . THR A 1 443 ? -24.207 9.731 22.640 1.00 98.38 443 THR A CA 1
ATOM 3497 C C . THR A 1 443 ? -23.249 10.620 21.856 1.00 98.38 443 THR A C 1
ATOM 3499 O O . THR A 1 443 ? -23.338 11.836 21.966 1.00 98.38 443 THR A O 1
ATOM 3502 N N . LEU A 1 444 ? -22.377 10.067 21.012 1.00 98.50 444 LEU A N 1
ATOM 3503 C CA . LEU A 1 444 ? -21.464 10.886 20.212 1.00 98.50 444 LEU A CA 1
ATOM 3504 C C . LEU A 1 444 ? -22.216 11.798 19.230 1.00 98.50 444 LEU A C 1
ATOM 3506 O O . LEU A 1 444 ? -21.898 12.981 19.164 1.00 98.50 444 LEU A O 1
ATOM 3510 N N . LYS A 1 445 ? -23.270 11.317 18.555 1.00 97.88 445 LYS A N 1
ATOM 3511 C CA . LYS A 1 445 ? -24.110 12.150 17.669 1.00 97.88 445 LYS A CA 1
ATOM 3512 C C . LYS A 1 445 ? -24.798 13.311 18.397 1.00 97.88 445 LYS A C 1
ATOM 3514 O O . LYS A 1 445 ? -25.170 14.286 17.753 1.00 97.88 445 LYS A O 1
ATOM 3519 N N . GLN A 1 446 ? -24.993 13.210 19.713 1.00 98.12 446 GLN A N 1
ATOM 3520 C CA . GLN A 1 446 ? -25.551 14.287 20.541 1.00 98.12 446 GLN A CA 1
ATOM 3521 C C . GLN A 1 446 ? -24.491 15.292 21.011 1.00 98.12 446 GLN A C 1
ATOM 3523 O O . GLN A 1 446 ? -24.835 16.419 21.360 1.00 98.12 446 GLN A O 1
ATOM 3528 N N . GLU A 1 447 ? -23.222 14.888 21.046 1.00 98.31 447 GLU A N 1
ATOM 3529 C CA . GLU A 1 447 ? -22.147 15.620 21.722 1.00 98.31 447 GLU A CA 1
ATOM 3530 C C . GLU A 1 447 ? -21.157 16.302 20.765 1.00 98.31 447 GLU A C 1
ATOM 3532 O O . GLU A 1 447 ? -20.455 17.217 21.202 1.00 98.31 447 GLU A O 1
ATOM 3537 N N . ILE A 1 448 ? -21.096 15.876 19.497 1.00 98.12 448 ILE A N 1
ATOM 3538 C CA . ILE A 1 448 ? -20.241 16.447 18.442 1.00 98.12 448 ILE A CA 1
ATOM 3539 C C . ILE A 1 448 ? -21.034 16.723 17.153 1.00 98.12 448 ILE A C 1
ATOM 3541 O O . ILE A 1 448 ? -22.077 16.118 16.907 1.00 98.12 448 ILE A O 1
ATOM 3545 N N . GLY A 1 449 ? -20.543 17.647 16.323 1.00 97.25 449 GLY A N 1
ATOM 3546 C CA . GLY A 1 449 ? -21.186 18.107 15.085 1.00 97.25 449 GLY A CA 1
ATOM 3547 C C . GLY A 1 449 ? -20.615 17.529 13.784 1.00 97.25 449 GLY A C 1
ATOM 3548 O O . GLY A 1 449 ? -21.125 17.851 12.708 1.00 97.25 449 GLY A O 1
ATOM 3549 N N . ILE A 1 450 ? -19.571 16.700 13.859 1.00 98.62 450 ILE A N 1
ATOM 3550 C CA . ILE A 1 450 ? -18.928 16.050 12.704 1.00 98.62 450 ILE A CA 1
ATOM 3551 C C . ILE A 1 450 ? -19.425 14.602 12.494 1.00 98.62 450 ILE A C 1
ATOM 3553 O O . ILE A 1 450 ? -19.877 13.972 13.453 1.00 98.62 450 ILE A O 1
ATOM 3557 N N . PRO A 1 451 ? -19.355 14.052 11.263 1.00 98.81 451 PRO A N 1
ATOM 3558 C CA . PRO A 1 451 ? -19.728 12.669 10.977 1.00 98.81 451 PRO A CA 1
ATOM 3559 C C . PRO A 1 451 ? -18.945 11.644 11.797 1.00 98.81 451 PRO A C 1
ATOM 3561 O O . PRO A 1 451 ? -17.768 11.849 12.107 1.00 98.81 451 PRO A O 1
ATOM 3564 N N . ILE A 1 452 ? -19.586 10.510 12.071 1.00 98.88 452 ILE A N 1
ATOM 3565 C CA . ILE A 1 452 ? -18.994 9.358 12.748 1.00 98.88 452 ILE A CA 1
ATOM 3566 C C . ILE A 1 452 ? -18.756 8.233 11.742 1.00 98.88 452 ILE A C 1
ATOM 3568 O O . ILE A 1 452 ? -19.671 7.791 11.043 1.00 98.88 452 ILE A O 1
ATOM 3572 N N . HIS A 1 453 ? -17.525 7.732 11.728 1.00 98.94 453 HIS A N 1
ATOM 3573 C CA . HIS A 1 453 ? -17.085 6.600 10.925 1.00 98.94 453 HIS A CA 1
ATOM 3574 C C . HIS A 1 453 ? -16.764 5.413 11.834 1.00 98.94 453 HIS A C 1
ATOM 3576 O O . HIS A 1 453 ? -15.843 5.463 12.647 1.00 98.94 453 HIS A O 1
ATOM 3582 N N . PHE A 1 454 ? -17.536 4.335 11.736 1.00 98.88 454 PHE A N 1
ATOM 3583 C CA . PHE A 1 454 ? -17.355 3.148 12.567 1.00 98.88 454 PHE A CA 1
ATOM 3584 C C . PHE A 1 454 ? -16.518 2.092 11.843 1.00 98.88 454 PHE A C 1
ATOM 3586 O O . PHE A 1 454 ? -16.934 1.522 10.834 1.00 98.88 454 PHE A O 1
ATOM 3593 N N . HIS A 1 455 ? -15.336 1.818 12.384 1.00 98.81 455 HIS A N 1
ATOM 3594 C CA . HIS A 1 455 ? -14.437 0.769 11.927 1.00 98.81 455 HIS A CA 1
ATOM 3595 C C . HIS A 1 455 ? -14.394 -0.347 12.966 1.00 98.81 455 HIS A C 1
ATOM 3597 O O . HIS A 1 455 ? -14.109 -0.081 14.132 1.00 98.81 455 HIS A O 1
ATOM 3603 N N . THR A 1 456 ? -14.619 -1.593 12.553 1.00 98.25 456 THR A N 1
ATOM 3604 C CA . THR A 1 456 ? -14.550 -2.759 13.444 1.00 98.25 456 THR A CA 1
ATOM 3605 C C . THR A 1 456 ? -14.019 -3.999 12.718 1.00 98.25 456 THR A C 1
ATOM 3607 O O . THR A 1 456 ? -13.991 -4.043 11.487 1.00 98.25 456 THR A O 1
ATOM 3610 N N . HIS A 1 457 ? -13.586 -5.002 13.479 1.00 96.56 457 HIS A N 1
ATOM 3611 C CA . HIS A 1 457 ? -13.188 -6.319 12.980 1.00 96.56 457 HIS A CA 1
ATOM 3612 C C . HIS A 1 457 ? -14.212 -7.370 13.412 1.00 96.56 457 HIS A C 1
ATOM 3614 O O . HIS A 1 457 ? -14.675 -7.360 14.547 1.00 96.56 457 HIS A O 1
ATOM 3620 N N . ASP A 1 458 ? -14.518 -8.327 12.547 1.00 95.50 458 ASP A N 1
ATOM 3621 C CA . ASP A 1 458 ? -15.513 -9.377 12.776 1.00 95.50 458 ASP A CA 1
ATOM 3622 C C . ASP A 1 458 ? -14.958 -10.574 13.567 1.00 95.50 458 ASP A C 1
ATOM 3624 O O . ASP A 1 458 ? -15.420 -11.705 13.426 1.00 95.50 458 ASP A O 1
ATOM 3628 N N . THR A 1 459 ? -13.952 -10.336 14.418 1.00 92.44 459 THR A N 1
ATOM 3629 C CA . THR A 1 459 ? -13.235 -11.385 15.160 1.00 92.44 459 THR A CA 1
ATOM 3630 C C . THR A 1 459 ? -14.190 -12.175 16.058 1.00 92.44 459 THR A C 1
ATOM 3632 O O . THR A 1 459 ? -14.100 -13.400 16.137 1.00 92.44 459 THR A O 1
ATOM 3635 N N . ALA A 1 460 ? -15.151 -11.488 16.689 1.00 92.06 460 ALA A N 1
ATOM 3636 C CA . ALA A 1 460 ? -16.210 -12.110 17.488 1.00 92.06 460 ALA A CA 1
ATOM 3637 C C . ALA A 1 460 ? -17.367 -12.687 16.650 1.00 92.06 460 ALA A C 1
ATOM 3639 O O . ALA A 1 460 ? -18.231 -13.362 17.207 1.00 92.06 460 ALA A O 1
ATOM 3640 N N . GLY A 1 461 ? -17.404 -12.432 15.339 1.00 93.88 461 GLY A N 1
ATOM 3641 C CA . GLY A 1 461 ? -18.437 -12.923 14.426 1.00 93.88 461 GLY A CA 1
ATOM 3642 C C . GLY A 1 461 ? -19.814 -12.273 14.601 1.00 93.88 461 GLY A C 1
ATOM 3643 O O . GLY A 1 461 ? -20.810 -12.834 14.142 1.00 93.88 461 GLY A O 1
ATOM 3644 N N . ILE A 1 462 ? -19.905 -11.132 15.297 1.00 95.75 462 ILE A N 1
ATOM 3645 C CA . ILE A 1 462 ? -21.177 -10.444 15.579 1.00 95.75 462 ILE A CA 1
ATOM 3646 C C . ILE A 1 462 ? -21.173 -8.969 15.159 1.00 95.75 462 ILE A C 1
ATOM 3648 O O . ILE A 1 462 ? -22.109 -8.232 15.471 1.00 95.75 462 ILE A O 1
ATOM 3652 N N . GLN A 1 463 ? -20.150 -8.498 14.449 1.00 97.06 463 GLN A N 1
ATOM 3653 C CA . GLN A 1 463 ? -19.915 -7.059 14.297 1.00 97.06 463 GLN A CA 1
ATOM 3654 C C . GLN A 1 463 ? -20.780 -6.420 13.219 1.00 97.06 463 GLN A C 1
ATOM 3656 O O . GLN A 1 463 ? -21.041 -5.217 13.273 1.00 97.06 463 GLN A O 1
ATOM 3661 N N . ALA A 1 464 ? -21.334 -7.226 12.312 1.00 98.12 464 ALA A N 1
ATOM 3662 C CA . ALA A 1 464 ? -22.446 -6.795 11.473 1.00 98.12 464 ALA A CA 1
ATOM 3663 C C . ALA A 1 464 ? -23.634 -6.291 12.321 1.00 98.12 464 ALA A C 1
ATOM 3665 O O . ALA A 1 464 ? -24.231 -5.270 11.985 1.00 98.12 464 ALA A O 1
ATOM 3666 N N . ALA A 1 465 ? -23.933 -6.935 13.459 1.00 98.25 465 ALA A N 1
ATOM 3667 C CA . ALA A 1 465 ? -24.987 -6.474 14.363 1.00 98.25 465 ALA A CA 1
ATOM 3668 C C . ALA A 1 465 ? -24.626 -5.139 15.034 1.00 98.25 465 ALA A C 1
ATOM 3670 O O . ALA A 1 465 ? -25.489 -4.273 15.159 1.00 98.25 465 ALA A O 1
ATOM 3671 N N . SER A 1 466 ? -23.355 -4.924 15.387 1.00 98.44 466 SER A N 1
ATOM 3672 C CA . SER A 1 466 ? -22.882 -3.624 15.881 1.00 98.44 466 SER A CA 1
ATOM 3673 C C . SER A 1 466 ? -23.041 -2.513 14.845 1.00 98.44 466 SER A C 1
ATOM 3675 O O . SER A 1 466 ? -23.482 -1.420 15.196 1.00 98.44 466 SER A O 1
ATOM 3677 N N . ILE A 1 467 ? -22.765 -2.795 13.566 1.00 98.69 467 ILE A N 1
ATOM 3678 C CA . ILE A 1 467 ? -23.010 -1.846 12.471 1.00 98.69 467 ILE A CA 1
ATOM 3679 C C . ILE A 1 467 ? -24.508 -1.545 12.335 1.00 98.69 467 ILE A C 1
ATOM 3681 O O . ILE A 1 467 ? -24.872 -0.378 12.230 1.00 98.69 467 ILE A O 1
ATOM 3685 N N . PHE A 1 468 ? -25.389 -2.551 12.366 1.00 98.56 468 PHE A N 1
ATOM 3686 C CA . PHE A 1 468 ? -26.838 -2.324 12.261 1.00 98.56 468 PHE A CA 1
ATOM 3687 C C . PHE A 1 468 ? -27.386 -1.481 13.417 1.00 98.56 468 PHE A C 1
ATOM 3689 O O . PHE A 1 468 ? -28.148 -0.541 13.186 1.00 98.56 468 PHE A O 1
ATOM 3696 N N . ASN A 1 469 ? -26.960 -1.778 14.643 1.00 98.44 469 ASN A N 1
ATOM 3697 C CA . ASN A 1 469 ? -27.334 -1.019 15.830 1.00 98.44 469 ASN A CA 1
ATOM 3698 C C . ASN A 1 469 ? -26.834 0.431 15.763 1.00 98.44 469 ASN A C 1
ATOM 3700 O O . ASN A 1 469 ? -27.601 1.363 15.996 1.00 98.44 469 ASN A O 1
ATOM 3704 N N . ALA A 1 470 ? -25.578 0.640 15.365 1.00 98.38 470 ALA A N 1
ATOM 3705 C CA . ALA A 1 470 ? -25.036 1.975 15.135 1.00 98.38 470 ALA A CA 1
ATOM 3706 C C . ALA A 1 470 ? -25.788 2.723 14.017 1.00 98.38 470 ALA A C 1
ATOM 3708 O O . ALA A 1 470 ? -26.075 3.912 14.144 1.00 98.38 470 ALA A O 1
ATOM 3709 N N . ALA A 1 471 ? -26.153 2.033 12.932 1.00 98.12 471 ALA A N 1
ATOM 3710 C CA . ALA A 1 471 ? -26.909 2.610 11.824 1.00 98.12 471 ALA A CA 1
ATOM 3711 C C . ALA A 1 471 ? -28.300 3.093 12.260 1.00 98.12 471 ALA A C 1
ATOM 3713 O O . ALA A 1 471 ? -28.736 4.156 11.814 1.00 98.12 471 ALA A O 1
ATOM 3714 N N . ALA A 1 472 ? -28.969 2.360 13.157 1.00 97.62 472 ALA A N 1
ATOM 3715 C CA . ALA A 1 472 ? -30.243 2.775 13.747 1.00 97.62 472 ALA A CA 1
ATOM 3716 C C . ALA A 1 472 ? -30.122 4.088 14.548 1.00 97.62 472 ALA A C 1
ATOM 3718 O O . ALA A 1 472 ? -31.065 4.875 14.584 1.00 97.62 472 ALA A O 1
ATOM 3719 N N . GLU A 1 473 ? -28.942 4.368 15.103 1.00 97.88 473 GLU A N 1
ATOM 3720 C CA . GLU A 1 473 ? -28.605 5.616 15.803 1.00 97.88 473 GLU A CA 1
ATOM 3721 C C . GLU A 1 473 ? -27.923 6.651 14.882 1.00 97.88 473 GLU A C 1
ATOM 3723 O O . GLU A 1 473 ? -27.190 7.525 15.341 1.00 97.88 473 GLU A O 1
ATOM 3728 N N . GLN A 1 474 ? -28.191 6.583 13.571 1.00 97.19 474 GLN A N 1
ATOM 3729 C CA . GLN A 1 474 ? -27.719 7.535 12.554 1.00 97.19 474 GLN A CA 1
ATOM 3730 C C . GLN A 1 474 ? -26.190 7.575 12.370 1.00 97.19 474 GLN A C 1
ATOM 3732 O O . GLN A 1 474 ? -25.629 8.636 12.087 1.00 97.19 474 GLN A O 1
ATOM 3737 N N . LEU A 1 475 ? -25.511 6.427 12.485 1.00 98.62 475 LEU A N 1
ATOM 3738 C CA . LEU A 1 475 ? -24.120 6.286 12.038 1.00 98.62 475 LEU A CA 1
ATOM 3739 C C . LEU A 1 475 ? -23.970 6.701 10.567 1.00 98.62 475 LEU A C 1
ATOM 3741 O O . LEU A 1 475 ? -24.732 6.238 9.715 1.00 98.62 475 LEU A O 1
ATOM 3745 N N . ASP A 1 476 ? -22.969 7.529 10.270 1.00 98.81 476 ASP A N 1
ATOM 3746 C CA . ASP A 1 476 ? -22.785 8.116 8.942 1.00 98.81 476 ASP A CA 1
ATOM 3747 C C . ASP A 1 476 ? -22.030 7.180 7.982 1.00 98.81 476 ASP A C 1
ATOM 3749 O O . ASP A 1 476 ? -22.455 6.987 6.840 1.00 98.81 476 ASP A O 1
ATOM 3753 N N . ILE A 1 477 ? -20.929 6.571 8.444 1.00 98.94 477 ILE A N 1
ATOM 3754 C CA . ILE A 1 477 ? -20.062 5.717 7.618 1.00 98.94 477 ILE A CA 1
ATOM 3755 C C . ILE A 1 477 ? -19.664 4.451 8.388 1.00 98.94 477 ILE A C 1
ATOM 3757 O O . ILE A 1 477 ? -19.367 4.515 9.582 1.00 98.94 477 ILE A O 1
ATOM 3761 N N . ALA A 1 478 ? -19.616 3.303 7.712 1.00 98.88 478 ALA A N 1
ATOM 3762 C CA . ALA A 1 478 ? -19.076 2.054 8.250 1.00 98.88 478 ALA A CA 1
ATOM 3763 C C . ALA A 1 478 ? -17.985 1.460 7.343 1.00 98.88 478 ALA A C 1
ATOM 3765 O O . ALA A 1 478 ? -18.059 1.555 6.118 1.00 98.88 478 ALA A O 1
ATOM 3766 N N . ASP A 1 479 ? -16.992 0.804 7.940 1.00 98.94 479 ASP A N 1
ATOM 3767 C CA . ASP A 1 479 ? -16.043 -0.032 7.198 1.00 98.94 479 ASP A CA 1
ATOM 3768 C C . ASP A 1 479 ? -16.591 -1.452 7.019 1.00 98.94 479 ASP A C 1
ATOM 3770 O O . ASP A 1 479 ? -17.072 -2.075 7.969 1.00 98.94 479 ASP A O 1
ATOM 3774 N N . ALA A 1 480 ? -16.449 -1.990 5.811 1.00 98.81 480 ALA A N 1
ATOM 3775 C CA . ALA A 1 480 ? -16.711 -3.388 5.498 1.00 98.81 480 ALA A CA 1
ATOM 3776 C C . ALA A 1 480 ? -15.731 -3.881 4.417 1.00 98.81 480 ALA A C 1
ATOM 3778 O O . ALA A 1 480 ? -15.101 -3.079 3.731 1.00 98.81 480 ALA A O 1
ATOM 3779 N N . ALA A 1 481 ? -15.604 -5.197 4.249 1.00 98.69 481 ALA A N 1
ATOM 3780 C CA . ALA A 1 481 ? -14.779 -5.793 3.194 1.00 98.69 481 ALA A CA 1
ATOM 3781 C C . ALA A 1 481 ? -15.637 -6.600 2.214 1.00 98.69 481 ALA A C 1
ATOM 3783 O O . ALA A 1 481 ? -16.677 -7.152 2.589 1.00 98.69 481 ALA A O 1
ATOM 3784 N N . MET A 1 482 ? -15.189 -6.711 0.960 1.00 98.50 482 MET A N 1
ATOM 3785 C CA . MET A 1 482 ? -15.824 -7.561 -0.050 1.00 98.50 482 MET A CA 1
ATOM 3786 C C . MET A 1 482 ? -15.947 -8.993 0.460 1.00 98.50 482 MET A C 1
ATOM 3788 O O . MET A 1 482 ? -15.038 -9.501 1.115 1.00 98.50 482 MET A O 1
ATOM 3792 N N . ALA A 1 483 ? -17.050 -9.671 0.132 1.00 98.00 483 ALA A N 1
ATOM 3793 C CA . ALA A 1 483 ? -17.402 -10.960 0.730 1.00 98.00 483 ALA A CA 1
ATOM 3794 C C . ALA A 1 483 ? -16.252 -11.995 0.822 1.00 98.00 483 ALA A C 1
ATOM 3796 O O . ALA A 1 483 ? -16.042 -12.534 1.912 1.00 98.00 483 ALA A O 1
ATOM 3797 N N . PRO A 1 484 ? -15.448 -12.256 -0.233 1.00 97.44 484 PRO A N 1
ATOM 3798 C CA . PRO A 1 484 ? -14.354 -13.229 -0.174 1.00 97.44 484 PRO A CA 1
ATOM 3799 C C . PRO A 1 484 ? -13.158 -12.775 0.662 1.00 97.44 484 PRO A C 1
ATOM 3801 O O . PRO A 1 484 ? -12.235 -13.557 0.844 1.00 97.44 484 PRO A O 1
ATOM 3804 N N . MET A 1 485 ? -13.143 -11.533 1.127 1.00 97.38 485 MET A N 1
ATOM 3805 C CA . MET A 1 485 ? -12.071 -10.908 1.897 1.00 97.38 485 MET A CA 1
ATOM 3806 C C . MET A 1 485 ? -12.575 -10.411 3.259 1.00 97.38 485 MET A C 1
ATOM 3808 O O . MET A 1 485 ? -11.902 -9.611 3.890 1.00 97.38 485 MET A O 1
ATOM 3812 N N . SER A 1 486 ? -13.740 -10.881 3.710 1.00 96.94 486 SER A N 1
ATOM 3813 C CA . SER A 1 486 ? -14.405 -10.458 4.950 1.00 96.94 486 SER A CA 1
ATOM 3814 C C . SER A 1 486 ? -14.480 -11.578 5.995 1.00 96.94 486 SER A C 1
ATOM 3816 O O . SER A 1 486 ? -14.199 -12.741 5.689 1.00 96.94 486 SER A O 1
ATOM 3818 N N . GLY A 1 487 ? -14.900 -11.227 7.213 1.00 94.12 487 GLY A N 1
ATOM 3819 C CA . GLY A 1 487 ? -15.109 -12.155 8.326 1.00 94.12 487 GLY A CA 1
ATOM 3820 C C . GLY A 1 487 ? -13.823 -12.552 9.058 1.00 94.12 487 GLY A C 1
ATOM 3821 O O . GLY A 1 487 ? -12.706 -12.236 8.635 1.00 94.12 487 GLY A O 1
ATOM 3822 N N . GLY A 1 488 ? -13.979 -13.256 10.182 1.00 92.12 488 GLY A N 1
ATOM 3823 C CA . GLY A 1 488 ? -12.857 -13.622 11.047 1.00 92.12 488 GLY A CA 1
ATOM 3824 C C . GLY A 1 488 ? -12.114 -12.373 11.518 1.00 92.12 488 GLY A C 1
ATOM 3825 O O . GLY A 1 488 ? -12.724 -11.407 11.947 1.00 92.12 488 GLY A O 1
ATOM 3826 N N . THR A 1 489 ? -10.791 -12.337 11.388 1.00 92.44 489 THR A N 1
ATOM 3827 C CA . THR A 1 489 ? -10.007 -11.155 11.782 1.00 92.44 489 THR A CA 1
ATOM 3828 C C . THR A 1 489 ? -10.136 -9.966 10.825 1.00 92.44 489 THR A C 1
ATOM 3830 O O . THR A 1 489 ? -9.518 -8.938 11.082 1.00 92.44 489 THR A O 1
ATOM 3833 N N . SER A 1 490 ? -10.887 -10.075 9.724 1.00 95.31 490 SER A N 1
ATOM 3834 C CA . SER A 1 490 ? -11.160 -8.971 8.795 1.00 95.31 490 SER A CA 1
ATOM 3835 C C . SER A 1 490 ? -12.393 -8.155 9.205 1.00 95.31 490 SER A C 1
ATOM 3837 O O . SER A 1 490 ? -12.962 -8.365 10.268 1.00 95.31 490 SER A O 1
ATOM 3839 N N . GLN A 1 491 ? -12.819 -7.213 8.367 1.00 98.00 491 GLN A N 1
ATOM 3840 C CA . GLN A 1 491 ? -14.061 -6.469 8.541 1.00 98.00 491 GLN A CA 1
ATOM 3841 C C . GLN A 1 491 ? -15.301 -7.345 8.274 1.00 98.00 491 GLN A C 1
ATOM 3843 O O . GLN A 1 491 ? -15.210 -8.364 7.577 1.00 98.00 491 GLN A O 1
ATOM 3848 N N . PRO A 1 492 ? -16.482 -6.926 8.764 1.00 98.31 492 PRO A N 1
ATOM 3849 C CA . PRO A 1 492 ? -17.757 -7.525 8.387 1.00 98.31 492 PRO A CA 1
ATOM 3850 C C . PRO A 1 492 ? -18.009 -7.516 6.869 1.00 98.31 492 PRO A C 1
ATOM 3852 O O . PRO A 1 492 ? -17.467 -6.702 6.118 1.00 98.31 492 PRO A O 1
ATOM 3855 N N . ASN A 1 493 ? -18.856 -8.437 6.415 1.00 98.38 493 ASN A N 1
ATOM 3856 C CA . ASN A 1 493 ? -19.114 -8.680 4.996 1.00 98.38 493 ASN A CA 1
ATOM 3857 C C . ASN A 1 493 ? -19.984 -7.586 4.349 1.00 98.38 493 ASN A C 1
ATOM 3859 O O . ASN A 1 493 ? -21.195 -7.517 4.589 1.00 98.38 493 ASN A O 1
ATOM 3863 N N . LEU A 1 494 ? -19.375 -6.791 3.462 1.00 98.62 494 LEU A N 1
ATOM 3864 C CA . LEU A 1 494 ? -20.004 -5.669 2.760 1.00 98.62 494 LEU A CA 1
ATOM 3865 C C . LEU A 1 494 ? -21.244 -6.098 1.966 1.00 98.62 494 LEU A C 1
ATOM 3867 O O . LEU A 1 494 ? -22.314 -5.519 2.151 1.00 98.62 494 LEU A O 1
ATOM 3871 N N . ASN A 1 495 ? -21.125 -7.127 1.119 1.00 98.25 495 ASN A N 1
ATOM 3872 C CA . ASN A 1 495 ? -22.213 -7.597 0.252 1.00 98.25 495 ASN A CA 1
ATOM 3873 C C . ASN A 1 495 ? -23.469 -7.935 1.070 1.00 98.25 495 ASN A C 1
ATOM 3875 O O . ASN A 1 495 ? -24.582 -7.528 0.729 1.00 98.25 495 ASN A O 1
ATOM 3879 N N . THR A 1 496 ? -23.292 -8.660 2.177 1.00 97.44 496 THR A N 1
ATOM 3880 C CA . THR A 1 496 ? -24.416 -9.100 3.014 1.00 97.44 496 THR A CA 1
ATOM 3881 C C . THR A 1 496 ? -25.013 -7.980 3.857 1.00 97.44 496 THR A C 1
ATOM 3883 O O . THR A 1 496 ? -26.231 -7.944 4.011 1.00 97.44 496 THR A O 1
ATOM 3886 N N . ILE A 1 497 ? -24.201 -7.039 4.351 1.00 98.12 497 ILE A N 1
ATOM 3887 C CA . ILE A 1 497 ? -24.692 -5.876 5.102 1.00 98.12 497 ILE A CA 1
ATOM 3888 C C . ILE A 1 497 ? -25.515 -4.966 4.187 1.00 98.12 497 ILE A C 1
ATOM 3890 O O . ILE A 1 497 ? -26.621 -4.568 4.551 1.00 98.12 497 ILE A O 1
ATOM 3894 N N . VAL A 1 498 ? -25.025 -4.695 2.972 1.00 98.00 498 VAL A N 1
ATOM 3895 C CA . VAL A 1 498 ? -25.769 -3.931 1.958 1.00 98.00 498 VAL A CA 1
ATOM 3896 C C . VAL A 1 498 ? -27.081 -4.637 1.606 1.00 98.00 498 VAL A C 1
ATOM 3898 O O . VAL A 1 498 ? -28.131 -3.997 1.570 1.00 98.00 498 VAL A O 1
ATOM 3901 N N . GLY A 1 499 ? -27.050 -5.961 1.417 1.00 97.19 499 GLY A N 1
ATOM 3902 C CA . GLY A 1 499 ? -28.254 -6.760 1.179 1.00 97.19 499 GLY A CA 1
ATOM 3903 C C . GLY A 1 499 ? -29.258 -6.708 2.338 1.00 97.19 499 GLY A C 1
ATOM 3904 O O . GLY A 1 499 ? -30.456 -6.564 2.104 1.00 97.19 499 GLY A O 1
ATOM 3905 N N . ALA A 1 500 ? -28.784 -6.769 3.584 1.00 97.38 500 ALA A N 1
ATOM 3906 C CA . ALA A 1 500 ? -29.629 -6.711 4.777 1.00 97.38 500 ALA A CA 1
ATOM 3907 C C . ALA A 1 500 ? -30.300 -5.339 4.965 1.00 97.38 500 ALA A C 1
ATOM 3909 O O . ALA A 1 500 ? -31.430 -5.262 5.444 1.00 97.38 500 ALA A O 1
ATOM 3910 N N . LEU A 1 501 ? -29.636 -4.256 4.551 1.00 97.00 501 LEU A N 1
ATOM 3911 C CA . LEU A 1 501 ? -30.159 -2.891 4.646 1.00 97.00 501 LEU A CA 1
ATOM 3912 C C . LEU A 1 501 ? -31.033 -2.476 3.449 1.00 97.00 501 LEU A C 1
ATOM 3914 O O . LEU A 1 501 ? -31.524 -1.351 3.431 1.00 97.00 501 LEU A O 1
ATOM 3918 N N . GLN A 1 502 ? -31.272 -3.349 2.462 1.00 94.25 502 GLN A N 1
ATOM 3919 C CA . GLN A 1 502 ? -31.964 -2.998 1.211 1.00 94.25 502 GLN A CA 1
ATOM 3920 C C . GLN A 1 502 ? -33.352 -2.360 1.414 1.00 94.25 502 GLN A C 1
ATOM 3922 O O . GLN A 1 502 ? -33.778 -1.546 0.591 1.00 94.25 502 GLN A O 1
ATOM 3927 N N . PHE A 1 503 ? -34.047 -2.730 2.491 1.00 94.69 503 PHE A N 1
ATOM 3928 C CA . PHE A 1 503 ? -35.391 -2.250 2.828 1.00 94.69 503 PHE A CA 1
ATOM 3929 C C . PHE A 1 503 ? -35.436 -1.475 4.153 1.00 94.69 503 PHE A C 1
ATOM 3931 O O . PHE A 1 503 ? -36.501 -1.358 4.753 1.00 94.69 503 PHE A O 1
ATOM 3938 N N . SER A 1 504 ? -34.291 -0.978 4.632 1.00 95.69 504 SER A N 1
ATOM 3939 C CA . SER A 1 504 ? -34.221 -0.135 5.828 1.00 95.69 504 SER A CA 1
ATOM 3940 C C . SER A 1 504 ? -34.189 1.352 5.467 1.00 95.69 504 SER A C 1
ATOM 3942 O O . SER A 1 504 ? -33.818 1.732 4.355 1.00 95.69 504 SER A O 1
ATOM 3944 N N . ASP A 1 505 ? -34.495 2.214 6.438 1.00 95.50 505 ASP A N 1
ATOM 3945 C CA . ASP A 1 505 ? -34.400 3.673 6.275 1.00 95.50 505 ASP A CA 1
ATOM 3946 C C . ASP A 1 505 ? -32.962 4.171 6.068 1.00 95.50 505 ASP A C 1
ATOM 3948 O O . ASP A 1 505 ? -32.758 5.316 5.671 1.00 95.50 505 ASP A O 1
ATOM 3952 N N . ARG A 1 506 ? -31.965 3.316 6.334 1.00 97.44 506 ARG A N 1
ATOM 3953 C CA . ARG A 1 506 ? -30.531 3.586 6.162 1.00 97.44 506 ARG A CA 1
ATOM 3954 C C . ARG A 1 506 ? -29.953 2.885 4.928 1.00 97.44 506 ARG A C 1
ATOM 3956 O O . ARG A 1 506 ? -28.737 2.705 4.857 1.00 97.44 506 ARG A O 1
ATOM 3963 N N . LYS A 1 507 ? -30.801 2.467 3.977 1.00 97.81 507 LYS A N 1
ATOM 3964 C CA . LYS A 1 507 ? -30.410 1.762 2.747 1.00 97.81 507 LYS A CA 1
ATOM 3965 C C . LYS A 1 507 ? -29.200 2.432 2.066 1.00 97.81 507 LYS A C 1
ATOM 3967 O O . LYS A 1 507 ? -29.328 3.578 1.637 1.00 97.81 507 LYS A O 1
ATOM 3972 N N . PRO A 1 508 ? -28.074 1.719 1.889 1.00 97.69 508 PRO A N 1
ATOM 3973 C CA . PRO A 1 508 ? -26.914 2.228 1.160 1.00 97.69 508 PRO A CA 1
ATOM 3974 C C . PRO A 1 508 ? -27.217 2.435 -0.324 1.00 97.69 508 PRO A C 1
ATOM 3976 O O . PRO A 1 508 ? -27.929 1.636 -0.938 1.00 97.69 508 PRO A O 1
ATOM 3979 N N . ASP A 1 509 ? -26.614 3.457 -0.927 1.00 96.19 509 ASP A N 1
ATOM 3980 C CA . ASP A 1 509 ? -26.695 3.698 -2.372 1.00 96.19 509 ASP A CA 1
ATOM 3981 C C . ASP A 1 509 ? -25.629 2.892 -3.138 1.00 96.19 509 ASP A C 1
ATOM 3983 O O . ASP A 1 509 ? -24.768 3.438 -3.823 1.00 96.19 509 ASP A O 1
ATOM 3987 N N . LEU A 1 510 ? -25.643 1.567 -2.964 1.00 97.00 510 LEU A N 1
ATOM 3988 C CA . LEU A 1 510 ? -24.697 0.638 -3.587 1.00 97.00 510 LEU A CA 1
ATOM 3989 C C . LEU A 1 510 ? -25.436 -0.427 -4.400 1.00 97.00 510 LEU A C 1
ATOM 3991 O O . LEU A 1 510 ? -26.450 -0.979 -3.965 1.00 97.00 510 LEU A O 1
ATOM 3995 N N . ASN A 1 511 ? -24.910 -0.741 -5.584 1.00 95.19 511 ASN A N 1
ATOM 3996 C CA . ASN A 1 511 ? -25.469 -1.772 -6.452 1.00 95.19 511 ASN A CA 1
ATOM 3997 C C . ASN A 1 511 ? -24.986 -3.161 -6.006 1.00 95.19 511 ASN A C 1
ATOM 3999 O O . ASN A 1 511 ? -23.809 -3.486 -6.133 1.00 95.19 511 ASN A O 1
ATOM 4003 N N . ARG A 1 512 ? -25.907 -3.994 -5.513 1.00 94.94 512 ARG A N 1
ATOM 4004 C CA . ARG A 1 512 ? -25.602 -5.347 -5.035 1.00 94.94 512 ARG A CA 1
ATOM 4005 C C . ARG A 1 512 ? -25.025 -6.259 -6.121 1.00 94.94 512 ARG A C 1
ATOM 4007 O O . ARG A 1 512 ? -24.059 -6.957 -5.843 1.00 94.94 512 ARG A O 1
ATOM 4014 N N . ASP A 1 513 ? -25.580 -6.235 -7.330 1.00 95.75 513 ASP A N 1
ATOM 4015 C CA . ASP A 1 513 ? -25.113 -7.100 -8.420 1.00 95.75 513 ASP A CA 1
ATOM 4016 C C . ASP A 1 513 ? -23.667 -6.742 -8.799 1.00 95.75 513 ASP A C 1
ATOM 4018 O O . ASP A 1 513 ? -22.823 -7.618 -8.957 1.00 95.75 513 ASP A O 1
ATOM 4022 N N . ALA A 1 514 ? -23.348 -5.443 -8.819 1.00 97.00 514 ALA A N 1
ATOM 4023 C CA . ALA A 1 514 ? -21.980 -4.962 -8.999 1.00 97.00 514 ALA A CA 1
ATOM 4024 C C . ALA A 1 514 ? -21.028 -5.435 -7.884 1.00 97.00 514 ALA A C 1
ATOM 4026 O O . ALA A 1 514 ? -19.898 -5.835 -8.170 1.00 97.00 514 ALA A O 1
ATOM 4027 N N . LEU A 1 515 ? -21.468 -5.410 -6.619 1.00 98.00 515 LEU A N 1
ATOM 4028 C CA . LEU A 1 515 ? -20.675 -5.922 -5.495 1.00 98.00 515 LEU A CA 1
ATOM 4029 C C . LEU A 1 515 ? -20.431 -7.435 -5.612 1.00 98.00 515 LEU A C 1
ATOM 4031 O O . LEU A 1 515 ? -19.342 -7.905 -5.280 1.00 98.00 515 LEU A O 1
ATOM 4035 N N . ASP A 1 516 ? -21.418 -8.207 -6.069 1.00 97.56 516 ASP A N 1
ATOM 4036 C CA . ASP A 1 516 ? -21.305 -9.663 -6.242 1.00 97.56 516 ASP A CA 1
ATOM 4037 C C . ASP A 1 516 ? -20.378 -10.026 -7.426 1.00 97.56 516 ASP A C 1
ATOM 4039 O O . ASP A 1 516 ? -19.566 -10.959 -7.343 1.00 97.56 516 ASP A O 1
ATOM 4043 N N . ASP A 1 517 ? -20.408 -9.231 -8.495 1.00 97.31 517 ASP A N 1
ATOM 4044 C CA . ASP A 1 517 ? -19.486 -9.325 -9.628 1.00 97.31 517 ASP A CA 1
ATOM 4045 C C . ASP A 1 517 ? -18.033 -9.012 -9.216 1.00 97.31 517 ASP A C 1
ATOM 4047 O O . ASP A 1 517 ? -17.108 -9.769 -9.530 1.00 97.31 517 ASP A O 1
ATOM 4051 N N . ILE A 1 518 ? -17.815 -7.950 -8.433 1.00 98.38 518 ILE A N 1
ATOM 4052 C CA . ILE A 1 518 ? -16.498 -7.617 -7.864 1.00 98.38 518 ILE A CA 1
ATOM 4053 C C . ILE A 1 518 ? -16.028 -8.699 -6.879 1.00 98.38 518 ILE A C 1
ATOM 4055 O O . ILE A 1 518 ? -14.861 -9.101 -6.892 1.00 98.38 518 ILE A O 1
ATOM 4059 N N . ALA A 1 519 ? -16.923 -9.238 -6.050 1.00 98.38 519 ALA A N 1
ATOM 4060 C CA . ALA A 1 519 ? -16.607 -10.356 -5.165 1.00 98.38 519 ALA A CA 1
ATOM 4061 C C . ALA A 1 519 ? -16.155 -11.601 -5.951 1.00 98.38 519 ALA A C 1
ATOM 4063 O O . ALA A 1 519 ? -15.279 -12.341 -5.501 1.00 98.38 519 ALA A O 1
ATOM 4064 N N . THR A 1 520 ? -16.680 -11.833 -7.154 1.00 98.31 520 THR A N 1
ATOM 4065 C CA . THR A 1 520 ? -16.222 -12.945 -7.999 1.00 98.31 520 THR A CA 1
ATOM 4066 C C . THR A 1 520 ? -14.747 -12.804 -8.389 1.00 98.31 520 THR A C 1
ATOM 4068 O O . THR A 1 520 ? -14.018 -13.802 -8.344 1.00 98.31 520 THR A O 1
ATOM 4071 N N . TYR A 1 521 ? -14.288 -11.585 -8.685 1.00 98.62 521 TYR A N 1
ATOM 4072 C CA . TYR A 1 521 ? -12.872 -11.295 -8.920 1.00 98.62 521 TYR A CA 1
ATOM 4073 C C . TYR A 1 521 ? -12.024 -11.590 -7.677 1.00 98.62 521 TYR A C 1
ATOM 4075 O O . TYR A 1 521 ? -11.070 -12.368 -7.746 1.00 98.62 521 TYR A O 1
ATOM 4083 N N . TRP A 1 522 ? -12.403 -11.049 -6.514 1.00 98.56 522 TRP A N 1
ATOM 4084 C CA . TRP A 1 522 ? -11.636 -11.238 -5.276 1.00 98.56 522 TRP A CA 1
ATOM 4085 C C . TRP A 1 522 ? -11.560 -12.692 -4.823 1.00 98.56 522 TRP A C 1
ATOM 4087 O O . TRP A 1 522 ? -10.530 -13.119 -4.303 1.00 98.56 522 TRP A O 1
ATOM 4097 N N . ARG A 1 523 ? -12.610 -13.483 -5.071 1.00 98.00 523 ARG A N 1
ATOM 4098 C CA . ARG A 1 523 ? -12.587 -14.928 -4.822 1.00 98.00 523 ARG A CA 1
ATOM 4099 C C . ARG A 1 523 ? -11.500 -15.619 -5.646 1.00 98.00 523 ARG A C 1
ATOM 4101 O O . ARG A 1 523 ? -10.784 -16.449 -5.101 1.00 98.00 523 ARG A O 1
ATOM 4108 N N . ALA A 1 524 ? -11.365 -15.268 -6.925 1.00 98.19 524 ALA A N 1
ATOM 4109 C CA . ALA A 1 524 ? -10.325 -15.816 -7.792 1.00 98.19 524 ALA A CA 1
ATOM 4110 C C . ALA A 1 524 ? -8.924 -15.315 -7.405 1.00 98.19 524 ALA A C 1
ATOM 4112 O O . ALA A 1 524 ? -7.986 -16.103 -7.372 1.00 98.19 524 ALA A O 1
ATOM 4113 N N . VAL A 1 525 ? -8.775 -14.031 -7.060 1.00 98.25 525 VAL A N 1
ATOM 4114 C CA . VAL A 1 525 ? -7.486 -13.470 -6.618 1.00 98.25 525 VAL A CA 1
ATOM 4115 C C . VAL A 1 525 ? -7.002 -14.112 -5.321 1.00 98.25 525 VAL A C 1
ATOM 4117 O O . VAL A 1 525 ? -5.825 -14.449 -5.214 1.00 98.25 525 VAL A O 1
ATOM 4120 N N . ARG A 1 526 ? -7.893 -14.355 -4.350 1.00 97.25 526 ARG A N 1
ATOM 4121 C CA . ARG A 1 526 ? -7.548 -15.031 -3.087 1.00 97.25 526 ARG A CA 1
ATOM 4122 C C . ARG A 1 526 ? -6.868 -16.386 -3.320 1.00 97.25 526 ARG A C 1
ATOM 4124 O O . ARG A 1 526 ? -5.964 -16.751 -2.573 1.00 97.25 526 ARG A O 1
ATOM 4131 N N . GLU A 1 527 ? -7.214 -17.100 -4.395 1.00 97.12 527 GLU A N 1
ATOM 4132 C CA . GLU A 1 527 ? -6.589 -18.382 -4.759 1.00 97.12 527 GLU A CA 1
ATOM 4133 C C . GLU A 1 527 ? -5.089 -18.263 -5.097 1.00 97.12 527 GLU A C 1
ATOM 4135 O O . GLU A 1 527 ? -4.350 -19.231 -4.887 1.00 97.12 527 GLU A O 1
ATOM 4140 N N . TYR A 1 528 ? -4.612 -17.097 -5.556 1.00 97.31 528 TYR A N 1
ATOM 4141 C CA . TYR A 1 528 ? -3.180 -16.832 -5.763 1.00 97.31 528 TYR A CA 1
ATOM 4142 C C . TYR A 1 528 ? -2.403 -16.739 -4.446 1.00 97.31 528 TYR A C 1
ATOM 4144 O O . TYR A 1 528 ? -1.213 -17.055 -4.396 1.00 97.31 528 TYR A O 1
ATOM 4152 N N . TYR A 1 529 ? -3.082 -16.322 -3.377 1.00 97.00 529 TYR A N 1
ATOM 4153 C CA . TYR A 1 529 ? -2.497 -16.000 -2.077 1.00 97.00 529 TYR A CA 1
ATOM 4154 C C . TYR A 1 529 ? -2.665 -17.103 -1.030 1.00 97.00 529 TYR A C 1
ATOM 4156 O O . TYR A 1 529 ? -2.365 -16.875 0.141 1.00 97.00 529 TYR A O 1
ATOM 4164 N N . ALA A 1 530 ? -3.031 -18.319 -1.451 1.00 94.31 530 ALA A N 1
ATOM 4165 C CA . ALA A 1 530 ? -3.090 -19.500 -0.589 1.00 94.31 530 ALA A CA 1
ATOM 4166 C C . ALA A 1 530 ? -1.858 -19.708 0.336 1.00 94.31 530 ALA A C 1
ATOM 4168 O O . ALA A 1 530 ? -2.078 -20.103 1.481 1.00 94.31 530 ALA A O 1
ATOM 4169 N N . PRO A 1 531 ? -0.596 -19.398 -0.057 1.00 93.56 531 PRO A N 1
ATOM 4170 C CA . PRO A 1 531 ? 0.553 -19.462 0.860 1.00 93.56 531 PRO A CA 1
ATOM 4171 C C . PRO A 1 531 ? 0.452 -18.585 2.117 1.00 93.56 531 PRO A C 1
ATOM 4173 O O . PRO A 1 531 ? 1.181 -18.794 3.089 1.00 93.56 531 PRO A O 1
ATOM 4176 N N . PHE A 1 532 ? -0.362 -17.534 2.076 1.00 92.50 532 PHE A N 1
ATOM 4177 C CA . PHE A 1 532 ? -0.444 -16.512 3.120 1.00 92.50 532 PHE A CA 1
ATOM 4178 C C . PHE A 1 532 ? -1.753 -16.553 3.896 1.00 92.50 532 PHE A C 1
ATOM 4180 O O . PHE A 1 532 ? -1.928 -15.738 4.794 1.00 92.50 532 PHE A O 1
ATOM 4187 N N . GLU A 1 533 ? -2.641 -17.480 3.550 1.00 90.00 533 GLU A N 1
ATOM 4188 C CA . GLU A 1 533 ? -3.920 -17.675 4.216 1.00 90.00 533 GLU A CA 1
ATOM 4189 C C . GLU A 1 533 ? -3.697 -17.948 5.713 1.00 90.00 533 GLU A C 1
ATOM 4191 O O . GLU A 1 533 ? -3.024 -18.911 6.095 1.00 90.00 533 GLU A O 1
ATOM 4196 N N . SER A 1 534 ? -4.243 -17.080 6.564 1.00 78.56 534 SER A N 1
ATOM 4197 C CA . SER A 1 534 ? -4.230 -17.279 8.013 1.00 78.56 534 SER A CA 1
ATOM 4198 C C . SER A 1 534 ? -5.044 -18.520 8.397 1.00 78.56 534 SER A C 1
ATOM 4200 O O . SER A 1 534 ? -6.068 -18.825 7.784 1.00 78.56 534 SER A O 1
ATOM 4202 N N . ALA A 1 535 ? -4.634 -19.222 9.458 1.00 75.44 535 ALA A N 1
ATOM 4203 C CA . ALA A 1 535 ? -5.461 -20.278 10.034 1.00 75.44 535 ALA A CA 1
ATOM 4204 C C . ALA A 1 535 ? -6.814 -19.691 10.474 1.00 75.44 535 ALA A C 1
ATOM 4206 O O . ALA A 1 535 ? -6.857 -18.711 11.221 1.00 75.44 535 ALA A O 1
ATOM 4207 N N . VAL A 1 536 ? -7.916 -20.280 10.004 1.00 71.06 536 VAL A N 1
ATOM 4208 C CA . VAL A 1 536 ? -9.265 -19.864 10.403 1.00 71.06 536 VAL A CA 1
ATOM 4209 C C . VAL A 1 536 ? -9.517 -20.388 11.810 1.00 71.06 536 VAL A C 1
ATOM 4211 O O . VAL A 1 536 ? -9.828 -21.564 11.999 1.00 71.06 536 VAL A O 1
ATOM 4214 N N . LEU A 1 537 ? -9.347 -19.513 12.796 1.00 72.81 537 LEU A N 1
ATOM 4215 C CA . LEU A 1 537 ? -9.711 -19.795 14.177 1.00 72.81 537 LEU A CA 1
ATOM 4216 C C . LEU A 1 537 ? -11.185 -19.410 14.383 1.00 72.81 537 LEU A C 1
ATOM 4218 O O . LEU A 1 537 ? -11.621 -18.384 13.852 1.00 72.81 537 LEU A O 1
ATOM 4222 N N . PRO A 1 538 ? -11.980 -20.245 15.075 1.00 80.12 538 PRO A N 1
ATOM 4223 C CA . PRO A 1 538 ? -13.379 -19.935 15.334 1.00 80.12 538 PRO A CA 1
ATOM 4224 C C . PRO A 1 538 ? -13.486 -18.677 16.197 1.00 80.12 538 PRO A C 1
ATOM 4226 O O . PRO A 1 538 ? -12.647 -18.442 17.062 1.00 80.12 538 PRO A O 1
ATOM 4229 N N . SER A 1 539 ? -14.542 -17.895 15.991 1.00 86.31 539 SER A N 1
ATOM 4230 C CA . SER A 1 539 ? -14.860 -16.777 16.876 1.00 86.31 539 SER A CA 1
ATOM 4231 C C . SER A 1 539 ? -15.176 -17.284 18.281 1.00 86.31 539 SER A C 1
ATOM 4233 O O . SER A 1 539 ? -16.010 -18.175 18.462 1.00 86.31 539 SER A O 1
ATOM 4235 N N . THR A 1 540 ? -14.521 -16.700 19.277 1.00 85.94 540 THR A N 1
ATOM 4236 C CA . THR A 1 540 ? -14.625 -17.095 20.684 1.00 85.94 540 THR A CA 1
ATOM 4237 C C . THR A 1 540 ? -14.798 -15.869 21.579 1.00 85.94 540 THR A C 1
ATOM 4239 O O . THR A 1 540 ? -14.390 -14.755 21.249 1.00 85.94 540 THR A O 1
ATOM 4242 N N . SER A 1 541 ? -15.462 -16.052 22.725 1.00 89.25 541 SER A N 1
ATOM 4243 C CA . SER A 1 541 ? -15.768 -14.954 23.654 1.00 89.25 541 SER A CA 1
ATOM 4244 C C . SER A 1 541 ? -14.578 -14.512 24.511 1.00 89.25 541 SER A C 1
ATOM 4246 O O . SER A 1 541 ? -14.650 -13.470 25.160 1.00 89.25 541 SER A O 1
ATOM 4248 N N . ASP A 1 542 ? -13.497 -15.292 24.543 1.00 90.38 542 ASP A N 1
ATOM 4249 C CA . ASP A 1 542 ? -12.228 -14.935 25.191 1.00 90.38 542 ASP A CA 1
ATOM 4250 C C . ASP A 1 542 ? -11.591 -13.674 24.583 1.00 90.38 542 ASP A C 1
ATOM 4252 O O . ASP A 1 542 ? -10.857 -12.978 25.288 1.00 90.38 542 ASP A O 1
ATOM 4256 N N . LEU A 1 543 ? -11.969 -13.296 23.355 1.00 93.62 543 LEU A N 1
ATOM 4257 C CA . LEU A 1 543 ? -11.657 -11.996 22.758 1.00 93.62 543 LEU A CA 1
ATOM 4258 C C . LEU A 1 543 ? -11.969 -10.830 23.697 1.00 93.62 543 LEU A C 1
ATOM 4260 O O . LEU A 1 543 ? -11.159 -9.916 23.822 1.00 93.62 543 LEU A O 1
ATOM 4264 N N . TYR A 1 544 ? -13.109 -10.860 24.390 1.00 94.25 544 TYR A N 1
ATOM 4265 C CA . TYR A 1 544 ? -13.505 -9.787 25.309 1.00 94.25 544 TYR A CA 1
ATOM 4266 C C . TYR A 1 544 ? -12.662 -9.739 26.592 1.00 94.25 544 TYR A C 1
ATOM 4268 O O . TYR A 1 544 ? -12.784 -8.793 27.371 1.00 94.25 544 TYR A O 1
ATOM 4276 N N . ARG A 1 545 ? -11.825 -10.757 26.823 1.00 93.81 545 ARG A N 1
ATOM 4277 C CA . ARG A 1 545 ? -10.853 -10.815 27.917 1.00 93.81 545 ARG A CA 1
ATOM 4278 C C . ARG A 1 545 ? -9.464 -10.402 27.439 1.00 93.81 545 ARG A C 1
ATOM 4280 O O . ARG A 1 545 ? -8.876 -9.501 28.026 1.00 93.81 545 ARG A O 1
ATOM 4287 N N . HIS A 1 546 ? -8.935 -11.045 26.396 1.00 94.12 546 HIS A N 1
ATOM 4288 C CA . HIS A 1 546 ? -7.570 -10.776 25.929 1.00 94.12 546 HIS A CA 1
ATOM 4289 C C . HIS A 1 546 ? -7.468 -9.519 25.055 1.00 94.12 546 HIS A C 1
ATOM 4291 O O . HIS A 1 546 ? -6.402 -8.912 24.977 1.00 94.12 546 HIS A O 1
ATOM 4297 N N . GLU A 1 547 ? -8.557 -9.099 24.407 1.00 96.12 547 GLU A N 1
ATOM 4298 C CA . GLU A 1 547 ? -8.657 -7.843 23.655 1.00 96.12 547 GLU A CA 1
ATOM 4299 C C . GLU A 1 547 ? -7.534 -7.672 22.604 1.00 96.12 547 GLU A C 1
ATOM 4301 O O . GLU A 1 547 ? -6.992 -6.582 22.402 1.00 96.12 547 GLU A O 1
ATOM 4306 N N . MET A 1 548 ? -7.132 -8.770 21.950 1.00 94.12 548 MET A N 1
ATOM 4307 C CA . MET A 1 548 ? -6.091 -8.739 20.916 1.00 94.12 548 MET A CA 1
ATOM 4308 C C . MET A 1 548 ? -6.696 -8.250 19.595 1.00 94.12 548 MET A C 1
ATOM 4310 O O . MET A 1 548 ? -7.686 -8.823 19.142 1.00 94.12 548 MET A O 1
ATOM 4314 N N . PRO A 1 549 ? -6.082 -7.263 18.921 1.00 91.81 549 PRO A N 1
ATOM 4315 C CA . PRO A 1 549 ? -6.438 -6.921 17.548 1.00 91.81 549 PRO A CA 1
ATOM 4316 C C . PRO A 1 549 ? -6.271 -8.106 16.599 1.00 91.81 549 PRO A C 1
ATOM 4318 O O . PRO A 1 549 ? -5.356 -8.911 16.787 1.00 91.81 549 PRO A O 1
ATOM 4321 N N . GLY A 1 550 ? -7.062 -8.154 15.525 1.00 81.38 550 GLY A N 1
ATOM 4322 C CA . GLY A 1 550 ? -7.059 -9.280 14.581 1.00 81.38 550 GLY A CA 1
ATOM 4323 C C . GLY A 1 550 ? -5.659 -9.651 14.070 1.00 81.38 550 GLY A C 1
ATOM 4324 O O . GLY A 1 550 ? -5.218 -10.789 14.213 1.00 81.38 550 GLY A O 1
ATOM 4325 N N . GLY A 1 551 ? -4.904 -8.669 13.563 1.00 81.38 551 GLY A N 1
ATOM 4326 C CA . GLY A 1 551 ? -3.532 -8.897 13.092 1.00 81.38 551 GLY A CA 1
ATOM 4327 C C . GLY A 1 551 ? -2.523 -9.240 14.198 1.00 81.38 551 GLY A C 1
ATOM 4328 O O . GLY A 1 551 ? -1.518 -9.888 13.922 1.00 81.38 551 GLY A O 1
ATOM 4329 N N . GLN A 1 552 ? -2.760 -8.830 15.450 1.00 89.31 552 GLN A N 1
ATOM 4330 C CA . GLN A 1 552 ? -1.915 -9.253 16.572 1.00 89.31 552 GLN A CA 1
ATOM 4331 C C . GLN A 1 552 ? -2.193 -10.713 16.926 1.00 89.31 552 GLN A C 1
ATOM 4333 O O . GLN A 1 552 ? -1.246 -11.446 17.174 1.00 89.31 552 GLN A O 1
ATOM 4338 N N . TYR A 1 553 ? -3.458 -11.134 16.921 1.00 87.88 553 TYR A N 1
ATOM 4339 C CA . TYR A 1 553 ? -3.859 -12.498 17.257 1.00 87.88 553 TYR A CA 1
ATOM 4340 C C . TYR A 1 553 ? -3.192 -13.526 16.331 1.00 87.88 553 TYR A C 1
ATOM 4342 O O . TYR A 1 553 ? -2.520 -14.443 16.800 1.00 87.88 553 TYR A O 1
ATOM 4350 N N . THR A 1 554 ? -3.265 -13.317 15.010 1.00 83.12 554 THR A N 1
ATOM 4351 C CA . THR A 1 554 ? -2.640 -14.220 14.026 1.00 83.12 554 THR A CA 1
ATOM 4352 C C . THR A 1 554 ? -1.112 -14.206 14.097 1.00 83.12 554 THR A C 1
ATOM 4354 O O . THR A 1 554 ? -0.479 -15.263 14.060 1.00 83.12 554 THR A O 1
ATOM 4357 N N . ASN A 1 555 ? -0.501 -13.026 14.237 1.00 85.25 555 ASN A N 1
ATOM 4358 C CA . ASN A 1 555 ? 0.955 -12.901 14.324 1.00 85.25 555 ASN A CA 1
ATOM 4359 C C . ASN A 1 555 ? 1.510 -13.510 15.616 1.00 85.25 555 ASN A C 1
ATOM 4361 O O . ASN A 1 555 ? 2.531 -14.196 15.577 1.00 85.25 555 ASN A O 1
ATOM 4365 N N . LEU A 1 556 ? 0.851 -13.274 16.752 1.00 89.69 556 LEU A N 1
ATOM 4366 C CA . LEU A 1 556 ? 1.261 -13.807 18.047 1.00 89.69 556 LEU A CA 1
ATOM 4367 C C . LEU A 1 556 ? 1.097 -15.329 18.090 1.00 89.69 556 LEU A C 1
ATOM 4369 O O . LEU A 1 556 ? 1.967 -16.005 18.628 1.00 89.69 556 LEU A O 1
ATOM 4373 N N . PHE A 1 557 ? 0.055 -15.876 17.454 1.00 88.81 557 PHE A N 1
ATOM 4374 C CA . PHE A 1 557 ? -0.104 -17.323 17.300 1.00 88.81 557 PHE A CA 1
ATOM 4375 C C . PHE A 1 557 ? 1.049 -17.940 16.497 1.00 88.81 557 PHE A C 1
ATOM 4377 O O . PHE A 1 557 ? 1.649 -18.923 16.928 1.00 88.81 557 PHE A O 1
ATOM 4384 N N . ALA A 1 558 ? 1.434 -17.324 15.374 1.00 85.88 558 ALA A N 1
ATOM 4385 C CA . ALA A 1 558 ? 2.580 -17.781 14.586 1.00 85.88 558 ALA A CA 1
ATOM 4386 C C . ALA A 1 558 ? 3.907 -17.696 15.370 1.00 85.88 558 ALA A C 1
ATOM 4388 O O . ALA A 1 558 ? 4.749 -18.589 15.263 1.00 85.88 558 ALA A O 1
ATOM 4389 N N . GLN A 1 559 ? 4.094 -16.653 16.186 1.00 88.88 559 GLN A N 1
ATOM 4390 C CA . GLN A 1 559 ? 5.252 -16.532 17.081 1.00 88.88 559 GLN A CA 1
ATOM 4391 C C . GLN A 1 559 ? 5.243 -17.604 18.176 1.00 88.88 559 GLN A C 1
ATOM 4393 O O . GLN A 1 559 ? 6.270 -18.237 18.410 1.00 88.88 559 GLN A O 1
ATOM 4398 N N . ALA A 1 560 ? 4.091 -17.854 18.805 1.00 90.62 560 ALA A N 1
ATOM 4399 C CA . ALA A 1 560 ? 3.927 -18.922 19.786 1.00 90.62 560 ALA A CA 1
ATOM 4400 C C . ALA A 1 560 ? 4.262 -20.286 19.167 1.00 90.62 560 ALA A C 1
ATOM 4402 O O . ALA A 1 560 ? 5.015 -21.055 19.756 1.00 90.62 560 ALA A O 1
ATOM 4403 N N . GLN A 1 561 ? 3.793 -20.560 17.947 1.00 88.12 561 GLN A N 1
ATOM 4404 C CA . GLN A 1 561 ? 4.115 -21.789 17.223 1.00 88.12 561 GLN A CA 1
ATOM 4405 C C . GLN A 1 561 ? 5.620 -21.923 16.946 1.00 88.12 561 GLN A C 1
ATOM 4407 O O . GLN A 1 561 ? 6.190 -22.986 17.181 1.00 88.12 561 GLN A O 1
ATOM 4412 N N . ALA A 1 562 ? 6.282 -20.849 16.505 1.00 88.12 562 ALA A N 1
ATOM 4413 C CA . ALA A 1 562 ? 7.729 -20.845 16.275 1.00 88.12 562 ALA A CA 1
ATOM 4414 C C . ALA A 1 562 ? 8.548 -21.080 17.560 1.00 88.12 562 ALA A C 1
ATOM 4416 O O . ALA A 1 562 ? 9.658 -21.604 17.491 1.00 88.12 562 ALA A O 1
ATOM 4417 N N . LEU A 1 563 ? 7.998 -20.718 18.722 1.00 90.75 563 LEU A N 1
ATOM 4418 C CA . LEU A 1 563 ? 8.589 -20.954 20.043 1.00 90.75 563 LEU A CA 1
ATOM 4419 C C . LEU A 1 563 ? 8.181 -22.301 20.669 1.00 90.75 563 LEU A C 1
ATOM 4421 O O . LEU A 1 563 ? 8.605 -22.598 21.782 1.00 90.75 563 LEU A O 1
ATOM 4425 N N . GLY A 1 564 ? 7.368 -23.117 19.989 1.00 91.81 564 GLY A N 1
ATOM 4426 C CA . GLY A 1 564 ? 6.869 -24.388 20.531 1.00 91.81 564 GLY A CA 1
ATOM 4427 C C . GLY A 1 564 ? 5.794 -24.235 21.615 1.00 91.81 564 GLY A C 1
ATOM 4428 O O . GLY A 1 564 ? 5.565 -25.160 22.386 1.00 91.81 564 GLY A O 1
ATOM 4429 N N . LEU A 1 565 ? 5.129 -23.079 21.681 1.00 92.31 565 LEU A N 1
ATOM 4430 C CA . LEU A 1 565 ? 4.083 -22.740 22.654 1.00 92.31 565 LEU A CA 1
ATOM 4431 C C . LEU A 1 565 ? 2.661 -22.851 22.076 1.00 92.31 565 LEU A C 1
ATOM 4433 O O . LEU A 1 565 ? 1.711 -22.375 22.694 1.00 92.31 565 LEU A O 1
ATOM 4437 N N . SER A 1 566 ? 2.486 -23.465 20.900 1.00 87.94 566 SER A N 1
ATOM 4438 C CA . SER A 1 566 ? 1.173 -23.592 20.244 1.00 87.94 566 SER A CA 1
ATOM 4439 C C . SER A 1 566 ? 0.146 -24.325 21.108 1.00 87.94 566 SER A C 1
ATOM 4441 O O . SER A 1 566 ? -1.004 -23.901 21.184 1.00 87.94 566 SER A O 1
ATOM 4443 N N . ASP A 1 567 ? 0.569 -25.376 21.814 1.00 92.06 567 ASP A N 1
ATOM 4444 C CA . ASP A 1 567 ? -0.310 -26.168 22.686 1.00 92.06 567 ASP A CA 1
ATOM 4445 C C . ASP A 1 567 ? -0.724 -25.396 23.952 1.00 92.06 567 ASP A C 1
ATOM 4447 O O . ASP A 1 567 ? -1.697 -25.750 24.614 1.00 92.06 567 ASP A O 1
ATOM 4451 N N . ARG A 1 568 ? -0.012 -24.304 24.265 1.00 93.50 568 ARG A N 1
ATOM 4452 C CA . ARG A 1 568 ? -0.283 -23.384 25.378 1.00 93.50 568 ARG A CA 1
ATOM 4453 C C . ARG A 1 568 ? -0.917 -22.074 24.906 1.00 93.50 568 ARG A C 1
ATOM 4455 O O . ARG A 1 568 ? -0.827 -21.060 25.591 1.00 93.50 568 ARG A O 1
ATOM 4462 N N . TRP A 1 569 ? -1.569 -22.059 23.743 1.00 92.31 569 TRP A N 1
ATOM 4463 C CA . TRP A 1 569 ? -2.158 -20.830 23.203 1.00 92.31 569 TRP A CA 1
ATOM 4464 C C . TRP A 1 569 ? -3.185 -20.178 24.140 1.00 92.31 569 TRP A C 1
ATOM 4466 O O . TRP A 1 569 ? -3.208 -18.954 24.268 1.00 92.31 569 TRP A O 1
ATOM 4476 N N . SER A 1 570 ? -3.983 -20.984 24.848 1.00 92.06 570 SER A N 1
ATOM 4477 C CA . SER A 1 570 ? -4.909 -20.471 25.865 1.00 92.06 570 SER A CA 1
ATOM 4478 C C . SER A 1 570 ? -4.167 -19.745 26.991 1.00 92.06 570 SER A C 1
ATOM 4480 O O . SER A 1 570 ? -4.608 -18.676 27.407 1.00 92.06 570 SER A O 1
ATOM 4482 N N . ASP A 1 571 ? -3.019 -20.269 27.438 1.00 94.75 571 ASP A N 1
ATOM 4483 C CA . ASP A 1 571 ? -2.181 -19.612 28.449 1.00 94.75 571 ASP A CA 1
ATOM 4484 C C . ASP A 1 571 ? -1.637 -18.285 27.913 1.00 94.75 571 ASP A C 1
ATOM 4486 O O . ASP A 1 571 ? -1.632 -17.287 28.625 1.00 94.75 571 ASP A O 1
ATOM 4490 N N . VAL A 1 572 ? -1.214 -18.242 26.643 1.00 95.50 572 VAL A N 1
ATOM 4491 C CA . VAL A 1 572 ? -0.743 -17.003 26.002 1.00 95.50 572 VAL A CA 1
ATOM 4492 C C . VAL A 1 572 ? -1.854 -15.952 25.960 1.00 95.50 572 VAL A C 1
ATOM 4494 O O . VAL A 1 572 ? -1.590 -14.790 26.268 1.00 95.50 572 VAL A O 1
ATOM 4497 N N . CYS A 1 573 ? -3.092 -16.335 25.633 1.00 94.81 573 CYS A N 1
ATOM 4498 C CA . CYS A 1 573 ? -4.238 -15.421 25.633 1.00 94.81 573 CYS A CA 1
ATOM 4499 C C . CYS A 1 573 ? -4.554 -14.890 27.038 1.00 94.81 573 CYS A C 1
ATOM 4501 O O . CYS A 1 573 ? -4.751 -13.685 27.218 1.00 94.81 573 CYS A O 1
ATOM 4503 N N . ASP A 1 574 ? -4.545 -15.771 28.037 1.00 95.69 574 ASP A N 1
ATOM 4504 C CA . ASP A 1 574 ? -4.802 -15.418 29.432 1.00 95.69 574 ASP A CA 1
ATOM 4505 C C . ASP A 1 574 ? -3.711 -14.509 29.999 1.00 95.69 574 ASP A C 1
ATOM 4507 O O . ASP A 1 574 ? -4.010 -13.485 30.616 1.00 95.69 574 ASP A O 1
ATOM 4511 N N . ILE A 1 575 ? -2.443 -14.828 29.740 1.00 97.31 575 ILE A N 1
ATOM 4512 C CA . ILE A 1 575 ? -1.312 -14.004 30.157 1.00 97.31 575 ILE A CA 1
ATOM 4513 C C . ILE A 1 575 ? -1.304 -12.668 29.415 1.00 97.31 575 ILE A C 1
ATOM 4515 O O . ILE A 1 575 ? -0.966 -11.656 30.018 1.00 97.31 575 ILE A O 1
ATOM 4519 N N . TYR A 1 576 ? -1.729 -12.602 28.154 1.00 97.62 576 TYR A N 1
ATOM 4520 C CA . TYR A 1 576 ? -1.862 -11.327 27.446 1.00 97.62 576 TYR A CA 1
ATOM 4521 C C . TYR A 1 576 ? -2.873 -10.392 28.132 1.00 97.62 576 TYR A C 1
ATOM 4523 O O . TYR A 1 576 ? -2.601 -9.198 28.283 1.00 97.62 576 TYR A O 1
ATOM 4531 N N . ALA A 1 577 ? -4.003 -10.928 28.611 1.00 97.00 577 ALA A N 1
ATOM 4532 C CA . ALA A 1 577 ? -4.953 -10.170 29.429 1.00 97.00 577 ALA A CA 1
ATOM 4533 C C . ALA A 1 577 ? -4.317 -9.716 30.757 1.00 97.00 577 ALA A C 1
ATOM 4535 O O . ALA A 1 577 ? -4.402 -8.541 31.115 1.00 97.00 577 ALA A O 1
ATOM 4536 N N . THR A 1 578 ? -3.601 -10.615 31.441 1.00 97.56 578 THR A N 1
ATOM 4537 C CA . THR A 1 578 ? -2.876 -10.313 32.687 1.00 97.56 578 THR A CA 1
ATOM 4538 C C . THR A 1 578 ? -1.825 -9.216 32.495 1.00 97.56 578 THR A C 1
ATOM 4540 O O . THR A 1 578 ? -1.713 -8.310 33.316 1.00 97.56 578 THR A O 1
ATOM 4543 N N . VAL A 1 579 ? -1.069 -9.246 31.395 1.00 97.69 579 VAL A N 1
ATOM 4544 C CA . VAL A 1 579 ? -0.085 -8.208 31.058 1.00 97.69 579 VAL A CA 1
ATOM 4545 C C . VAL A 1 579 ? -0.771 -6.865 30.819 1.00 97.69 579 VAL A C 1
ATOM 4547 O O . VAL A 1 579 ? -0.254 -5.836 31.249 1.00 97.69 579 VAL A O 1
ATOM 4550 N N . ASN A 1 580 ? -1.935 -6.847 30.162 1.00 97.19 580 ASN A N 1
ATOM 4551 C CA . ASN A 1 580 ? -2.695 -5.611 29.983 1.00 97.19 580 ASN A CA 1
ATOM 4552 C C . ASN A 1 580 ? -3.058 -4.978 31.335 1.00 97.19 580 ASN A C 1
ATOM 4554 O O . ASN A 1 580 ? -2.842 -3.782 31.525 1.00 97.19 580 ASN A O 1
ATOM 4558 N N . GLU A 1 581 ? -3.554 -5.773 32.283 1.00 95.75 581 GLU A N 1
ATOM 4559 C CA . GLU A 1 581 ? -3.849 -5.308 33.644 1.00 95.75 581 GLU A CA 1
ATOM 4560 C C . GLU A 1 581 ? -2.583 -4.836 34.370 1.00 95.75 581 GLU A C 1
ATOM 4562 O O . GLU A 1 581 ? -2.580 -3.760 34.971 1.00 95.75 581 GLU A O 1
ATOM 4567 N N . LEU A 1 582 ? -1.480 -5.582 34.242 1.00 96.06 582 LEU A N 1
ATOM 4568 C CA . LEU A 1 582 ? -0.177 -5.234 34.808 1.00 96.06 582 LEU A CA 1
ATOM 4569 C C . LEU A 1 582 ? 0.316 -3.868 34.309 1.00 96.06 582 LEU A C 1
ATOM 4571 O O . LEU A 1 582 ? 0.857 -3.075 35.077 1.00 96.06 582 LEU A O 1
ATOM 4575 N N . PHE A 1 583 ? 0.096 -3.563 33.030 1.00 96.62 583 PHE A N 1
ATOM 4576 C CA . PHE A 1 583 ? 0.448 -2.277 32.421 1.00 96.62 583 PHE A CA 1
ATOM 4577 C C . PHE A 1 583 ? -0.587 -1.173 32.684 1.00 96.62 583 PHE A C 1
ATOM 4579 O O . PHE A 1 583 ? -0.422 -0.049 32.208 1.00 96.62 583 PHE A O 1
ATOM 4586 N N . GLY A 1 584 ? -1.606 -1.456 33.499 1.00 95.44 584 GLY A N 1
ATOM 4587 C CA . GLY A 1 584 ? -2.592 -0.492 33.971 1.00 95.44 584 GLY A CA 1
ATOM 4588 C C . GLY A 1 584 ? -3.828 -0.370 33.090 1.00 95.44 584 GLY A C 1
ATOM 4589 O O . GLY A 1 584 ? -4.457 0.683 33.135 1.00 95.44 584 GLY A O 1
ATOM 4590 N N . ASP A 1 585 ? -4.163 -1.401 32.312 1.00 96.00 585 ASP A N 1
ATOM 4591 C CA . ASP A 1 585 ? -5.233 -1.446 31.307 1.00 96.00 585 ASP A CA 1
ATOM 4592 C C . ASP A 1 585 ? -5.050 -0.389 30.209 1.00 96.00 585 ASP A C 1
ATOM 4594 O O . ASP A 1 585 ? -5.362 0.790 30.393 1.00 96.00 585 ASP A O 1
ATOM 4598 N N . ILE A 1 586 ? -4.482 -0.791 29.071 1.00 96.94 586 ILE A N 1
ATOM 4599 C CA . ILE A 1 586 ? -4.109 0.117 27.982 1.00 96.94 586 ILE A CA 1
ATOM 4600 C C . ILE A 1 586 ? -4.896 -0.163 26.697 1.00 96.94 586 ILE A C 1
ATOM 4602 O O . ILE A 1 586 ? -5.411 -1.258 26.454 1.00 96.94 586 ILE A O 1
ATOM 4606 N N . VAL A 1 587 ? -4.909 0.832 25.809 1.00 97.06 587 VAL A N 1
ATOM 4607 C CA . VAL A 1 587 ? -5.313 0.639 24.414 1.00 97.06 587 VAL A CA 1
ATOM 4608 C C . VAL A 1 587 ? -4.265 -0.239 23.727 1.00 97.06 587 VAL A C 1
ATOM 4610 O O . VAL A 1 587 ? -3.065 0.049 23.765 1.00 97.06 587 VAL A O 1
ATOM 4613 N N . LYS A 1 588 ? -4.721 -1.319 23.088 1.00 95.94 588 LYS A N 1
ATOM 4614 C CA . LYS A 1 588 ? -3.864 -2.330 22.459 1.00 95.94 588 LYS A CA 1
ATOM 4615 C C . LYS A 1 588 ? -4.049 -2.302 20.954 1.00 95.94 588 LYS A C 1
ATOM 4617 O O . LYS A 1 588 ? -4.918 -2.967 20.413 1.00 95.94 588 LYS A O 1
ATOM 4622 N N . VAL A 1 589 ? -3.211 -1.544 20.269 1.00 93.81 589 VAL A N 1
ATOM 4623 C CA . VAL A 1 589 ? -3.138 -1.485 18.804 1.00 93.81 589 VAL A CA 1
ATOM 4624 C C . VAL A 1 589 ? -1.675 -1.311 18.423 1.00 93.81 589 VAL A C 1
ATOM 4626 O O . VAL A 1 589 ? -0.868 -0.933 19.267 1.00 93.81 589 VAL A O 1
ATOM 4629 N N . THR A 1 590 ? -1.274 -1.615 17.189 1.00 89.00 590 THR A N 1
ATOM 4630 C CA . THR A 1 590 ? 0.153 -1.544 16.850 1.00 89.00 590 THR A CA 1
ATOM 4631 C C . THR A 1 590 ? 0.727 -0.155 17.175 1.00 89.00 590 THR A C 1
ATOM 4633 O O . THR A 1 590 ? 0.138 0.856 16.773 1.00 89.00 590 THR A O 1
ATOM 4636 N N . PRO A 1 591 ? 1.852 -0.064 17.910 1.00 91.12 591 PRO A N 1
ATOM 4637 C CA . PRO A 1 591 ? 2.747 -1.122 18.390 1.00 91.12 591 PRO A CA 1
ATOM 4638 C C . PRO A 1 591 ? 2.505 -1.573 19.845 1.00 91.12 591 PRO A C 1
ATOM 4640 O O . PRO A 1 591 ? 3.192 -2.487 20.296 1.00 91.12 591 PRO A O 1
ATOM 4643 N N . THR A 1 592 ? 1.571 -0.975 20.593 1.00 94.50 592 THR A N 1
ATOM 4644 C CA . THR A 1 592 ? 1.329 -1.314 22.011 1.00 94.50 592 THR A CA 1
ATOM 4645 C C . THR A 1 592 ? 0.870 -2.765 22.159 1.00 94.50 592 THR A C 1
ATOM 4647 O O . THR A 1 592 ? 1.363 -3.477 23.030 1.00 94.50 592 THR A O 1
ATOM 4650 N N . SER A 1 593 ? 0.031 -3.256 21.238 1.00 94.19 593 SER A N 1
ATOM 4651 C CA . SER A 1 593 ? -0.388 -4.666 21.191 1.00 94.19 593 SER A CA 1
ATOM 4652 C C . SER A 1 593 ? 0.786 -5.636 21.032 1.00 94.19 593 SER A C 1
ATOM 4654 O O . SER A 1 593 ? 0.780 -6.721 21.607 1.00 94.19 593 SER A O 1
ATOM 4656 N N . LYS A 1 594 ? 1.825 -5.237 20.285 1.00 93.69 594 LYS A N 1
ATOM 4657 C CA . LYS A 1 594 ? 3.037 -6.043 20.122 1.00 93.69 594 LYS A CA 1
ATOM 4658 C C . LYS A 1 594 ? 3.817 -6.115 21.434 1.00 93.69 594 LYS A C 1
ATOM 4660 O O . LYS A 1 594 ? 4.233 -7.196 21.815 1.00 93.69 594 LYS A O 1
ATOM 4665 N N . ALA A 1 595 ? 3.983 -4.994 22.138 1.00 95.50 595 ALA A N 1
ATOM 4666 C CA . ALA A 1 595 ? 4.679 -4.972 23.425 1.00 95.50 595 ALA A CA 1
ATOM 4667 C C . ALA A 1 595 ? 3.984 -5.856 24.479 1.00 95.50 595 ALA A C 1
ATOM 4669 O O . ALA A 1 595 ? 4.655 -6.597 25.194 1.00 95.50 595 ALA A O 1
ATOM 4670 N N . VAL A 1 596 ? 2.645 -5.838 24.524 1.00 97.38 596 VAL A N 1
ATOM 4671 C CA . VAL A 1 596 ? 1.860 -6.753 25.375 1.00 97.38 596 VAL A CA 1
ATOM 4672 C C . VAL A 1 596 ? 2.071 -8.213 24.947 1.00 97.38 596 VAL A C 1
ATOM 4674 O O . VAL A 1 596 ? 2.276 -9.074 25.797 1.00 97.38 596 VAL A O 1
ATOM 4677 N N . GLY A 1 597 ? 2.099 -8.493 23.639 1.00 96.50 597 GLY A N 1
ATOM 4678 C CA . GLY A 1 597 ? 2.363 -9.831 23.096 1.00 96.50 597 GLY A CA 1
ATOM 4679 C C . GLY A 1 597 ? 3.759 -10.371 23.407 1.00 96.50 597 GLY A C 1
ATOM 4680 O O . GLY A 1 597 ? 3.886 -11.502 23.867 1.00 96.50 597 GLY A O 1
ATOM 4681 N N . ASP A 1 598 ? 4.794 -9.552 23.212 1.00 95.88 598 ASP A N 1
ATOM 4682 C CA . ASP A 1 598 ? 6.187 -9.901 23.507 1.00 95.88 598 ASP A CA 1
ATOM 4683 C C . ASP A 1 598 ? 6.353 -10.230 25.002 1.00 95.88 598 ASP A C 1
ATOM 4685 O O . ASP A 1 598 ? 7.012 -11.207 25.358 1.00 95.88 598 ASP A O 1
ATOM 4689 N N . MET A 1 599 ? 5.714 -9.448 25.882 1.00 97.12 599 MET A N 1
ATOM 4690 C CA . MET A 1 599 ? 5.695 -9.718 27.321 1.00 97.12 599 MET A CA 1
ATOM 4691 C C . MET A 1 599 ? 4.942 -11.010 27.653 1.00 97.12 599 MET A C 1
ATOM 4693 O O . MET A 1 599 ? 5.405 -11.788 28.483 1.00 97.12 599 MET A O 1
ATOM 4697 N N . ALA A 1 600 ? 3.807 -11.264 26.996 1.00 97.44 600 ALA A N 1
ATOM 4698 C CA . ALA A 1 600 ? 3.018 -12.462 27.247 1.00 97.44 600 ALA A CA 1
ATOM 4699 C C . ALA A 1 600 ? 3.774 -13.740 26.859 1.00 97.44 600 ALA A C 1
ATOM 4701 O O . ALA A 1 600 ? 3.835 -14.682 27.647 1.00 97.44 600 ALA A O 1
ATOM 4702 N N . LEU A 1 601 ? 4.426 -13.749 25.691 1.00 96.12 601 LEU A N 1
ATOM 4703 C CA . LEU A 1 601 ? 5.296 -14.854 25.283 1.00 96.12 601 LEU A CA 1
ATOM 4704 C C . LEU A 1 601 ? 6.480 -15.022 26.232 1.00 96.12 601 LEU A C 1
ATOM 4706 O O . LEU A 1 601 ? 6.807 -16.149 26.591 1.00 96.12 601 LEU A O 1
ATOM 4710 N N . PHE A 1 602 ? 7.105 -13.921 26.658 1.00 96.12 602 PHE A N 1
ATOM 4711 C CA . PHE A 1 602 ? 8.197 -13.963 27.627 1.00 96.12 602 PHE A CA 1
ATOM 4712 C C . PHE A 1 602 ? 7.761 -14.610 28.948 1.00 96.12 602 PHE A C 1
ATOM 4714 O O . PHE A 1 602 ? 8.468 -15.473 29.463 1.00 96.12 602 PHE A O 1
ATOM 4721 N N . MET A 1 603 ? 6.591 -14.240 29.472 1.00 96.69 603 MET A N 1
ATOM 4722 C CA . MET A 1 603 ? 6.058 -14.811 30.708 1.00 96.69 603 MET A CA 1
ATOM 4723 C C . MET A 1 603 ? 5.718 -16.296 30.559 1.00 96.69 603 MET A C 1
ATOM 4725 O O . MET A 1 603 ? 6.156 -17.092 31.384 1.00 96.69 603 MET A O 1
ATOM 4729 N N . VAL A 1 604 ? 5.015 -16.692 29.492 1.00 96.50 604 VAL A N 1
ATOM 4730 C CA . VAL A 1 604 ? 4.651 -18.103 29.262 1.00 96.50 604 VAL A CA 1
ATOM 4731 C C . VAL A 1 604 ? 5.887 -18.974 29.030 1.00 96.50 604 VAL A C 1
ATOM 4733 O O . VAL A 1 604 ? 5.976 -20.064 29.586 1.00 96.50 604 VAL A O 1
ATOM 4736 N N . ALA A 1 605 ? 6.866 -18.498 28.256 1.00 94.62 605 ALA A N 1
ATOM 4737 C CA . ALA A 1 605 ? 8.090 -19.248 27.964 1.00 94.62 605 ALA A CA 1
ATOM 4738 C C . ALA A 1 605 ? 8.964 -19.503 29.203 1.00 94.62 605 ALA A C 1
ATOM 4740 O O . ALA A 1 605 ? 9.778 -20.423 29.188 1.00 94.62 605 ALA A O 1
ATOM 4741 N N . ASN A 1 606 ? 8.820 -18.684 30.248 1.00 94.56 606 ASN A N 1
ATOM 4742 C CA . ASN A 1 606 ? 9.603 -18.773 31.481 1.00 94.56 606 ASN A CA 1
ATOM 4743 C C . ASN A 1 606 ? 8.749 -19.167 32.701 1.00 94.56 606 ASN A C 1
ATOM 4745 O O . ASN A 1 606 ? 9.232 -19.056 33.826 1.00 94.56 606 ASN A O 1
ATOM 4749 N N . ASP A 1 607 ? 7.496 -19.588 32.485 1.00 94.81 607 ASP A N 1
ATOM 4750 C CA . ASP A 1 607 ? 6.526 -19.945 33.530 1.00 94.81 607 ASP A CA 1
ATOM 4751 C C . ASP A 1 607 ? 6.400 -18.882 34.644 1.00 94.81 607 ASP A C 1
ATOM 4753 O O . ASP A 1 607 ? 6.337 -19.200 35.831 1.00 94.81 607 ASP A O 1
ATOM 4757 N N . LEU A 1 608 ? 6.376 -17.602 34.250 1.00 95.56 608 LEU A N 1
ATOM 4758 C CA . LEU A 1 608 ? 6.296 -16.457 35.162 1.00 95.56 608 LEU A CA 1
ATOM 4759 C C . LEU A 1 608 ? 4.849 -16.013 35.388 1.00 95.56 608 LEU A C 1
ATOM 4761 O O . LEU A 1 608 ? 4.086 -15.834 34.434 1.00 95.56 608 LEU A O 1
ATOM 4765 N N . THR A 1 609 ? 4.499 -15.732 36.643 1.00 95.38 609 THR A N 1
ATOM 4766 C CA . THR A 1 609 ? 3.222 -15.097 37.005 1.00 95.38 609 THR A CA 1
ATOM 4767 C C . THR A 1 609 ? 3.346 -13.573 37.112 1.00 95.38 609 THR A C 1
ATOM 4769 O O . THR A 1 609 ? 4.441 -13.010 37.076 1.00 95.38 609 THR A O 1
ATOM 4772 N N . ALA A 1 610 ? 2.220 -12.866 37.260 1.00 94.19 610 ALA A N 1
ATOM 4773 C CA . ALA A 1 610 ? 2.236 -11.422 37.513 1.00 94.19 610 ALA A CA 1
ATOM 4774 C C . ALA A 1 610 ? 2.957 -11.073 38.829 1.00 94.19 610 ALA A C 1
ATOM 4776 O O . ALA A 1 610 ? 3.648 -10.057 38.905 1.00 94.19 610 ALA A O 1
ATOM 4777 N N . GLU A 1 611 ? 2.838 -11.924 39.851 1.00 94.00 611 GLU A N 1
ATOM 4778 C CA . GLU A 1 611 ? 3.550 -11.777 41.120 1.00 94.00 611 GLU A CA 1
ATOM 4779 C C . GLU A 1 611 ? 5.064 -11.889 40.933 1.00 94.00 611 GLU A C 1
ATOM 4781 O O . GLU A 1 611 ? 5.792 -11.076 41.502 1.00 94.00 611 GLU A O 1
ATOM 4786 N N . ASP A 1 612 ? 5.533 -12.822 40.095 1.00 94.12 612 ASP A N 1
ATOM 4787 C CA . ASP A 1 612 ? 6.960 -12.965 39.785 1.00 94.12 612 ASP A CA 1
ATOM 4788 C C . ASP A 1 612 ? 7.524 -11.718 39.091 1.00 94.12 612 ASP A C 1
ATOM 4790 O O . ASP A 1 612 ? 8.661 -11.331 39.355 1.00 94.12 612 ASP A O 1
ATOM 4794 N N . ILE A 1 613 ? 6.737 -11.059 38.229 1.00 94.50 613 ILE A N 1
ATOM 4795 C CA . ILE A 1 613 ? 7.142 -9.786 37.608 1.00 94.50 613 ILE A CA 1
ATOM 4796 C C . ILE A 1 613 ? 7.212 -8.658 38.645 1.00 94.50 613 ILE A C 1
ATOM 4798 O O . ILE A 1 613 ? 8.037 -7.755 38.531 1.00 94.50 613 ILE A O 1
ATOM 4802 N N . MET A 1 614 ? 6.350 -8.702 39.661 1.00 92.19 614 MET A N 1
ATOM 4803 C CA . MET A 1 614 ? 6.261 -7.686 40.713 1.00 92.19 614 MET A CA 1
ATOM 4804 C C . MET A 1 614 ? 7.267 -7.880 41.859 1.00 92.19 614 MET A C 1
ATOM 4806 O O . MET A 1 614 ? 7.326 -7.024 42.757 1.00 92.19 614 MET A O 1
ATOM 4810 N N . ASP A 1 615 ? 8.032 -8.974 41.835 1.00 90.69 615 ASP A N 1
ATOM 4811 C CA . ASP A 1 615 ? 9.079 -9.319 42.792 1.00 90.69 615 ASP A CA 1
ATOM 4812 C C . ASP A 1 615 ? 10.431 -8.716 42.379 1.00 90.69 615 ASP A C 1
ATOM 4814 O O . ASP A 1 615 ? 11.124 -9.194 41.483 1.00 90.69 615 ASP A O 1
ATOM 4818 N N . THR A 1 616 ? 10.847 -7.670 43.093 1.00 83.75 616 THR A N 1
ATOM 4819 C CA . THR A 1 616 ? 12.113 -6.964 42.847 1.00 83.75 616 THR A CA 1
ATOM 4820 C C . THR A 1 616 ? 13.360 -7.772 43.216 1.00 83.75 616 THR A C 1
ATOM 4822 O O . THR A 1 616 ? 14.468 -7.310 42.954 1.00 83.75 616 THR A O 1
ATOM 4825 N N . SER A 1 617 ? 13.221 -8.938 43.858 1.00 84.81 617 SER A N 1
ATOM 4826 C CA . SER A 1 617 ? 14.355 -9.828 44.136 1.00 84.81 617 SER A CA 1
ATOM 4827 C C . SER A 1 617 ? 14.801 -10.625 42.907 1.00 84.81 617 SER A C 1
ATOM 4829 O O . SER A 1 617 ? 15.934 -11.111 42.870 1.00 84.81 617 SER A O 1
ATOM 4831 N N . ARG A 1 618 ? 13.943 -10.732 41.883 1.00 84.44 618 ARG A N 1
ATOM 4832 C CA . ARG A 1 618 ? 14.254 -11.400 40.620 1.00 84.44 618 ARG A CA 1
ATOM 4833 C C . ARG A 1 618 ? 14.803 -10.408 39.607 1.00 84.44 618 ARG A C 1
ATOM 4835 O O . ARG A 1 618 ? 14.194 -9.380 39.321 1.00 84.44 618 ARG A O 1
ATOM 4842 N N . GLU A 1 619 ? 15.939 -10.746 39.008 1.00 86.19 619 GLU A N 1
ATOM 4843 C CA . GLU A 1 619 ? 16.490 -9.958 37.912 1.00 86.19 619 GLU A CA 1
ATOM 4844 C C . GLU A 1 619 ? 16.005 -10.508 36.565 1.00 86.19 619 GLU A C 1
ATOM 4846 O O . GLU A 1 619 ? 16.415 -11.584 36.133 1.00 86.19 619 GLU A O 1
ATOM 4851 N N . LEU A 1 620 ? 15.113 -9.764 35.904 1.00 90.38 620 LEU A N 1
ATOM 4852 C CA . LEU A 1 620 ? 14.525 -10.130 34.614 1.00 90.38 620 LEU A CA 1
ATOM 4853 C C . LEU A 1 620 ? 15.000 -9.190 33.499 1.00 90.38 620 LEU A C 1
ATOM 4855 O O . LEU A 1 620 ? 15.097 -7.973 33.678 1.00 90.38 620 LEU A O 1
ATOM 4859 N N . ALA A 1 621 ? 15.271 -9.759 32.323 1.00 92.31 621 ALA A N 1
ATOM 4860 C CA . ALA A 1 621 ? 15.597 -9.011 31.113 1.00 92.31 621 ALA A CA 1
ATOM 4861 C C . ALA A 1 621 ? 14.335 -8.829 30.257 1.00 92.31 621 ALA A C 1
ATOM 4863 O O . ALA A 1 621 ? 13.972 -9.707 29.475 1.00 92.31 621 ALA A O 1
ATOM 4864 N N . PHE A 1 622 ? 13.658 -7.690 30.419 1.00 94.44 622 PHE A N 1
ATOM 4865 C CA . PHE A 1 622 ? 12.416 -7.407 29.697 1.00 94.44 622 PHE A CA 1
ATOM 4866 C C . PHE A 1 622 ? 12.636 -7.229 28.184 1.00 94.44 622 PHE A C 1
ATOM 4868 O O . PHE A 1 622 ? 13.667 -6.682 27.772 1.00 94.44 622 PHE A O 1
ATOM 4875 N N . PRO A 1 623 ? 11.656 -7.618 27.344 1.00 94.81 623 PRO A N 1
ATOM 4876 C CA . PRO A 1 623 ? 11.693 -7.337 25.913 1.00 94.81 623 PRO A CA 1
ATOM 4877 C C . PRO A 1 623 ? 11.856 -5.838 25.618 1.00 94.81 623 PRO A C 1
ATOM 4879 O O . PRO A 1 623 ? 11.267 -4.991 26.290 1.00 94.81 623 PRO A O 1
ATOM 4882 N N . ALA A 1 624 ? 12.604 -5.495 24.566 1.00 93.81 624 ALA A N 1
ATOM 4883 C CA . ALA A 1 624 ? 12.863 -4.098 24.199 1.00 93.81 624 ALA A CA 1
ATOM 4884 C C . ALA A 1 624 ? 11.574 -3.292 23.945 1.00 93.81 624 ALA A C 1
ATOM 4886 O O . ALA A 1 6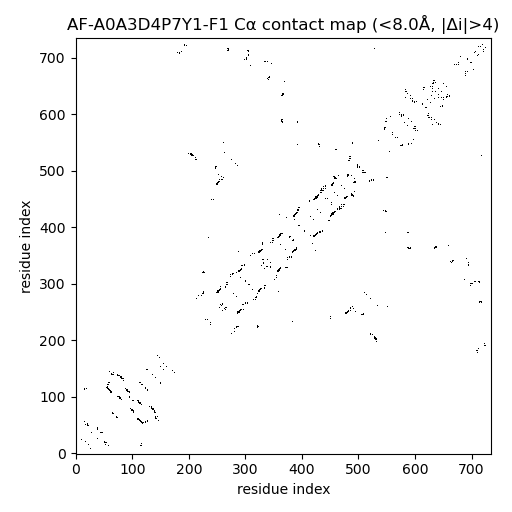24 ? 11.482 -2.135 24.337 1.00 93.81 624 ALA A O 1
ATOM 4887 N N . SER A 1 625 ? 10.552 -3.922 23.360 1.00 93.88 625 SER A N 1
ATOM 4888 C CA . SER A 1 625 ? 9.237 -3.313 23.124 1.00 93.88 625 SER A CA 1
ATOM 4889 C C . SER A 1 625 ? 8.515 -2.925 24.418 1.00 93.88 625 SER A C 1
ATOM 4891 O O . SER A 1 625 ? 7.834 -1.904 24.447 1.00 93.88 625 SER A O 1
ATOM 4893 N N . VAL A 1 626 ? 8.689 -3.697 25.495 1.00 95.44 626 VAL A N 1
ATOM 4894 C CA . VAL A 1 626 ? 8.142 -3.390 26.824 1.00 95.44 626 VAL A CA 1
ATOM 4895 C C . VAL A 1 626 ? 8.868 -2.195 27.427 1.00 95.44 626 VAL A C 1
ATOM 4897 O O . VAL A 1 626 ? 8.226 -1.285 27.945 1.00 95.44 626 VAL A O 1
ATOM 4900 N N . ILE A 1 627 ? 10.197 -2.157 27.301 1.00 94.44 627 ILE A N 1
ATOM 4901 C CA . ILE A 1 627 ? 11.011 -1.024 27.759 1.00 94.44 627 ILE A CA 1
ATOM 4902 C C . ILE A 1 627 ? 10.608 0.256 27.015 1.00 94.44 627 ILE A C 1
ATOM 4904 O O . ILE A 1 627 ? 10.414 1.287 27.652 1.00 94.44 627 ILE A O 1
ATOM 4908 N N . ASP A 1 628 ? 10.416 0.190 25.697 1.00 92.81 628 ASP A N 1
ATOM 4909 C CA . ASP A 1 628 ? 9.976 1.330 24.885 1.00 92.81 628 ASP A CA 1
ATOM 4910 C C . ASP A 1 628 ? 8.560 1.800 25.261 1.00 92.81 628 ASP A C 1
ATOM 4912 O O . ASP A 1 628 ? 8.308 3.005 25.350 1.00 92.81 628 ASP A O 1
ATOM 4916 N N . LEU A 1 629 ? 7.629 0.869 25.503 1.00 94.44 629 LEU A N 1
ATOM 4917 C CA . LEU A 1 629 ? 6.264 1.190 25.921 1.00 94.44 629 LEU A CA 1
ATOM 4918 C C . LEU A 1 629 ? 6.256 1.888 27.286 1.00 94.44 629 LEU A C 1
ATOM 4920 O O . LEU A 1 629 ? 5.808 3.028 27.389 1.00 94.44 629 LEU A O 1
ATOM 4924 N N . ILE A 1 630 ? 6.788 1.223 28.315 1.00 95.31 630 ILE A N 1
ATOM 4925 C CA . ILE A 1 630 ? 6.792 1.714 29.701 1.00 95.31 630 ILE A CA 1
ATOM 4926 C C . ILE A 1 630 ? 7.695 2.947 29.858 1.00 95.31 630 ILE A C 1
ATOM 4928 O O . ILE A 1 630 ? 7.441 3.819 30.690 1.00 95.31 630 ILE A O 1
ATOM 4932 N N . GLY A 1 631 ? 8.726 3.061 29.020 1.00 92.81 631 GLY A N 1
ATOM 4933 C CA . GLY A 1 631 ? 9.604 4.223 28.922 1.00 92.81 631 GLY A CA 1
ATOM 4934 C C . GLY A 1 631 ? 8.954 5.459 28.302 1.00 92.81 631 GLY A C 1
ATOM 4935 O O . GLY A 1 631 ? 9.582 6.514 28.299 1.00 92.81 631 GLY A O 1
ATOM 4936 N N . GLY A 1 632 ? 7.723 5.360 27.786 1.00 91.56 632 GLY A N 1
ATOM 4937 C CA . GLY A 1 632 ? 6.993 6.478 27.183 1.00 91.56 632 GLY A CA 1
ATOM 4938 C C . GLY A 1 632 ? 7.348 6.752 25.719 1.00 91.56 632 GLY A C 1
ATOM 4939 O O . GLY A 1 632 ? 6.820 7.691 25.126 1.00 91.56 632 GLY A O 1
ATOM 4940 N N . MET A 1 633 ? 8.188 5.920 25.089 1.00 89.75 633 MET A N 1
ATOM 4941 C CA . MET A 1 633 ? 8.542 6.068 23.671 1.00 89.75 633 MET A CA 1
ATOM 4942 C C . MET A 1 633 ? 7.356 5.781 22.747 1.00 89.75 633 MET A C 1
ATOM 4944 O O . MET A 1 633 ? 7.357 6.221 21.602 1.00 89.75 633 MET A O 1
ATOM 4948 N N . MET A 1 634 ? 6.330 5.068 23.214 1.00 91.06 634 MET A N 1
ATOM 4949 C CA . MET A 1 634 ? 5.102 4.819 22.446 1.00 91.06 634 MET A CA 1
ATOM 4950 C C . MET A 1 634 ? 3.962 5.797 22.774 1.00 91.06 634 MET A C 1
ATOM 4952 O O . MET A 1 634 ? 2.870 5.635 22.232 1.00 91.06 634 MET A O 1
ATOM 4956 N N . GLY A 1 635 ? 4.216 6.802 23.619 1.00 91.00 635 GLY A N 1
ATOM 4957 C CA . GLY A 1 635 ? 3.220 7.746 24.127 1.00 91.00 635 GLY A CA 1
ATOM 4958 C C . GLY A 1 635 ? 2.817 7.469 25.577 1.00 91.00 635 GLY A C 1
ATOM 4959 O O . GLY A 1 635 ? 3.421 6.637 26.253 1.00 91.00 635 GLY A O 1
ATOM 4960 N N . GLN A 1 636 ? 1.793 8.183 26.051 1.00 92.56 636 GLN A N 1
ATOM 4961 C CA . GLN A 1 636 ? 1.281 8.081 27.421 1.00 92.56 636 GLN A CA 1
ATOM 4962 C C . GLN A 1 636 ? -0.147 7.517 27.438 1.00 92.56 636 GLN A C 1
ATOM 4964 O O . GLN A 1 636 ? -1.005 8.048 26.728 1.00 92.56 636 GLN A O 1
ATOM 4969 N N . PRO A 1 637 ? -0.446 6.486 28.251 1.00 94.00 637 PRO A N 1
ATOM 4970 C CA . PRO A 1 637 ? -1.812 6.011 28.421 1.00 94.00 637 PRO A CA 1
ATOM 4971 C C . PRO A 1 637 ? -2.610 6.968 29.326 1.00 94.00 637 PRO A C 1
ATOM 4973 O O . PRO A 1 637 ? -2.028 7.666 30.165 1.00 94.00 637 PRO A O 1
ATOM 4976 N N . PRO A 1 638 ? -3.953 6.972 29.238 1.00 91.44 638 PRO A N 1
ATOM 4977 C CA . PRO A 1 638 ? -4.792 7.684 30.198 1.00 91.44 638 PRO A CA 1
ATOM 4978 C C . PRO A 1 638 ? -4.471 7.249 31.636 1.00 91.44 638 PRO A C 1
ATOM 4980 O O . PRO A 1 638 ? -4.484 6.057 31.941 1.00 91.44 638 PRO A O 1
ATOM 4983 N N . GLY A 1 639 ? -4.168 8.212 32.511 1.00 90.31 639 GLY A N 1
ATOM 4984 C CA . GLY A 1 639 ? -3.784 7.952 33.906 1.00 90.31 639 GLY A CA 1
ATOM 4985 C C . GLY A 1 639 ? -2.323 7.527 34.129 1.00 90.31 639 GLY A C 1
ATOM 4986 O O . GLY A 1 639 ? -1.933 7.363 35.281 1.00 90.31 639 GLY A O 1
ATOM 4987 N N . GLY A 1 640 ? -1.510 7.403 33.072 1.00 92.69 640 GLY A N 1
ATOM 4988 C CA . GLY A 1 640 ? -0.113 6.966 33.159 1.00 92.69 640 GLY A CA 1
ATOM 4989 C C . GLY A 1 640 ? 0.055 5.457 33.382 1.00 92.69 640 GLY A C 1
ATOM 4990 O O . GLY A 1 640 ? -0.916 4.719 33.552 1.00 92.69 640 GLY A O 1
ATOM 4991 N N . PHE A 1 641 ? 1.304 4.990 33.339 1.00 94.56 641 PHE A N 1
ATOM 4992 C CA . PHE A 1 641 ? 1.647 3.604 33.676 1.00 94.56 641 PHE A CA 1
ATOM 4993 C C . PHE A 1 641 ? 1.730 3.415 35.201 1.00 94.56 641 PHE A C 1
ATOM 4995 O O . PHE A 1 641 ? 2.140 4.349 35.898 1.00 94.56 641 PHE A O 1
ATOM 5002 N N . PRO A 1 642 ? 1.416 2.221 35.743 1.00 94.88 642 PRO A N 1
ATOM 5003 C CA . PRO A 1 642 ? 1.597 1.939 37.164 1.00 94.88 642 PRO A CA 1
ATOM 5004 C C . PRO A 1 642 ? 3.049 2.164 37.609 1.00 94.88 642 PRO A C 1
ATOM 5006 O O . PRO A 1 642 ? 3.978 1.549 37.084 1.00 94.88 642 PRO A O 1
ATOM 5009 N N . GLU A 1 643 ? 3.247 3.020 38.614 1.00 91.94 643 GLU A N 1
ATOM 5010 C CA . GLU A 1 643 ? 4.581 3.495 39.016 1.00 91.94 643 GLU A CA 1
ATOM 5011 C C . GLU A 1 643 ? 5.519 2.354 39.441 1.00 91.94 643 GLU A C 1
ATOM 5013 O O . GLU A 1 643 ? 6.690 2.338 39.069 1.00 91.94 643 GLU A O 1
ATOM 5018 N N . LYS A 1 644 ? 4.997 1.339 40.141 1.00 92.19 644 LYS A N 1
ATOM 5019 C CA . LYS A 1 644 ? 5.793 0.167 40.531 1.00 92.19 644 LYS A CA 1
ATOM 5020 C C . LYS A 1 644 ? 6.314 -0.608 39.311 1.00 92.19 644 LYS A C 1
ATOM 5022 O O . LYS A 1 644 ? 7.475 -1.001 39.297 1.00 92.19 644 LYS A O 1
ATOM 5027 N N . ILE A 1 645 ? 5.494 -0.783 38.271 1.00 93.69 645 ILE A N 1
ATOM 5028 C CA . ILE A 1 645 ? 5.922 -1.441 37.026 1.00 93.69 645 ILE A CA 1
ATOM 5029 C C . ILE A 1 645 ? 6.945 -0.594 36.283 1.00 93.69 645 ILE A C 1
ATOM 5031 O O . ILE A 1 645 ? 7.950 -1.120 35.807 1.00 93.69 645 ILE A O 1
ATOM 5035 N N . ARG A 1 646 ? 6.736 0.723 36.239 1.00 92.81 646 ARG A N 1
ATOM 5036 C CA . ARG A 1 646 ? 7.694 1.655 35.645 1.00 92.81 646 ARG A CA 1
ATOM 5037 C C . ARG A 1 646 ? 9.076 1.538 36.289 1.00 92.81 646 ARG A C 1
ATOM 5039 O O . ARG A 1 646 ? 10.062 1.432 35.565 1.00 92.81 646 ARG A O 1
ATOM 5046 N N . GLN A 1 647 ? 9.146 1.491 37.619 1.00 91.50 647 GLN A N 1
ATOM 5047 C CA . GLN A 1 647 ? 10.401 1.330 38.362 1.00 91.50 647 GLN A CA 1
ATOM 5048 C C . GLN A 1 647 ? 11.069 -0.026 38.101 1.00 91.50 647 GLN A C 1
ATOM 5050 O O . GLN A 1 647 ? 12.277 -0.080 37.888 1.00 91.50 647 GLN A O 1
ATOM 5055 N N . ILE A 1 648 ? 10.295 -1.115 38.057 1.00 92.50 648 ILE A N 1
ATOM 5056 C CA . ILE A 1 648 ? 10.820 -2.464 37.787 1.00 92.50 648 ILE A CA 1
ATOM 5057 C C . ILE A 1 648 ? 11.418 -2.555 36.376 1.00 92.50 648 ILE A C 1
ATOM 5059 O O . ILE A 1 648 ? 12.529 -3.058 36.203 1.00 92.50 648 ILE A O 1
ATOM 5063 N N . VAL A 1 649 ? 10.702 -2.054 35.366 1.00 93.12 649 VAL A N 1
ATOM 5064 C CA . VAL A 1 649 ? 11.109 -2.175 33.957 1.00 93.12 649 VAL A CA 1
ATOM 5065 C C . VAL A 1 649 ? 12.245 -1.211 33.608 1.00 93.12 649 VAL A C 1
ATOM 5067 O O . VAL A 1 649 ? 13.184 -1.596 32.909 1.00 93.12 649 VAL A O 1
ATOM 5070 N N . LEU A 1 650 ? 12.182 0.042 34.073 1.00 91.50 650 LEU A N 1
ATOM 5071 C CA . LEU A 1 650 ? 13.165 1.070 33.713 1.00 91.50 650 LEU A CA 1
ATOM 5072 C C . LEU A 1 650 ? 14.387 1.099 34.637 1.00 91.50 650 LEU A C 1
ATOM 5074 O O . LEU A 1 650 ? 15.429 1.621 34.230 1.00 91.50 650 LEU A O 1
ATOM 5078 N N . LYS A 1 651 ? 14.295 0.521 35.843 1.00 88.56 651 LYS A N 1
ATOM 5079 C CA . LYS A 1 651 ? 15.307 0.661 36.901 1.00 88.56 651 LYS A CA 1
ATOM 5080 C C . LYS A 1 651 ? 15.610 2.157 37.119 1.00 88.56 651 LYS A C 1
ATOM 5082 O O . LYS A 1 651 ? 14.690 2.939 37.338 1.00 88.56 651 LYS A O 1
ATOM 5087 N N . ASP A 1 652 ? 16.868 2.572 36.974 1.00 84.56 652 ASP A N 1
ATOM 5088 C CA . ASP A 1 652 ? 17.301 3.969 37.131 1.00 84.56 652 ASP A CA 1
ATOM 5089 C C . ASP A 1 652 ? 17.152 4.827 35.856 1.00 84.56 652 ASP A C 1
ATOM 5091 O O . ASP A 1 652 ? 17.533 6.001 35.845 1.00 84.56 652 ASP A O 1
ATOM 5095 N N . LYS A 1 653 ? 16.648 4.269 34.744 1.00 85.44 653 LYS A N 1
ATOM 5096 C CA . LYS A 1 653 ? 16.522 5.023 33.486 1.00 85.44 653 LYS A CA 1
ATOM 5097 C C . LYS A 1 653 ? 15.340 6.000 33.552 1.00 85.44 653 LYS A C 1
ATOM 5099 O O . LYS A 1 653 ? 14.227 5.585 33.877 1.00 85.44 653 LYS A O 1
ATOM 5104 N N . PRO A 1 654 ? 15.525 7.278 33.171 1.00 83.75 654 PRO A N 1
ATOM 5105 C CA . PRO A 1 654 ? 14.418 8.221 33.105 1.00 83.75 654 PRO A CA 1
ATOM 5106 C C . PRO A 1 654 ? 13.455 7.831 31.975 1.00 83.75 654 PRO A C 1
ATOM 5108 O O . PRO A 1 654 ? 13.876 7.600 30.843 1.00 83.75 654 PRO A O 1
ATOM 5111 N N . GLY A 1 655 ? 12.159 7.768 32.283 1.00 85.38 655 GLY A N 1
ATOM 5112 C CA . GLY A 1 655 ? 11.109 7.647 31.266 1.00 85.38 655 GLY A CA 1
ATOM 5113 C C . GLY A 1 655 ? 10.742 9.009 30.674 1.00 85.38 655 GLY A C 1
ATOM 5114 O O . GLY A 1 655 ? 10.861 10.031 31.349 1.00 85.38 655 GLY A O 1
ATOM 5115 N N . LEU A 1 656 ? 10.254 9.015 29.439 1.00 87.69 656 LEU A N 1
ATOM 5116 C CA . LEU A 1 656 ? 9.772 10.206 28.753 1.00 87.69 656 LEU A CA 1
ATOM 5117 C C . LEU A 1 656 ? 8.303 10.476 29.113 1.00 87.69 656 LEU A C 1
ATOM 5119 O O . LEU A 1 656 ? 7.498 9.550 29.119 1.00 87.69 656 LEU A O 1
ATOM 5123 N N . THR A 1 657 ? 7.948 11.733 29.388 1.00 87.25 657 THR A N 1
ATOM 5124 C CA . THR A 1 657 ? 6.555 12.170 29.635 1.00 87.25 657 THR A CA 1
ATOM 5125 C C . THR A 1 657 ? 5.987 13.035 28.512 1.00 87.25 657 THR A C 1
ATOM 5127 O O . THR A 1 657 ? 4.772 13.094 28.339 1.00 87.25 657 THR A O 1
ATOM 5130 N N . ASP A 1 658 ? 6.861 13.683 27.741 1.00 89.38 658 ASP A N 1
ATOM 5131 C CA . ASP A 1 658 ? 6.500 14.518 26.595 1.00 89.38 658 ASP A CA 1
ATOM 5132 C C . ASP A 1 658 ? 6.448 13.714 25.292 1.00 89.38 658 ASP A C 1
ATOM 5134 O O . ASP A 1 658 ? 6.761 12.523 25.243 1.00 89.38 658 ASP A O 1
ATOM 5138 N N . ARG A 1 659 ? 6.005 14.360 24.207 1.00 89.31 659 ARG A N 1
ATOM 5139 C CA . ARG A 1 659 ? 5.846 13.707 22.905 1.00 89.31 659 ARG A CA 1
ATOM 5140 C C . ARG A 1 659 ? 7.207 13.230 22.372 1.00 89.31 659 ARG A C 1
ATOM 5142 O O . ARG A 1 659 ? 8.065 14.081 22.135 1.00 89.31 659 ARG A O 1
ATOM 5149 N N . PRO A 1 660 ? 7.396 11.930 22.066 1.00 86.75 660 PRO A N 1
ATOM 5150 C CA . PRO A 1 660 ? 8.673 11.410 21.570 1.00 86.75 660 PRO A CA 1
ATOM 5151 C C . PRO A 1 660 ? 9.236 12.180 20.374 1.00 86.75 660 PRO A C 1
ATOM 5153 O O . PRO A 1 660 ? 10.399 12.577 20.392 1.00 86.75 660 PRO A O 1
ATOM 5156 N N . GLY A 1 661 ? 8.397 12.466 19.372 1.00 84.44 661 GLY A N 1
ATOM 5157 C CA . GLY A 1 661 ? 8.799 13.204 18.171 1.00 84.44 661 GLY A CA 1
ATOM 5158 C C . GLY A 1 661 ? 9.278 14.638 18.432 1.00 84.44 661 GLY A C 1
ATOM 5159 O O . GLY A 1 661 ? 10.168 15.101 17.728 1.00 84.44 661 GLY A O 1
ATOM 5160 N N . ALA A 1 662 ? 8.775 15.310 19.477 1.00 85.12 662 ALA A N 1
ATOM 5161 C CA . ALA A 1 662 ? 9.172 16.684 19.809 1.00 85.12 662 ALA A CA 1
ATOM 5162 C C . ALA A 1 662 ? 10.620 16.776 20.311 1.00 85.12 662 ALA A C 1
ATOM 5164 O O . ALA A 1 662 ? 11.256 17.820 20.200 1.00 85.12 662 ALA A O 1
ATOM 5165 N N . SER A 1 663 ? 11.133 15.681 20.877 1.00 81.56 663 SER A N 1
ATOM 5166 C CA . SER A 1 663 ? 12.502 15.600 21.391 1.00 81.56 663 SER A CA 1
ATOM 5167 C C . SER A 1 663 ? 13.536 15.280 20.306 1.00 81.56 663 SER A C 1
ATOM 5169 O O . SER A 1 663 ? 14.738 15.421 20.537 1.00 81.56 663 SER A O 1
ATOM 5171 N N . LEU A 1 664 ? 13.088 14.850 19.120 1.00 87.12 664 LEU A N 1
ATOM 5172 C CA . LEU A 1 664 ? 13.972 14.447 18.035 1.00 87.12 664 LEU A CA 1
ATOM 5173 C C . LEU A 1 664 ? 14.429 15.663 17.215 1.00 87.12 664 LEU A C 1
ATOM 5175 O O . LEU A 1 664 ? 13.600 16.487 16.823 1.00 87.12 664 LEU A O 1
ATOM 5179 N N . PRO A 1 665 ? 15.729 15.772 16.886 1.00 91.62 665 PRO A N 1
ATOM 5180 C CA . PRO A 1 665 ? 16.198 16.809 15.977 1.00 91.62 665 PRO A CA 1
ATOM 5181 C C . PRO A 1 665 ? 15.581 16.611 14.582 1.00 91.62 665 PRO A C 1
ATOM 5183 O O . PRO A 1 665 ? 15.392 15.463 14.166 1.00 91.62 665 PRO A O 1
ATOM 5186 N N . PRO A 1 666 ? 15.307 17.692 13.825 1.00 93.19 666 PRO A N 1
ATOM 5187 C CA . PRO A 1 666 ? 14.800 17.584 12.462 1.00 93.19 666 PRO A CA 1
ATOM 5188 C C . PRO A 1 666 ? 15.658 16.655 11.600 1.00 93.19 666 PRO A C 1
ATOM 5190 O O . PRO A 1 666 ? 16.890 16.720 11.626 1.00 93.19 666 PRO A O 1
ATOM 5193 N N . ALA A 1 667 ? 15.010 15.806 10.801 1.00 93.25 667 ALA A N 1
ATOM 5194 C CA . ALA A 1 667 ? 15.729 14.926 9.888 1.00 93.25 667 ALA A CA 1
ATOM 5195 C C . ALA A 1 667 ? 16.467 15.748 8.820 1.00 93.25 667 ALA A C 1
ATOM 5197 O O . ALA A 1 667 ? 15.901 16.682 8.243 1.00 93.25 667 ALA A O 1
ATOM 5198 N N . ASN A 1 668 ? 17.716 15.377 8.525 1.00 94.25 668 ASN A N 1
ATOM 5199 C CA . ASN A 1 668 ? 18.518 16.020 7.487 1.00 94.25 668 ASN A CA 1
ATOM 5200 C C . ASN A 1 668 ? 18.123 15.491 6.097 1.00 94.25 668 ASN A C 1
ATOM 5202 O O . ASN A 1 668 ? 18.646 14.475 5.630 1.00 94.25 668 ASN A O 1
ATOM 5206 N N . MET A 1 669 ? 17.193 16.198 5.451 1.00 93.50 669 MET A N 1
ATOM 5207 C CA . MET A 1 669 ? 16.661 15.854 4.127 1.00 93.50 669 MET A CA 1
ATOM 5208 C C . MET A 1 669 ? 17.740 15.860 3.035 1.00 93.50 669 MET A C 1
ATOM 5210 O O . MET A 1 669 ? 17.739 14.978 2.183 1.00 93.50 669 MET A O 1
ATOM 5214 N N . GLU A 1 670 ? 18.697 16.793 3.082 1.00 94.62 670 GLU A N 1
ATOM 5215 C CA . GLU A 1 670 ? 19.781 16.880 2.090 1.00 94.62 670 GLU A CA 1
ATOM 5216 C C . GLU A 1 670 ? 20.738 15.689 2.180 1.00 94.62 670 GLU A C 1
ATOM 5218 O O . GLU A 1 670 ? 21.143 15.128 1.162 1.00 94.62 670 GLU A O 1
ATOM 5223 N N . ASN A 1 671 ? 21.056 15.244 3.399 1.00 96.00 671 ASN A N 1
ATOM 5224 C CA . ASN A 1 671 ? 21.859 14.041 3.589 1.00 96.00 671 ASN A CA 1
ATOM 5225 C C . ASN A 1 671 ? 21.118 12.794 3.086 1.00 96.00 671 ASN A C 1
ATOM 5227 O O . ASN A 1 671 ? 21.685 11.992 2.349 1.00 96.00 671 ASN A O 1
ATOM 5231 N N . ALA A 1 672 ? 19.833 12.651 3.426 1.00 96.12 672 ALA A N 1
ATOM 5232 C CA . ALA A 1 672 ? 19.016 11.552 2.916 1.00 96.12 672 ALA A CA 1
ATOM 5233 C C . ALA A 1 672 ? 18.944 11.567 1.379 1.00 96.12 672 ALA A C 1
ATOM 5235 O O . ALA A 1 672 ? 19.125 10.531 0.745 1.00 96.12 672 ALA A O 1
ATOM 5236 N N . LYS A 1 673 ? 18.783 12.747 0.770 1.00 97.50 673 LYS A N 1
ATOM 5237 C CA . LYS A 1 673 ? 18.827 12.933 -0.684 1.00 97.50 673 LYS A CA 1
ATOM 5238 C C . LYS A 1 673 ? 20.164 12.492 -1.281 1.00 97.50 673 LYS A C 1
ATOM 5240 O O . LYS A 1 673 ? 20.176 11.797 -2.294 1.00 97.50 673 LYS A O 1
ATOM 5245 N N . ALA A 1 674 ? 21.284 12.856 -0.658 1.00 97.25 674 ALA A N 1
ATOM 5246 C CA . ALA A 1 674 ? 22.612 12.452 -1.110 1.00 97.25 674 ALA A CA 1
ATOM 5247 C C . ALA A 1 674 ? 22.816 10.928 -1.041 1.00 97.25 674 ALA A C 1
ATOM 5249 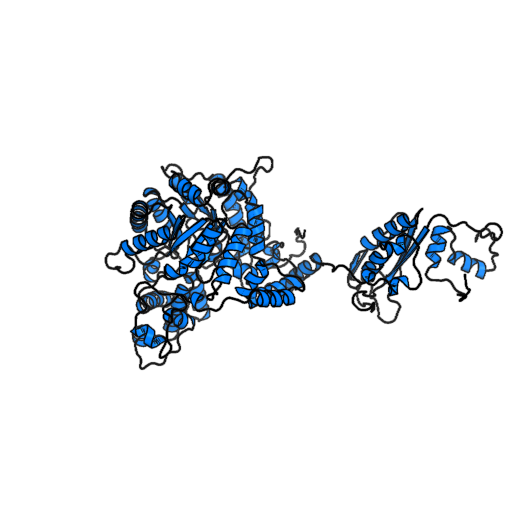O O . ALA A 1 674 ? 23.361 10.350 -1.980 1.00 97.25 674 ALA A O 1
ATOM 5250 N N . GLU A 1 675 ? 22.350 10.267 0.023 1.00 97.12 675 GLU A N 1
ATOM 5251 C CA . GLU A 1 675 ? 22.418 8.805 0.147 1.00 97.12 675 GLU A CA 1
ATOM 5252 C C . GLU A 1 675 ? 21.542 8.101 -0.895 1.00 97.12 675 GLU A C 1
ATOM 5254 O O . GLU A 1 675 ? 22.016 7.215 -1.606 1.00 97.12 675 GLU A O 1
ATOM 5259 N N . VAL A 1 676 ? 20.296 8.545 -1.081 1.00 97.25 676 VAL A N 1
ATOM 5260 C CA . VAL A 1 676 ? 19.409 7.970 -2.104 1.00 97.25 676 VAL A CA 1
ATOM 5261 C C . VAL A 1 676 ? 19.962 8.204 -3.513 1.00 97.25 676 VAL A C 1
ATOM 5263 O O . VAL A 1 676 ? 19.939 7.294 -4.339 1.00 97.25 676 VAL A O 1
ATOM 5266 N N . LYS A 1 677 ? 20.553 9.371 -3.792 1.00 97.00 677 LYS A N 1
ATOM 5267 C CA . LYS A 1 677 ? 21.228 9.644 -5.070 1.00 97.00 677 LYS A CA 1
ATOM 5268 C C . LYS A 1 677 ? 22.365 8.656 -5.353 1.00 97.00 677 LYS A C 1
ATOM 5270 O O . LYS A 1 677 ? 22.516 8.225 -6.495 1.00 97.00 677 LYS A O 1
ATOM 5275 N N . LYS A 1 678 ? 23.147 8.273 -4.334 1.00 95.81 678 LYS A N 1
ATOM 5276 C CA . LYS A 1 678 ? 24.190 7.238 -4.470 1.00 95.81 678 LYS A CA 1
ATOM 5277 C C . LYS A 1 678 ? 23.586 5.871 -4.790 1.00 95.81 678 LYS A C 1
ATOM 5279 O O . LYS A 1 678 ? 24.133 5.174 -5.635 1.00 95.81 678 LYS A O 1
ATOM 5284 N N . LEU A 1 679 ? 22.471 5.513 -4.145 1.00 94.62 679 LEU A N 1
ATOM 5285 C CA . LEU A 1 679 ? 21.773 4.243 -4.381 1.00 94.62 679 LEU A CA 1
ATOM 5286 C C . LEU A 1 679 ? 21.179 4.152 -5.793 1.00 94.62 679 LEU A C 1
ATOM 5288 O O . LEU A 1 679 ? 21.213 3.087 -6.396 1.00 94.62 679 LEU A O 1
ATOM 5292 N N . LEU A 1 680 ? 20.629 5.251 -6.319 1.00 93.06 680 LEU A N 1
ATOM 5293 C CA . LEU A 1 680 ? 19.910 5.250 -7.599 1.00 93.06 680 LEU A CA 1
ATOM 5294 C C . LEU A 1 680 ? 20.780 5.615 -8.810 1.00 93.06 680 LEU A C 1
ATOM 5296 O O . LEU A 1 680 ? 20.374 5.376 -9.947 1.00 93.06 680 LEU A O 1
ATOM 5300 N N . GLY A 1 681 ? 21.922 6.277 -8.599 1.00 90.88 681 GLY A N 1
ATOM 5301 C CA . GLY A 1 681 ? 22.744 6.827 -9.684 1.00 90.88 681 GLY A CA 1
ATOM 5302 C C . GLY A 1 681 ? 22.067 7.963 -10.470 1.00 90.88 681 GLY A C 1
ATOM 5303 O O . GLY A 1 681 ? 22.543 8.344 -11.538 1.00 90.88 681 GLY A O 1
ATOM 5304 N N . ARG A 1 682 ? 20.958 8.512 -9.954 1.00 92.56 682 ARG A N 1
ATOM 5305 C CA . ARG A 1 682 ? 20.199 9.639 -10.518 1.00 92.56 682 ARG A CA 1
ATOM 5306 C C . ARG A 1 682 ? 19.673 10.549 -9.413 1.00 92.56 682 ARG A C 1
ATOM 5308 O O . ARG A 1 682 ? 19.691 10.177 -8.243 1.00 92.56 682 ARG A O 1
ATOM 5315 N N . GLU A 1 683 ? 19.190 11.731 -9.789 1.00 95.12 683 GLU A N 1
ATOM 5316 C CA . GLU A 1 683 ? 18.462 12.584 -8.846 1.00 95.12 683 GLU A CA 1
ATOM 5317 C C . GLU A 1 683 ? 17.226 11.841 -8.309 1.00 95.12 683 GLU A C 1
ATOM 5319 O O . GLU A 1 683 ? 16.452 11.296 -9.109 1.00 95.12 683 GLU A O 1
ATOM 5324 N N . PRO A 1 684 ? 17.064 11.770 -6.976 1.00 96.38 684 PRO A N 1
ATOM 5325 C CA . PRO A 1 684 ? 15.921 11.117 -6.367 1.00 96.38 684 PRO A CA 1
ATOM 5326 C C . PRO A 1 684 ? 14.716 12.052 -6.286 1.00 96.38 684 PRO A C 1
ATOM 5328 O O . PRO A 1 684 ? 14.851 13.266 -6.106 1.00 96.38 684 PRO A O 1
ATOM 5331 N N . GLU A 1 685 ? 13.531 11.463 -6.355 1.00 95.50 685 GLU A N 1
ATOM 5332 C CA . GLU A 1 685 ? 12.274 12.134 -6.046 1.00 95.50 685 GLU A CA 1
ATOM 5333 C C . GLU A 1 685 ? 12.081 12.256 -4.526 1.00 95.50 685 GLU A C 1
ATOM 5335 O O . GLU A 1 685 ? 12.612 11.466 -3.743 1.00 95.50 685 GLU A O 1
ATOM 5340 N N . ASN A 1 686 ? 11.264 13.213 -4.076 1.00 95.56 686 ASN A N 1
ATOM 5341 C CA . ASN A 1 686 ? 10.980 13.389 -2.644 1.00 95.56 686 ASN A CA 1
ATOM 5342 C C . ASN A 1 686 ? 10.408 12.116 -2.001 1.00 95.56 686 ASN A C 1
ATOM 5344 O O . ASN A 1 686 ? 10.764 11.771 -0.875 1.00 95.56 686 ASN A O 1
ATOM 5348 N N . ARG A 1 687 ? 9.570 11.379 -2.737 1.00 97.12 687 ARG A N 1
ATOM 5349 C CA . ARG A 1 687 ? 8.968 10.101 -2.322 1.00 97.12 687 ARG A CA 1
ATOM 5350 C C . ARG A 1 687 ? 10.015 9.044 -1.991 1.00 97.12 687 ARG A C 1
ATOM 5352 O O . ARG A 1 687 ? 9.871 8.298 -1.023 1.00 97.12 687 ARG A O 1
ATOM 5359 N N . GLU A 1 688 ? 11.090 9.001 -2.767 1.00 97.69 688 GLU A N 1
ATOM 5360 C CA . GLU A 1 688 ? 12.213 8.085 -2.576 1.00 97.69 688 GLU A CA 1
ATOM 5361 C C . GLU A 1 688 ? 13.011 8.456 -1.322 1.00 97.69 688 GLU A C 1
ATOM 5363 O O . GLU A 1 688 ? 13.329 7.594 -0.502 1.00 97.69 688 GLU A O 1
ATOM 5368 N N . VAL A 1 689 ? 13.240 9.757 -1.111 1.00 97.88 689 VAL A N 1
ATOM 5369 C CA . VAL A 1 689 ? 13.892 10.284 0.098 1.00 97.88 689 VAL A CA 1
ATOM 5370 C C . VAL A 1 689 ? 13.066 9.992 1.353 1.00 97.88 689 VAL A C 1
ATOM 5372 O O . VAL A 1 689 ? 13.612 9.526 2.352 1.00 97.88 689 VAL A O 1
ATOM 5375 N N . LEU A 1 690 ? 11.748 10.198 1.306 1.00 97.50 690 LEU A N 1
ATOM 5376 C CA . LEU A 1 690 ? 10.843 9.897 2.420 1.00 97.50 690 LEU A CA 1
ATOM 5377 C C . LEU A 1 690 ? 10.776 8.395 2.714 1.00 97.50 690 LEU A C 1
ATOM 5379 O O . LEU A 1 690 ? 10.826 7.996 3.876 1.00 97.50 690 LEU A O 1
ATOM 5383 N N . SER A 1 691 ? 10.725 7.555 1.678 1.00 97.75 691 SER A N 1
ATOM 5384 C CA . SER A 1 691 ? 10.750 6.095 1.838 1.00 97.75 691 SER A CA 1
ATOM 5385 C C . SER A 1 691 ? 12.043 5.630 2.505 1.00 97.75 691 SER A C 1
ATOM 5387 O O . SER A 1 691 ? 11.999 4.802 3.414 1.00 97.75 691 SER A O 1
ATOM 5389 N N . TYR A 1 692 ? 13.182 6.211 2.116 1.00 97.31 692 TYR A N 1
ATOM 5390 C CA . TYR A 1 692 ? 14.468 5.961 2.758 1.00 97.31 692 TYR A CA 1
ATOM 5391 C C . TYR A 1 692 ? 14.504 6.447 4.211 1.00 97.31 692 TYR A C 1
ATOM 5393 O O . TYR A 1 692 ? 14.962 5.711 5.074 1.00 97.31 692 TYR A O 1
ATOM 5401 N N . LEU A 1 693 ? 13.992 7.641 4.520 1.00 95.94 693 LEU A N 1
ATOM 5402 C CA . LEU A 1 693 ? 13.956 8.153 5.897 1.00 95.94 693 LEU A CA 1
ATOM 5403 C C . LEU A 1 693 ? 13.105 7.284 6.828 1.00 95.94 693 LEU A C 1
ATOM 5405 O O . LEU A 1 693 ? 13.485 7.055 7.976 1.00 95.94 693 LEU A O 1
ATOM 5409 N N . LEU A 1 694 ? 11.972 6.785 6.334 1.00 95.31 694 LEU A N 1
ATOM 5410 C CA . LEU A 1 694 ? 11.103 5.888 7.091 1.00 95.31 694 LEU A CA 1
ATOM 5411 C C . LEU A 1 694 ? 11.725 4.493 7.233 1.00 95.31 694 LEU A C 1
ATOM 5413 O O . LEU A 1 694 ? 11.663 3.893 8.309 1.00 95.31 694 LEU A O 1
ATOM 5417 N N . TYR A 1 695 ? 12.351 3.992 6.164 1.00 96.44 695 TYR A N 1
ATOM 5418 C CA . TYR A 1 695 ? 12.839 2.622 6.063 1.00 96.44 695 TYR A CA 1
ATOM 5419 C C . TYR A 1 695 ? 14.198 2.499 5.345 1.00 96.44 695 TYR A C 1
ATOM 5421 O O . TYR A 1 695 ? 14.258 1.916 4.259 1.00 96.44 695 TYR A O 1
ATOM 5429 N N . PRO A 1 696 ? 15.321 2.929 5.954 1.00 95.69 696 PRO A N 1
ATOM 5430 C CA . PRO A 1 696 ? 16.597 3.053 5.240 1.00 95.69 696 PRO A CA 1
ATOM 5431 C C . PRO A 1 696 ? 17.076 1.744 4.607 1.00 95.69 696 PRO A C 1
ATOM 5433 O O . PRO A 1 696 ? 17.382 1.686 3.417 1.00 95.69 696 PRO A O 1
ATOM 5436 N N . LYS A 1 697 ? 17.078 0.661 5.397 1.00 96.81 697 LYS A N 1
ATOM 5437 C CA . LYS A 1 697 ? 17.506 -0.665 4.934 1.00 96.81 697 LYS A CA 1
ATOM 5438 C C . LYS A 1 697 ? 16.543 -1.250 3.900 1.00 96.81 697 LYS A C 1
ATOM 5440 O O . LYS A 1 697 ? 16.988 -1.725 2.866 1.00 96.81 697 LYS A O 1
ATOM 5445 N N . VAL A 1 698 ? 15.235 -1.192 4.164 1.00 97.56 698 VAL A N 1
ATOM 5446 C CA . VAL A 1 698 ? 14.222 -1.765 3.257 1.00 97.56 698 VAL A CA 1
ATOM 5447 C C . VAL A 1 698 ? 14.253 -1.058 1.912 1.00 97.56 698 VAL A C 1
ATOM 5449 O O . VAL A 1 698 ? 14.198 -1.715 0.881 1.00 97.56 698 VAL A O 1
ATOM 5452 N N . TYR A 1 699 ? 14.368 0.270 1.923 1.00 98.06 699 TYR A N 1
ATOM 5453 C CA . TYR A 1 699 ? 14.439 1.054 0.705 1.00 98.06 699 TYR A CA 1
ATOM 5454 C C . TYR A 1 699 ? 15.723 0.764 -0.079 1.00 98.06 699 TYR A C 1
ATOM 5456 O O . TYR A 1 699 ? 15.659 0.590 -1.290 1.00 98.06 699 TYR A O 1
ATOM 5464 N N . ALA A 1 700 ? 16.878 0.655 0.588 1.00 98.00 700 ALA A N 1
ATOM 5465 C CA . ALA A 1 700 ? 18.128 0.285 -0.076 1.00 98.00 700 ALA A CA 1
ATOM 5466 C C . ALA A 1 700 ? 18.058 -1.116 -0.713 1.00 98.00 700 ALA A C 1
ATOM 5468 O O . ALA A 1 700 ? 18.469 -1.291 -1.861 1.00 98.00 700 ALA A O 1
ATOM 5469 N N . ASP A 1 701 ? 17.486 -2.093 -0.001 1.00 97.94 701 ASP A N 1
ATOM 5470 C CA . ASP A 1 701 ? 17.270 -3.450 -0.514 1.00 97.94 701 ASP A CA 1
ATOM 5471 C C . ASP A 1 701 ? 16.295 -3.443 -1.712 1.00 97.94 701 ASP A C 1
ATOM 5473 O O . ASP A 1 701 ? 16.559 -4.086 -2.730 1.00 97.94 701 ASP A O 1
ATOM 5477 N N . PHE A 1 702 ? 15.211 -2.661 -1.638 1.00 98.12 702 PHE A N 1
ATOM 5478 C CA . PHE A 1 702 ? 14.252 -2.463 -2.730 1.00 98.12 702 PHE A CA 1
ATOM 5479 C C . PHE A 1 702 ? 14.888 -1.794 -3.958 1.00 98.12 702 PHE A C 1
ATOM 5481 O O . PHE A 1 702 ? 14.740 -2.297 -5.070 1.00 98.12 702 PHE A O 1
ATOM 5488 N N . ALA A 1 703 ? 15.644 -0.709 -3.775 1.00 97.38 703 ALA A N 1
ATOM 5489 C CA . ALA A 1 703 ? 16.328 -0.007 -4.858 1.00 97.38 703 ALA A CA 1
ATOM 5490 C C . ALA A 1 703 ? 17.322 -0.929 -5.581 1.00 97.38 703 ALA A C 1
ATOM 5492 O O . ALA A 1 703 ? 17.335 -0.991 -6.810 1.00 97.38 703 ALA A O 1
ATOM 5493 N N . LYS A 1 704 ? 18.090 -1.725 -4.826 1.00 96.88 704 LYS A N 1
ATOM 5494 C CA . LYS A 1 704 ? 18.998 -2.738 -5.381 1.00 96.88 704 LYS A CA 1
ATOM 5495 C C . LYS A 1 704 ? 18.248 -3.846 -6.125 1.00 96.88 704 LYS A C 1
ATOM 5497 O O . LYS A 1 704 ? 18.692 -4.296 -7.186 1.00 96.88 704 LYS A O 1
ATOM 5502 N N . HIS A 1 705 ? 17.110 -4.293 -5.593 1.00 97.06 705 HIS A N 1
ATOM 5503 C CA . HIS A 1 705 ? 16.250 -5.253 -6.281 1.00 97.06 705 HIS A CA 1
ATOM 5504 C C . HIS A 1 705 ? 15.759 -4.682 -7.618 1.00 97.06 705 HIS A C 1
ATOM 5506 O O . HIS A 1 705 ? 15.899 -5.336 -8.649 1.00 97.06 705 HIS A O 1
ATOM 5512 N N . GLN A 1 706 ? 15.248 -3.448 -7.632 1.00 94.44 706 GLN A N 1
ATOM 5513 C CA . GLN A 1 706 ? 14.758 -2.785 -8.842 1.00 94.44 706 GLN A CA 1
ATOM 5514 C C . GLN A 1 706 ? 15.885 -2.515 -9.853 1.00 94.44 706 GLN A C 1
ATOM 5516 O O . GLN A 1 706 ? 15.694 -2.656 -11.062 1.00 94.44 706 GLN A O 1
ATOM 5521 N N . GLU A 1 707 ? 17.095 -2.199 -9.389 1.00 93.06 707 GLU A N 1
ATOM 5522 C CA . GLU A 1 707 ? 18.277 -2.114 -10.248 1.00 93.06 707 GLU A CA 1
ATOM 5523 C C . GLU A 1 707 ? 18.575 -3.464 -10.920 1.00 93.06 707 GLU A C 1
ATOM 5525 O O . GLU A 1 707 ? 18.854 -3.506 -12.120 1.00 93.06 707 GLU A O 1
ATOM 5530 N N . THR A 1 708 ? 18.462 -4.568 -10.184 1.00 93.94 708 THR A N 1
ATOM 5531 C CA . THR A 1 708 ? 18.778 -5.915 -10.683 1.00 93.94 708 THR A CA 1
ATOM 5532 C C . THR A 1 708 ? 17.694 -6.447 -11.626 1.00 93.94 708 THR A C 1
ATOM 5534 O O . THR A 1 708 ? 17.996 -6.897 -12.733 1.00 93.94 708 THR A O 1
ATOM 5537 N N . TYR A 1 709 ? 16.428 -6.342 -11.221 1.00 95.44 709 TYR A N 1
ATOM 5538 C CA . TYR A 1 709 ? 15.294 -7.045 -11.827 1.00 95.44 709 TYR A CA 1
ATOM 5539 C C . TYR A 1 709 ? 14.264 -6.136 -12.503 1.00 95.44 709 TYR A C 1
ATOM 5541 O O . TYR A 1 709 ? 13.342 -6.628 -13.146 1.00 95.44 709 TYR A O 1
ATOM 5549 N N . SER A 1 710 ? 14.467 -4.816 -12.480 1.00 94.00 710 SER A N 1
ATOM 5550 C CA . SER A 1 710 ? 13.473 -3.833 -12.923 1.00 94.00 710 SER A CA 1
ATOM 5551 C C . SER A 1 710 ? 12.198 -3.882 -12.068 1.00 94.00 710 SER A C 1
ATOM 5553 O O . SER A 1 710 ? 12.249 -4.247 -10.896 1.00 94.00 710 SER A O 1
ATOM 5555 N N . ASP A 1 711 ? 11.071 -3.433 -12.623 1.00 94.94 711 ASP A N 1
ATOM 5556 C CA . ASP A 1 711 ? 9.810 -3.333 -11.902 1.00 94.94 711 ASP A CA 1
ATOM 5557 C C . ASP A 1 711 ? 9.007 -4.626 -12.052 1.00 94.94 711 ASP A C 1
ATOM 5559 O O . ASP A 1 711 ? 8.321 -4.850 -13.052 1.00 94.94 711 ASP A O 1
ATOM 5563 N N . VAL A 1 712 ? 9.118 -5.480 -11.039 1.00 96.50 712 VAL A N 1
ATOM 5564 C CA . VAL A 1 712 ? 8.434 -6.774 -10.975 1.00 96.50 712 VAL A CA 1
ATOM 5565 C C . VAL A 1 712 ? 6.959 -6.656 -10.583 1.00 96.50 712 VAL A C 1
ATOM 5567 O O . VAL A 1 712 ? 6.253 -7.664 -10.609 1.00 96.50 712 VAL A O 1
ATOM 5570 N N . SER A 1 713 ? 6.459 -5.456 -10.253 1.00 96.06 713 SER A N 1
ATOM 5571 C CA . SER A 1 713 ? 5.037 -5.241 -9.941 1.00 96.06 713 SER A CA 1
ATOM 5572 C C . SER A 1 713 ? 4.126 -5.514 -11.145 1.00 96.06 713 SER A C 1
ATOM 5574 O O . SER A 1 713 ? 2.975 -5.903 -10.972 1.00 96.06 713 SER A O 1
ATOM 5576 N N . THR A 1 714 ? 4.674 -5.406 -12.358 1.00 94.12 714 THR A N 1
ATOM 5577 C CA . THR A 1 714 ? 3.993 -5.658 -13.639 1.00 94.12 714 THR A CA 1
ATOM 5578 C C . THR A 1 714 ? 3.761 -7.143 -13.938 1.00 94.12 714 THR A C 1
ATOM 5580 O O . THR A 1 714 ? 2.965 -7.482 -14.812 1.00 94.12 714 THR A O 1
ATOM 5583 N N . LEU A 1 715 ? 4.444 -8.048 -13.228 1.00 96.06 715 LEU A N 1
ATOM 5584 C CA . LEU A 1 715 ? 4.287 -9.488 -13.429 1.00 96.06 715 LEU A CA 1
ATOM 5585 C C . LEU A 1 715 ? 2.962 -9.980 -12.825 1.00 96.06 715 LEU A C 1
ATOM 5587 O O . LEU A 1 715 ? 2.625 -9.558 -11.714 1.00 96.06 715 LEU A O 1
ATOM 5591 N N . PRO A 1 716 ? 2.256 -10.933 -13.461 1.00 96.25 716 PRO A N 1
ATOM 5592 C CA . PRO A 1 716 ? 1.139 -11.628 -12.829 1.00 96.25 716 PRO A CA 1
ATOM 5593 C C . PRO A 1 716 ? 1.564 -12.306 -11.522 1.00 96.25 716 PRO A C 1
ATOM 5595 O O . PRO A 1 716 ? 2.673 -12.831 -11.413 1.00 96.25 716 PRO A O 1
ATOM 5598 N N . THR A 1 717 ? 0.685 -12.328 -10.521 1.00 97.31 717 THR A N 1
ATOM 5599 C CA . THR A 1 717 ? 1.004 -12.850 -9.177 1.00 97.31 717 THR A CA 1
ATOM 5600 C C . THR A 1 717 ? 1.523 -14.294 -9.160 1.00 97.31 717 THR A C 1
ATOM 5602 O O . THR A 1 717 ? 2.528 -14.539 -8.486 1.00 97.31 717 THR A O 1
ATOM 5605 N N . PRO A 1 718 ? 0.953 -15.246 -9.925 1.00 95.81 718 PRO A N 1
ATOM 5606 C CA . PRO A 1 718 ? 1.525 -16.589 -10.034 1.00 95.81 718 PRO A CA 1
ATOM 5607 C C . PRO A 1 718 ? 2.956 -16.593 -10.589 1.00 95.81 718 PRO A C 1
ATOM 5609 O O . PRO A 1 718 ? 3.819 -17.288 -10.058 1.00 95.81 718 PRO A O 1
ATOM 5612 N N . VAL A 1 719 ? 3.239 -15.765 -11.599 1.00 96.19 719 VAL A N 1
ATOM 5613 C CA . VAL A 1 719 ? 4.576 -15.654 -12.203 1.00 96.19 719 VAL A CA 1
ATOM 5614 C C . VAL A 1 719 ? 5.570 -15.018 -11.230 1.00 96.19 719 VAL A C 1
ATOM 5616 O O . VAL A 1 719 ? 6.713 -15.455 -11.144 1.00 96.19 719 VAL A O 1
ATOM 5619 N N . PHE A 1 720 ? 5.141 -14.024 -10.452 1.00 97.06 720 PHE A N 1
ATOM 5620 C CA . PHE A 1 720 ? 5.974 -13.405 -9.422 1.00 97.06 720 PHE A CA 1
ATOM 5621 C C . PHE A 1 720 ? 6.376 -14.396 -8.311 1.00 97.06 720 PHE A C 1
ATOM 5623 O O . PHE A 1 720 ? 7.522 -14.408 -7.861 1.00 97.06 720 PHE A O 1
ATOM 5630 N N . PHE A 1 721 ? 5.449 -15.243 -7.854 1.00 97.06 721 PHE A N 1
ATOM 5631 C CA . PHE A 1 721 ? 5.731 -16.193 -6.773 1.00 97.06 721 PHE A CA 1
ATOM 5632 C C . PHE A 1 721 ? 6.410 -17.484 -7.240 1.00 97.06 721 PHE A C 1
ATOM 5634 O O . PHE A 1 721 ? 7.203 -18.046 -6.489 1.00 97.06 721 PHE A O 1
ATOM 5641 N N . TYR A 1 722 ? 6.111 -17.967 -8.445 1.00 95.69 722 TYR A N 1
ATOM 5642 C CA . TYR A 1 722 ? 6.501 -19.318 -8.870 1.00 95.69 722 TYR A CA 1
ATOM 5643 C C . TYR A 1 722 ? 7.247 -19.359 -10.204 1.00 95.69 722 TYR A C 1
ATOM 5645 O O . TYR A 1 722 ? 7.673 -20.429 -10.627 1.00 95.69 722 TYR A O 1
ATOM 5653 N N . GLY A 1 723 ? 7.423 -18.217 -10.870 1.00 94.94 723 GLY A N 1
ATOM 5654 C CA . GLY A 1 723 ? 7.952 -18.181 -12.224 1.00 94.94 723 GLY A CA 1
ATOM 5655 C C . GLY A 1 723 ? 6.944 -18.703 -13.250 1.00 94.94 723 GLY A C 1
ATOM 5656 O O . GLY A 1 723 ? 5.758 -18.869 -12.957 1.00 94.94 723 GLY A O 1
ATOM 5657 N N . GLN A 1 724 ? 7.423 -18.922 -14.471 1.00 93.62 724 GLN A N 1
ATOM 5658 C CA . GLN A 1 724 ? 6.616 -19.351 -15.612 1.00 93.62 724 GLN A CA 1
ATOM 5659 C C . GLN A 1 724 ? 6.675 -20.874 -15.792 1.00 93.62 724 GLN A C 1
ATOM 5661 O O . GLN A 1 724 ? 7.766 -21.448 -15.801 1.00 93.62 724 GLN A O 1
ATOM 5666 N N . ASP A 1 725 ? 5.521 -21.510 -15.996 1.00 91.69 725 ASP A N 1
ATOM 5667 C CA . ASP A 1 725 ? 5.440 -22.935 -16.329 1.00 91.69 725 ASP A CA 1
ATOM 5668 C C . ASP A 1 725 ? 5.797 -23.185 -17.807 1.00 91.69 725 ASP A C 1
ATOM 5670 O O . ASP A 1 725 ? 5.648 -22.326 -18.681 1.00 91.69 725 ASP A O 1
ATOM 5674 N N . ALA A 1 726 ? 6.264 -24.395 -18.126 1.00 90.44 726 ALA A N 1
ATOM 5675 C CA . ALA A 1 726 ? 6.604 -24.752 -19.501 1.00 90.44 726 ALA A CA 1
ATOM 5676 C C . ALA A 1 726 ? 5.369 -24.667 -20.421 1.00 90.44 726 ALA A C 1
ATOM 5678 O O . ALA A 1 726 ? 4.397 -25.396 -20.237 1.00 90.44 726 ALA A O 1
ATOM 5679 N N . GLY A 1 727 ? 5.434 -23.799 -21.435 1.00 87.88 727 GLY A N 1
ATOM 5680 C CA . GLY A 1 727 ? 4.333 -23.558 -22.377 1.00 87.88 727 GLY A CA 1
ATOM 5681 C C . GLY A 1 727 ? 3.273 -22.563 -21.889 1.00 87.88 727 GLY A C 1
ATOM 5682 O O . GLY A 1 727 ? 2.322 -22.308 -22.621 1.00 87.88 727 GLY A O 1
ATOM 5683 N N . GLU A 1 728 ? 3.424 -21.992 -20.690 1.00 89.75 728 GLU A N 1
ATOM 5684 C CA . GLU A 1 728 ? 2.596 -20.874 -20.228 1.00 89.75 728 GLU A CA 1
ATOM 5685 C C . GLU A 1 728 ? 2.949 -19.606 -21.015 1.00 89.75 728 GLU A C 1
ATOM 5687 O O . GLU A 1 728 ? 4.120 -19.341 -21.279 1.00 89.75 728 GLU A O 1
ATOM 5692 N N . G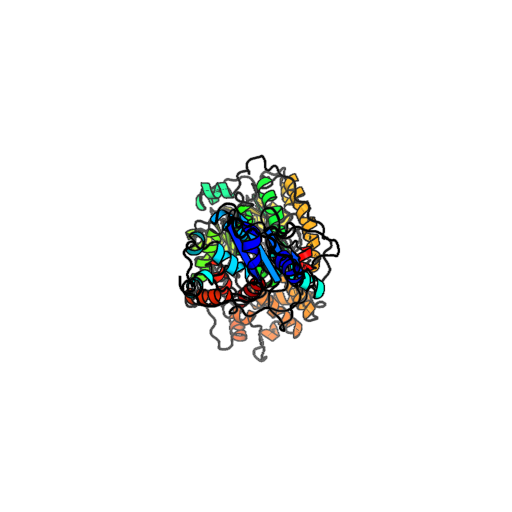LU A 1 729 ? 1.955 -18.797 -21.369 1.00 89.75 729 GLU A N 1
ATOM 5693 C CA . GLU A 1 729 ? 2.145 -17.495 -22.011 1.00 89.75 729 GLU A CA 1
ATOM 5694 C C . GLU A 1 729 ? 1.449 -16.416 -21.182 1.00 89.75 729 GLU A C 1
ATOM 5696 O O . GLU A 1 729 ? 0.359 -16.631 -20.655 1.00 89.75 729 GLU A O 1
ATOM 5701 N N . PHE A 1 730 ? 2.077 -15.249 -21.071 1.00 89.88 730 PHE A N 1
ATOM 5702 C CA . PHE A 1 730 ? 1.495 -14.072 -20.435 1.00 89.88 730 PHE A CA 1
ATOM 5703 C C . PHE A 1 730 ? 2.063 -12.801 -21.070 1.00 89.88 730 PHE A C 1
ATOM 5705 O O . PHE A 1 730 ? 3.130 -12.818 -21.692 1.00 89.88 730 PHE A O 1
ATOM 5712 N N . ALA A 1 731 ? 1.347 -11.692 -20.908 1.00 88.44 731 ALA A N 1
ATOM 5713 C CA . ALA A 1 731 ? 1.778 -10.378 -21.363 1.00 88.44 731 ALA A CA 1
ATOM 5714 C C . ALA A 1 731 ? 2.265 -9.531 -20.181 1.00 88.44 731 ALA A C 1
ATOM 5716 O O . ALA A 1 731 ? 1.733 -9.622 -19.076 1.00 88.44 731 ALA A O 1
ATOM 5717 N N . VAL A 1 732 ? 3.272 -8.694 -20.430 1.00 87.31 732 VAL A N 1
ATOM 5718 C CA . VAL A 1 732 ? 3.755 -7.692 -19.473 1.00 87.31 732 VAL A CA 1
ATOM 5719 C C . VAL A 1 732 ? 3.849 -6.359 -20.190 1.00 87.31 732 VAL A C 1
ATOM 5721 O O . VAL A 1 732 ? 4.589 -6.227 -21.168 1.00 87.31 732 VAL A O 1
ATOM 5724 N N . GLU A 1 733 ? 3.115 -5.375 -19.688 1.00 81.19 733 GLU A N 1
ATOM 5725 C CA . GLU A 1 733 ? 3.258 -3.984 -20.098 1.00 81.19 733 GLU A CA 1
ATOM 5726 C C . GLU A 1 733 ? 4.485 -3.400 -19.386 1.00 81.19 733 GLU A C 1
ATOM 5728 O O . GLU A 1 733 ? 4.563 -3.376 -18.160 1.00 81.19 733 GLU A O 1
ATOM 5733 N N . ILE A 1 734 ? 5.506 -3.029 -20.162 1.00 77.31 734 ILE A N 1
ATOM 5734 C CA . ILE A 1 734 ? 6.778 -2.490 -19.643 1.00 77.31 734 ILE A CA 1
ATOM 5735 C C . ILE A 1 734 ? 6.934 -0.983 -19.901 1.00 77.31 734 ILE A C 1
ATOM 5737 O O . ILE A 1 734 ? 7.922 -0.396 -19.433 1.00 77.31 734 ILE A O 1
ATOM 5741 N N . GLU A 1 735 ? 6.008 -0.413 -20.683 1.00 64.75 735 GLU A N 1
ATOM 5742 C CA . GLU A 1 735 ? 5.791 1.000 -21.035 1.00 64.75 735 GLU A CA 1
ATOM 5743 C C . GLU A 1 735 ? 4.358 1.240 -21.474 1.00 64.75 735 GLU A C 1
ATOM 5745 O O . GLU A 1 735 ? 3.827 0.322 -22.140 1.00 64.75 735 GLU A O 1
#

Foldseek 3Di:
DDDDDDDPDDDPPVVFVCQFQVADPVQLVVVVVVVDDCCPPSRNADPVDGGDGAFGKDKDFKFLQALLVVRDHWWFFFQAWDFFDDDQKDKDADQAHHGGTGDPPDGRTGIMIMGGDRYLLVSLVRVLVRLVPIDTPPGHICSQLSNLQSPDPCNSVVNDDPCNVVPCCVSSVGDDDLCQVVLQVVLLVCCQPVFQPLQPPFDAFPDDDAFDAFDDDPVDPFDAALVNVCVVQFLQRSQVVLLPDQAAAEEAAAQPQLCVLFFVLPDFLQLCLSHLLLCRRAPRYHQAYAHDAAQNCLCCLQPVLFHRLVSLLSSCVSRVRHAYEYEAEQQQGRFQAGAALVLLLLVLLSSVVSGHAYYAYEALQLFLVSNLSNQVSCVVSRHQAAYEDEDAAAQVDPVPPQRHLVVLLVSLVSVVVSPHQEYEYAPQLQQCAQVNLLVNLLVNVVRDDGAYEYEHACQLVCVLSSVVSNVVSVHSYYYAHQQLSHHRLHGHHPLVSLVVCCPPSNRRPHDSVSSVSSSSSVNNSVSLSNRRGFDRDDNDPLCSQLVAGSSLLRVLCVVCVVVVNNVVSVQLSNQLSVLCVQFVNGRQDPPNVVLSSQQSSVCVSVVHDSVNLLDLVDDDDGDPSVLCVLLQSSHAHVVGTDVSNSCSSQVPNHGDHDHNNVPDDHDDLVVLQVVLCVLQVHRDDSSLSSSCSSPVPSSSVSSVSCSSNNRNSQPDSSCSRNRDDVPDDDDGDPD

pLDDT: mean 94.52, std 4.74, range [64.75, 98.94]

Secondary structure (DSSP, 8-state):
--------S--TTHHHHHHHH---HHHHHHHHHTT--TTSTTT---TTSPPPP-SEEEEEEEESEEGGGTTEEP-EE--EEE---STTEEEEESS-STT-EE-TTS--EEEEEEEEESSHHHHHHHHHHHHHH-EEESS--SHHHHHHHHH-HHHHTT---TTTTTT-GGGS-PPP---HHHHHHHHHHHHHHH--TTTTTSPPPS--SPP-PPP--TTSPPPP-HHHHHHHHHHHHHHHHHHT-SSPEEEE-IIIIIHHHHSTT---HHHHHHHHHHHHHH-TT-SEEEEEETTHHHHIIIII---HHHHHHHHHHH-SSSEEEEEEETTTBTSSS---HHHHHHHHHHHHHHT--EEEEE-TT--HHHHHHHHHHHHHTTSEEEEEEE--S-TT-TT--TT-HHHHHHHHHHHHHTT-SEEEEEESSS---HHHHHHHHHHHHHH-SS-EEEEE-GGGS-HHHHHHHHHHTT--EEEEB-GGG-STTS--BHHHHHHHTTTSTT--S--HHHHHHHHHHHHHHHGGGGGGPPP-PPP-TTHHHH---HHHHHHHHHHHHHTT-GGGHHHHHHHHHHHHHHTTS----TTHHHHHHHHHHHHHHTT--HHHHH-TTS-----HHHHHHHTTTT---TT---HHHHHHHHTTPPPP-S-GGGGSPPP-HHHHHHHHHHHHSSPPPHHHHHHHHH-HHHHHHHHHHHHHH--GGGS-HHHHHH-PPTT--------

Sequence (735 aa):
VYFIEVNPRIQVEHTVTEEVTGFDIVKAQILVSSGHKLTDPEIGLDPENPPKPNGFAIQCRITTEDPMNSFMPDYGRVSHYRSASGMGIRLDAGSAFSGAVVNPFYDSLLVKVTAHGRTFPETARRMLRCLQEFRIRGVKTNIPFLTKVVTNEVFLKGECTTRFIDNTPDLFNLPLRKNRATKLLSYIGETIVNGNPIVKDRPVAKRRSEAPVPKYNLTMPRPAGTRDKFLELGATGFSKWITSQQQLMFTDTTFRDAHQSLHATRFRTYDLLNIAEAYSYLCPNLFSLEMWGGATFDTSMRFLHECPWQRLADIREKVPNILTQMLLRASNAVGYTNYPDNVVTAFVKEAAQTGMDVFRVFDALNWVPNMKLAMDAVIESGMICEASICYTGDISDPKKTKYDLKYYVNLAKQLENMGAHILAIKDMAGLCKPDSATLLVKTLKQEIGIPIHFHTHDTAGIQAASIFNAAAEQLDIADAAMAPMSGGTSQPNLNTIVGALQFSDRKPDLNRDALDDIATYWRAVREYYAPFESAVLPSTSDLYRHEMPGGQYTNLFAQAQALGLSDRWSDVCDIYATVNELFGDIVKVTPTSKAVGDMALFMVANDLTAEDIMDTSRELAFPASVIDLIGGMMGQPPGGFPEKIRQIVLKDKPGLTDRPGASLPPANMENAKAEVKKLLGREPENREVLSYLLYPKVYADFAKHQETYSDVSTLPTPVFFYGQDAGEEFAVEIE

Radius of gyration: 34.64 Å; Cα contacts (8 Å, |Δi|>4): 1336; chains: 1; bounding box: 86×48×116 Å